Protein 8ZP2 (pdb70)

InterPro domains:
  IPR000175 Sodium:neurotransmitter symporter [PF00209] (56-579)
  IPR000175 Sodium:neurotransmitter symporter [PR00176] (64-85)
  IPR000175 Sodium:neurotransmitter symporter [PR00176] (93-112)
  IPR000175 Sodium:neurotransmitter symporter [PR00176] (136-162)
  IPR000175 Sodium:neurotransmitter symporter [PR00176] (262-279)
  IPR000175 Sodium:neurotransmitter symporter [PR00176] (344-364)
  IPR000175 Sodium:neurotransmitter symporter [PR00176] (398-417)
  IPR000175 Sodium:neurotransmitter symporter [PR00176] (478-498)
  IPR000175 Sodium:neurotransmitter symporter [PR00176] (518-538)
  IPR000175 Sodium:neurotransmitter symporter [PS00610] (80-94)
  IPR000175 Sodium:neurotransmitter symporter [PS00754] (162-182)
  IPR000175 Sodium:neurotransmitter symporter [PS50267] (55-582)
  IPR000175 Sodium:neurotransmitter symporter [PTHR11616] (48-594)
  IPR002435 Sodium:neurotransmitter symporter, noradrenaline [PR01201] (186-194)
  IPR002435 Sodium:neurotransmitter symporter, noradrenaline [PR01201] (197-206)
  IPR002435 Sodium:neurotransmitter symporter, noradrenaline [PR01201] (538-547)
  IPR037272 Sodium:neurotransmitter symporter superfamily [SSF161070] (56-577)

Foldseek 3Di:
DDFAFFPDPLLLLLLLLLQLFAQCLFFPLLLLLLVLFFQLLVVLLVVLCVQAQLLLLLLLLLLLQLQLAFLQVSCLLFQLLSLLLVLLLQLLLLLLLQLLLLLLLLVLLLVQLPDPQRQLQDDPDPQADPQADHLLVACQLPVCRHSLSSCCLRVQLVLVQAPALVRLAAFDVSSLVSSVVLLVVLLVLPLVHSHRVSVVSVCLSCLLVVLLVVLLVVLVPAPQLVVLLCSSRRGDNVSVVDVVSSLSSLVSSCVSSCRQSRLSSNSSSSHHLQDPSSVSSVVSSVSSNVSSVSSSSSLSSLLRNQCVSRVHHSVSRSHGDCSRLRRSNLNSLSVDDVSSVSSNSSSSSNSSSSSSSSSSSLSSNQRNVCSVPVVSVVRSSVVSCVSSVVSSVSSSCLSGSNSVNVSLLSVLFSCALLVLLSSLSVLQLVPALSHLVNSQVSSCVRHVGGDDPSSSCSSNPVNNVSSVVSSVVSVVPDDQGADDPGGHDVVSVVVSNCSNVVSVVSSVVSSVVQLVVDDDDNVLSNQCSSRNNVCNVCVVVVDGCSPDVVRRPHD/DWAWAWDFADEAEQQAKTKIKTQTPDAQPLQWWKWKWWDAVHDIGTAWIQHRPRDIDGDPVQPPFWDWDADRVRSMIMIIGGNHHQVNFTFMKIFTQWRHPPTDRCRDIHPTGTHGYDD

B-factor: mean 35.6, std 10.36, range [5.15, 77.94]

Solvent-accessible surface area: 25896 Å² total; per-residue (Å²): 195,47,38,50,6,0,23,102,59,70,0,0,26,26,1,0,9,1,23,2,5,18,8,24,0,1,37,72,0,0,49,0,0,46,73,1,5,1,13,0,0,46,74,0,4,57,76,23,14,78,36,0,4,20,0,9,0,0,9,14,0,0,10,0,0,44,8,44,35,0,6,0,18,2,5,67,9,0,1,14,15,36,0,0,1,57,0,2,9,43,3,14,41,36,34,12,15,15,34,0,0,14,3,0,2,0,14,32,0,16,99,22,0,115,66,157,129,5,18,2,42,90,45,78,66,137,44,20,13,137,91,22,37,50,16,178,140,60,195,24,13,155,81,54,79,3,1,1,1,3,4,4,25,56,3,1,5,35,20,86,85,10,76,0,15,124,57,33,41,138,41,6,167,51,3,46,85,5,0,76,61,2,13,84,62,0,35,108,5,2,56,72,3,1,122,34,6,0,79,45,4,86,113,12,4,43,62,6,72,131,8,10,135,54,12,34,78,43,1,78,98,18,73,22,0,78,81,0,30,94,21,0,53,135,92,59,114,157,57,34,161,72,70,77,0,71,29,19,0,0,35,8,0,6,66,3,1,3,3,4,29,1,2,0,5,0,7,0,0,11,0,16,1,7,2,40,0,60,156,3,0,49,81,0,0,31,51,0,11,103,8,0,59,52,0,0,42,3,6,0,0,6,1,1,14,0,2,99,74,16,189,54,91,9,100,37,0,8,20,62,17,24,21,3,0,1,10,1,4,0,3,0,0,22,62,17,98,51,21,34,109,28,0,36,23,0,0,39,2,1,17,6,4,2,26,3,9,7,6,0,15,8,3,0,2,0,1,0,41,5,19,30,99,135,76,42,98,167,85,47,94,124,26,0,103,29,9,5,90,42,1,20,79,78,0,37,106,2,1,7,44,0,0,8,13,20,15,22,5,16,80,56,8,0,11,13,22,0,1,2,50,0,0,12,40,26,0,45,0,2,0,68,58,7,1,1,51,40,1,1,64,10,0,12,20,0,7,21,80,98,2,37,87,90,28,53,67,2,0,4,81,53,0,13,60,11,0,95,73,1,11,72,17,30,93,129,57,72,145,82,6,62,40,93,143,47,129,6,31,88,105,0,15,173,69,0,73,37,34,2,89,34,0,26,58,48,5,63,96,24,5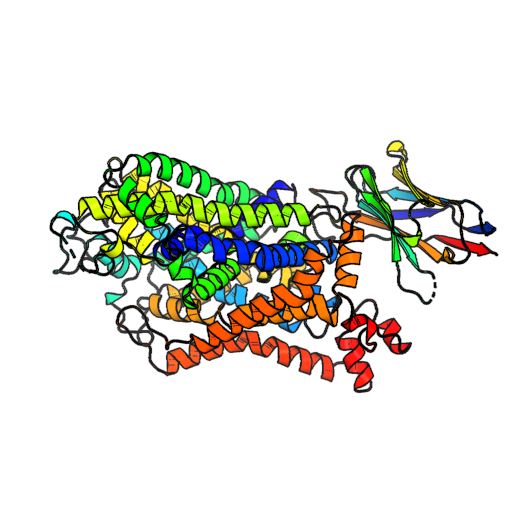0,102,122,48,56,120,57,21,137,37,65,104,162,69,46,53,0,44,0,6,6,6,90,107,11,46,100,17,4,80,106,216,86,17,95,7,80,80,126,142,12,67,113,20,94,196,22,91,5,74,22,54,36,30,30,133,16,118,46,53,24,63,33,116,0,25,0,48,8,55,59,13,50,0,118,63,0,0,0,0,0,11,10,58,33,101,117,50,95,59,21,0,0,0,12,0,10,141,37,102,55,12,31,11,78,63,0,104,80,31,5,65,4,36,39,50,89,107,134,33,12,0,33,0,37,0,48,60,2,95,61,119,1,38,2,35,0,31,0,0,0,7,2,4,4,53,76,10,100,11,42,58,66,61,6,163,22,17,90,0,52,9,46,118

Radius of gyration: 27.44 Å; Cα contacts (8 Å, |Δi|>4): 1383; chains: 2; bounding box: 81×58×65 Å

Organism: Homo sapiens (NCBI:txid9606)

Structure (mmCIF, N/CA/C/O backbone):
data_8ZP2
#
_entry.id   8ZP2
#
_cell.length_a   1.00
_cell.length_b   1.00
_cell.length_c   1.00
_cell.angle_alpha   90.00
_cell.angle_beta   90.00
_cell.angle_gamma   90.00
#
_symmetry.space_group_name_H-M   'P 1'
#
loop_
_entity.id
_entity.type
_entity.pdbx_description
1 polymer 'Sodium-dependent noradrenaline transporter'
2 polymer Nb_BB4
3 non-polymer (3R)-N-methyl-3-(2-methylphenoxy)-3-phenyl-propan-1-amine
4 non-polymer 'SODIUM ION'
5 non-polymer 'CHLORIDE ION'
6 non-polymer PHOSPHATIDYLETHANOLAMINE
7 water water
#
loop_
_atom_site.group_PDB
_atom_site.id
_atom_site.type_symbol
_atom_site.label_atom_id
_atom_site.label_alt_id
_atom_site.label_comp_id
_atom_site.label_asym_id
_atom_site.label_entity_id
_atom_site.label_seq_id
_atom_site.pdbx_PDB_ins_code
_atom_site.Cartn_x
_atom_site.Cartn_y
_atom_site.Cartn_z
_atom_site.occupancy
_atom_site.B_iso_or_equiv
_atom_site.auth_seq_id
_atom_site.auth_comp_id
_atom_site.auth_asym_id
_atom_site.auth_atom_id
_atom_site.pdbx_PDB_model_num
ATOM 1 N N . GLN A 1 8 ? 103.714 119.350 132.850 1.00 47.28 54 GLN A N 1
ATOM 2 C CA . GLN A 1 8 ? 104.530 120.493 133.345 1.00 45.70 54 GLN A CA 1
ATOM 3 C C . GLN A 1 8 ? 105.345 121.107 132.207 1.00 43.65 54 GLN A C 1
ATOM 4 O O . GLN A 1 8 ? 106.392 120.574 131.842 1.00 40.62 54 GLN A O 1
ATOM 18 N N . PRO A 1 9 ? 104.873 122.216 131.638 1.00 43.92 55 PRO A N 1
ATOM 19 C CA . PRO A 1 9 ? 105.599 122.829 130.522 1.00 38.20 55 PRO A CA 1
ATOM 20 C C . PRO A 1 9 ? 106.929 123.414 130.967 1.00 32.31 55 PRO A C 1
ATOM 21 O O . PRO A 1 9 ? 107.137 123.763 132.130 1.00 37.27 55 PRO A O 1
ATOM 32 N N . ARG A 1 10 ? 107.840 123.513 130.005 1.00 28.03 56 ARG A N 1
ATOM 33 C CA . ARG A 1 10 ? 109.118 124.163 130.246 1.00 20.31 56 ARG A CA 1
ATOM 34 C C . ARG A 1 10 ? 108.900 125.612 130.659 1.00 20.61 56 ARG A C 1
ATOM 35 O O . ARG A 1 10 ? 108.088 126.327 130.068 1.00 34.40 56 ARG A O 1
ATOM 56 N N . GLU A 1 11 ? 109.624 126.042 131.684 1.00 29.70 57 GLU A N 1
ATOM 57 C CA . GLU A 1 11 ? 109.533 127.419 132.138 1.00 22.70 57 GLU A CA 1
ATOM 58 C C . GLU A 1 11 ? 110.344 128.337 131.227 1.00 25.18 57 GLU A C 1
ATOM 59 O O . GLU A 1 11 ? 111.221 127.903 130.477 1.00 35.60 57 GLU A O 1
ATOM 71 N N . THR A 1 12 ? 110.030 129.624 131.305 1.00 29.12 58 THR A N 1
ATOM 72 C CA . THR A 1 12 ? 110.724 130.664 130.564 1.00 25.59 58 THR A CA 1
ATOM 73 C C . THR A 1 12 ? 111.467 131.558 131.549 1.00 20.90 58 THR A C 1
ATOM 74 O O . THR A 1 12 ? 111.090 131.659 132.719 1.00 32.96 58 THR A O 1
ATOM 85 N N . TRP A 1 13 ? 112.543 132.189 131.078 1.00 20.94 59 TRP A N 1
ATOM 86 C CA . TRP A 1 13 ? 113.272 133.129 131.917 1.00 14.75 59 TRP A CA 1
ATOM 87 C C . TRP A 1 13 ? 112.319 134.166 132.493 1.00 15.94 59 TRP A C 1
ATOM 88 O O . TRP A 1 13 ? 111.416 134.657 131.812 1.00 27.93 59 TRP A O 1
ATOM 109 N N . GLY A 1 14 ? 112.524 134.499 133.768 1.00 22.95 60 GLY A N 1
ATOM 110 C CA . GLY A 1 14 ? 111.712 135.529 134.388 1.00 20.90 60 GLY A CA 1
ATOM 111 C C . GLY A 1 14 ? 111.826 136.861 133.681 1.00 21.59 60 GLY A C 1
ATOM 112 O O . GLY A 1 14 ? 110.844 137.602 133.582 1.00 25.92 60 GLY A O 1
ATOM 116 N N . LYS A 1 15 ? 113.015 137.184 133.184 1.00 28.88 61 LYS A N 1
ATOM 117 C CA . LYS A 1 15 ? 113.241 138.394 132.414 1.00 18.67 61 LYS A CA 1
ATOM 118 C C . LYS A 1 15 ? 114.219 138.085 131.293 1.00 18.81 61 LYS A C 1
ATOM 119 O O . LYS A 1 15 ? 114.915 137.069 131.309 1.00 25.57 61 LYS A O 1
ATOM 138 N N . LYS A 1 16 ? 114.256 138.979 130.307 1.00 19.27 62 LYS A N 1
ATOM 139 C CA . LYS A 1 16 ? 115.276 138.886 129.271 1.00 12.36 62 LYS A CA 1
ATOM 140 C C . LYS A 1 16 ? 116.662 139.142 129.847 1.00 19.90 62 LYS A C 1
ATOM 141 O O . LYS A 1 16 ? 117.649 138.5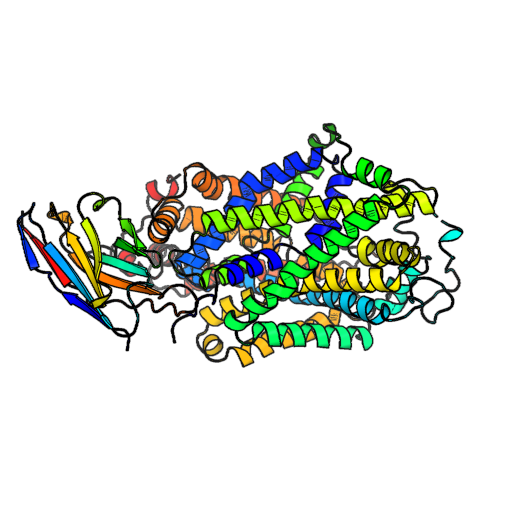40 129.406 1.00 27.51 62 LYS A O 1
ATOM 160 N N . ILE A 1 17 ? 116.754 140.043 130.825 1.00 25.35 63 ILE A N 1
ATOM 161 C CA . ILE A 1 17 ? 118.042 140.354 131.433 1.00 22.26 63 ILE A CA 1
ATOM 162 C C . ILE A 1 17 ? 118.608 139.125 132.129 1.00 25.59 63 ILE A C 1
ATOM 163 O O . ILE A 1 17 ? 119.824 138.927 132.170 1.00 27.11 63 ILE A O 1
ATOM 179 N N . ASP A 1 18 ? 117.740 138.281 132.688 1.00 27.03 64 ASP A N 1
ATOM 180 C CA . ASP A 1 18 ? 118.207 137.029 133.274 1.00 15.88 64 ASP A CA 1
ATOM 181 C C . ASP A 1 18 ? 118.965 136.197 132.249 1.00 18.44 64 ASP A C 1
ATOM 182 O O . ASP A 1 18 ? 120.084 135.738 132.509 1.00 24.63 64 ASP A O 1
ATOM 191 N N . PHE A 1 19 ? 118.373 136.006 131.071 1.00 21.31 65 PHE A N 1
ATOM 192 C CA . PHE A 1 19 ? 119.016 135.235 130.014 1.00 16.25 65 PHE A CA 1
ATOM 193 C C . PHE A 1 19 ? 120.305 135.902 129.549 1.00 16.37 65 PHE A C 1
ATOM 194 O O . PHE A 1 19 ? 121.338 135.240 129.381 1.00 18.62 65 PHE A O 1
ATOM 211 N N . LEU A 1 20 ? 120.261 137.217 129.329 1.00 16.74 66 LEU A N 1
ATOM 212 C CA . LEU A 1 20 ? 121.438 137.917 128.830 1.00 16.27 66 LEU A CA 1
ATOM 213 C C . LEU A 1 20 ? 122.588 137.833 129.821 1.00 28.03 66 LEU A C 1
ATOM 214 O O . LEU A 1 20 ? 123.736 137.599 129.430 1.00 25.13 66 LEU A O 1
ATOM 230 N N . LEU A 1 21 ? 122.298 138.011 131.110 1.00 27.54 67 LEU A N 1
ATOM 231 C CA . LEU A 1 21 ? 123.345 137.961 132.117 1.00 15.98 67 LEU A CA 1
ATOM 232 C C . LEU A 1 21 ? 123.848 136.544 132.329 1.00 13.96 67 LEU A C 1
ATOM 233 O O . LEU A 1 21 ? 125.032 136.356 132.601 1.00 29.65 67 LEU A O 1
ATOM 249 N N . SER A 1 22 ? 122.988 135.534 132.188 1.00 17.70 68 SER A N 1
ATOM 250 C CA . SER A 1 22 ? 123.488 134.163 132.224 1.00 18.09 68 SER A CA 1
ATOM 251 C C . SER A 1 22 ? 124.465 133.908 131.084 1.00 18.67 68 SER A C 1
ATOM 252 O O . SER A 1 22 ? 125.548 133.351 131.299 1.00 32.79 68 SER A O 1
ATOM 260 N N . VAL A 1 23 ? 124.110 134.325 129.869 1.00 22.34 69 VAL A N 1
ATOM 261 C CA . VAL A 1 23 ? 124.995 134.111 128.728 1.00 16.84 69 VAL A CA 1
ATOM 262 C C . VAL A 1 23 ? 126.303 134.871 128.916 1.00 25.08 69 VAL A C 1
ATOM 263 O O . VAL A 1 23 ? 127.388 134.338 128.657 1.00 26.67 69 VAL A O 1
ATOM 276 N N . VAL A 1 24 ? 126.224 136.122 129.371 1.00 26.84 70 VAL A N 1
ATOM 277 C CA . VAL A 1 24 ? 127.428 136.925 129.557 1.00 18.89 70 VAL A CA 1
ATOM 278 C C . VAL A 1 24 ? 128.305 136.333 130.654 1.00 22.92 70 VAL A C 1
ATOM 279 O O . VAL A 1 24 ? 129.525 136.213 130.492 1.00 25.75 70 VAL A O 1
ATOM 292 N N . GLY A 1 25 ? 127.706 135.955 131.783 1.00 20.54 71 GLY A N 1
ATOM 293 C CA . GLY A 1 25 ? 128.471 135.375 132.866 1.00 17.20 71 GLY A CA 1
ATOM 294 C C . GLY A 1 25 ? 129.136 134.073 132.485 1.00 19.46 71 GLY A C 1
ATOM 295 O O . GLY A 1 25 ? 130.257 133.800 132.920 1.00 28.65 71 GLY A O 1
ATOM 299 N N . PHE A 1 26 ? 128.466 133.249 131.681 1.00 20.21 72 PHE A N 1
ATOM 300 C CA . PHE A 1 26 ? 129.124 132.043 131.198 1.00 17.11 72 PHE A CA 1
ATOM 301 C C . PHE A 1 26 ? 130.273 132.389 130.260 1.00 18.82 72 PHE A C 1
ATOM 302 O O . PHE A 1 26 ? 131.381 131.858 130.398 1.00 24.75 72 PHE A O 1
ATOM 319 N N . ALA A 1 27 ? 130.030 133.285 129.301 1.00 17.32 73 ALA A N 1
ATOM 320 C CA . ALA A 1 27 ? 131.057 133.608 128.317 1.00 18.96 73 ALA A CA 1
ATOM 321 C C . ALA A 1 27 ? 132.265 134.273 128.966 1.00 26.26 73 ALA A C 1
ATOM 322 O O . ALA A 1 27 ? 133.410 133.933 128.650 1.00 31.12 73 ALA A O 1
ATOM 329 N N . VAL A 1 28 ? 132.036 135.213 129.873 1.00 22.77 74 VAL A N 1
ATOM 330 C CA . VAL A 1 28 ? 133.113 135.972 130.492 1.00 19.53 74 VAL A CA 1
ATOM 331 C C . VAL A 1 28 ? 133.574 135.240 131.743 1.00 22.82 74 VAL A C 1
ATOM 332 O O . VAL A 1 28 ? 132.768 134.940 132.632 1.00 25.17 74 VAL A O 1
ATOM 345 N N . ASP A 1 29 ? 134.868 134.954 131.815 1.00 22.29 75 ASP A N 1
ATOM 346 C CA . ASP A 1 29 ? 135.421 134.208 132.934 1.00 22.24 75 ASP A CA 1
ATOM 347 C C . ASP A 1 29 ? 136.915 134.506 133.028 1.00 23.28 75 ASP A C 1
ATOM 348 O O . ASP A 1 29 ? 137.400 135.483 132.448 1.00 32.88 75 ASP A O 1
ATOM 357 N N . LEU A 1 30 ? 137.638 133.670 133.775 1.00 26.36 76 LEU A N 1
ATOM 358 C CA . LEU A 1 30 ? 139.056 133.916 134.006 1.00 31.60 76 LEU A CA 1
ATOM 359 C C . LEU A 1 30 ? 139.849 133.906 132.707 1.00 28.39 76 LEU A C 1
ATOM 360 O O . LEU A 1 30 ? 140.922 134.508 132.635 1.00 29.15 76 LEU A O 1
ATOM 376 N N . ALA A 1 31 ? 139.363 133.210 131.679 1.00 27.73 77 ALA A N 1
ATOM 377 C CA . ALA A 1 31 ? 140.069 133.227 130.403 1.00 22.42 77 ALA A CA 1
ATOM 378 C C . ALA A 1 31 ? 140.180 134.647 129.863 1.00 30.37 77 ALA A C 1
ATOM 379 O O . ALA A 1 31 ? 141.284 135.121 129.573 1.00 36.31 77 ALA A O 1
ATOM 386 N N . ASN A 1 32 ? 139.048 135.353 129.780 1.00 30.16 78 ASN A N 1
ATOM 387 C CA . ASN A 1 32 ? 139.035 136.728 129.290 1.00 29.63 78 ASN A CA 1
ATOM 388 C C . ASN A 1 32 ? 140.148 137.552 129.921 1.00 28.72 78 ASN A C 1
ATOM 389 O O . ASN A 1 32 ? 140.710 138.451 129.287 1.00 31.37 78 ASN A O 1
ATOM 400 N N . VAL A 1 33 ? 140.479 137.256 131.177 1.00 29.70 79 VAL A N 1
ATOM 401 C CA . VAL A 1 33 ? 141.350 138.137 131.944 1.00 29.00 79 VAL A CA 1
ATOM 402 C C . VAL A 1 33 ? 142.795 137.654 131.887 1.00 32.58 79 VAL A C 1
ATOM 403 O O . VAL A 1 33 ? 143.715 138.438 131.633 1.00 35.33 79 VAL A O 1
ATOM 416 N N . TRP A 1 34 ? 143.019 136.363 132.120 1.00 27.97 80 TRP A N 1
ATOM 417 C CA . TRP A 1 34 ? 144.365 135.841 132.297 1.00 23.43 80 TRP A CA 1
ATOM 418 C C . TRP A 1 34 ? 144.933 135.176 131.049 1.00 28.25 80 TRP A C 1
ATOM 419 O O . TRP A 1 34 ? 146.058 134.670 131.099 1.00 41.79 80 TRP A O 1
ATOM 440 N N . ARG A 1 35 ? 144.196 135.148 129.936 1.00 28.91 81 ARG A N 1
ATOM 441 C CA . ARG A 1 35 ? 144.744 134.561 128.722 1.00 30.24 81 ARG A CA 1
ATOM 442 C C . ARG A 1 35 ? 144.776 135.592 127.604 1.00 24.44 81 ARG A C 1
ATOM 443 O O . ARG A 1 35 ? 145.805 135.764 126.946 1.00 36.93 81 ARG A O 1
ATOM 464 N N . PHE A 1 36 ? 143.665 136.287 127.390 1.00 27.33 82 PHE A N 1
ATOM 465 C CA . PHE A 1 36 ? 143.547 137.159 126.230 1.00 32.67 82 PHE A CA 1
ATOM 466 C C . PHE A 1 36 ? 144.590 138.272 126.252 1.00 27.45 82 PHE A C 1
ATOM 467 O O . PHE A 1 36 ? 145.243 138.511 125.230 1.00 24.63 82 PHE A O 1
ATOM 484 N N . PRO A 1 37 ? 144.763 138.996 127.362 1.00 29.76 83 PRO A N 1
ATOM 485 C CA . PRO A 1 37 ? 145.764 140.075 127.361 1.00 26.96 83 PRO A CA 1
ATOM 486 C C . PRO A 1 37 ? 147.176 139.588 127.097 1.00 25.68 83 PRO A C 1
ATOM 487 O O . PRO A 1 37 ? 147.940 140.269 126.402 1.00 31.60 83 PRO A O 1
ATOM 498 N N . TYR A 1 38 ? 147.544 138.417 127.618 1.00 27.49 84 TYR A N 1
ATOM 499 C CA . TYR A 1 38 ? 148.858 137.864 127.318 1.00 27.34 84 TYR A CA 1
ATOM 500 C C . TYR A 1 38 ? 148.986 137.521 125.841 1.00 33.31 84 TYR A C 1
ATOM 501 O O . TYR A 1 38 ? 150.036 137.753 125.231 1.00 39.51 84 TYR A O 1
ATOM 519 N N . LEU A 1 39 ? 147.932 136.958 125.249 1.00 29.98 85 LEU A N 1
ATOM 520 C CA . LEU A 1 39 ? 147.962 136.660 123.821 1.00 28.25 85 LEU A CA 1
ATOM 521 C C . LEU A 1 39 ? 148.120 137.934 123.005 1.00 24.99 85 LEU A C 1
ATOM 522 O O . LEU A 1 39 ? 148.891 137.972 122.041 1.00 32.40 85 LEU A O 1
ATOM 538 N N . CYS A 1 40 ? 147.394 138.987 123.376 1.00 32.58 86 CYS A N 1
ATOM 539 C CA . CYS A 1 40 ? 147.543 140.269 122.699 1.00 33.28 86 CYS A CA 1
ATOM 540 C C . CYS A 1 40 ? 148.977 140.766 122.800 1.00 30.72 86 CYS A C 1
ATOM 541 O O . CYS A 1 40 ? 149.577 141.183 121.804 1.00 38.37 86 CYS A O 1
ATOM 549 N N . TYR A 1 41 ? 149.545 140.717 124.004 1.00 36.39 87 TYR A N 1
ATOM 550 C CA . TYR A 1 41 ? 150.888 141.241 124.215 1.00 35.35 87 TYR A CA 1
ATOM 551 C C . TYR A 1 41 ? 151.925 140.453 123.424 1.00 39.68 87 TYR A C 1
ATOM 552 O O . TYR A 1 41 ? 152.849 141.037 122.847 1.00 41.91 87 TYR A O 1
ATOM 570 N N . LYS A 1 42 ? 151.790 139.127 123.381 1.00 35.24 88 LYS A N 1
ATOM 571 C CA . LYS A 1 42 ? 152.798 138.300 122.731 1.00 34.33 88 LYS A CA 1
ATOM 572 C C . LYS A 1 42 ? 152.496 138.028 121.264 1.00 37.91 88 LYS A C 1
ATOM 573 O O . LYS A 1 42 ? 153.306 137.377 120.597 1.00 45.67 88 LYS A O 1
ATOM 592 N N . ASN A 1 43 ? 151.365 138.506 120.745 1.00 39.89 89 ASN A N 1
ATOM 593 C CA . ASN A 1 43 ? 151.016 138.278 119.347 1.00 34.38 89 ASN A CA 1
ATOM 594 C C . ASN A 1 43 ? 150.806 139.590 118.604 1.00 39.48 89 ASN A C 1
ATOM 595 O O . ASN A 1 43 ? 149.906 139.696 117.767 1.00 47.36 89 ASN A O 1
ATOM 606 N N . GLY A 1 44 ? 151.629 140.594 118.895 1.00 41.57 90 GLY A N 1
ATOM 607 C CA . GLY A 1 44 ? 151.592 141.841 118.163 1.00 39.77 90 GLY A CA 1
ATOM 608 C C . GLY A 1 44 ? 150.721 142.924 118.757 1.00 41.54 90 GLY A C 1
ATOM 609 O O . GLY A 1 44 ? 150.513 143.951 118.100 1.00 45.75 90 GLY A O 1
ATOM 613 N N . GLY A 1 45 ? 150.207 142.738 119.965 1.00 37.46 91 GLY A N 1
ATOM 614 C CA . GLY A 1 45 ? 149.442 143.794 120.606 1.00 33.42 91 GLY A CA 1
ATOM 615 C C . GLY A 1 45 ? 148.172 144.099 119.839 1.00 39.20 91 GLY A C 1
ATOM 616 O O . GLY A 1 45 ? 147.327 143.226 119.616 1.00 41.20 91 GLY A O 1
ATOM 620 N N . GLY A 1 46 ? 148.022 145.360 119.433 1.00 41.70 92 GLY A N 1
ATOM 621 C CA . GLY A 1 46 ? 146.839 145.745 118.681 1.00 36.31 92 GLY A CA 1
ATOM 622 C C . GLY A 1 46 ? 146.685 144.961 117.393 1.00 41.16 92 GLY A C 1
ATOM 623 O O . GLY A 1 46 ? 145.573 144.790 116.888 1.00 46.27 92 GLY A O 1
ATOM 627 N N . ALA A 1 47 ? 147.799 144.479 116.838 1.00 40.34 93 ALA A N 1
ATOM 628 C CA . ALA A 1 47 ? 147.723 143.640 115.648 1.00 36.67 93 ALA A CA 1
ATOM 629 C C . ALA A 1 47 ? 146.994 142.335 115.933 1.00 34.06 93 ALA A C 1
ATOM 630 O O . ALA A 1 47 ? 146.319 141.799 115.049 1.00 39.60 93 ALA A O 1
ATOM 637 N N . PHE A 1 48 ? 147.121 141.805 117.151 1.00 33.94 94 PHE A N 1
ATOM 638 C CA . PHE A 1 48 ? 146.421 140.572 117.495 1.00 31.45 94 PHE A CA 1
ATOM 639 C C . PHE A 1 48 ? 144.911 140.745 117.413 1.00 35.32 94 PHE A C 1
ATOM 640 O O . PHE A 1 48 ? 144.187 139.773 117.172 1.00 31.74 94 PHE A O 1
ATOM 657 N N . LEU A 1 49 ? 144.416 141.967 117.609 1.00 35.63 95 LEU A N 1
ATOM 658 C CA . LEU A 1 49 ? 142.980 142.199 117.529 1.00 29.49 95 LEU A CA 1
ATOM 659 C C . LEU A 1 49 ? 142.443 141.918 116.133 1.00 32.15 95 LEU A C 1
ATOM 660 O O . LEU A 1 49 ? 141.254 141.626 115.974 1.00 34.75 95 LEU A O 1
ATOM 676 N N . ILE A 1 50 ? 143.294 142.007 115.110 1.00 31.82 96 ILE A N 1
ATOM 677 C CA . ILE A 1 50 ? 142.839 141.732 113.748 1.00 29.09 96 ILE A CA 1
ATOM 678 C C . ILE A 1 50 ? 142.441 140.271 113.578 1.00 30.83 96 ILE A C 1
ATOM 679 O O . ILE A 1 50 ? 141.276 140.009 113.237 1.00 33.99 96 ILE A O 1
ATOM 695 N N . PRO A 1 51 ? 143.325 139.289 113.777 1.00 34.69 97 PRO A N 1
ATOM 696 C CA . PRO A 1 51 ? 142.867 137.893 113.690 1.00 28.66 97 PRO A CA 1
ATOM 697 C C . PRO A 1 51 ? 141.760 137.577 114.675 1.00 22.09 97 PRO A C 1
ATOM 698 O O . PRO A 1 51 ? 140.827 136.838 114.344 1.00 17.94 97 PRO A O 1
ATOM 709 N N . TYR A 1 52 ? 141.837 138.136 115.882 1.00 30.68 98 TYR A N 1
ATOM 710 C CA . TYR A 1 52 ? 140.865 137.824 116.923 1.00 26.42 98 TYR A CA 1
ATOM 711 C C . TYR A 1 52 ? 139.481 138.353 116.565 1.00 31.28 98 TYR A C 1
ATOM 712 O O . TYR A 1 52 ? 138.487 137.624 116.663 1.00 27.27 98 TYR A O 1
ATOM 730 N N . THR A 1 53 ? 139.398 139.614 116.134 1.00 30.14 99 THR A N 1
ATOM 731 C CA . THR A 1 53 ? 138.119 140.173 115.712 1.00 27.73 99 THR A CA 1
ATOM 732 C C . THR A 1 53 ? 137.612 139.495 114.445 1.00 32.90 99 THR A C 1
ATOM 733 O O . THR A 1 53 ? 136.408 139.250 114.301 1.00 37.56 99 THR A O 1
ATOM 744 N N . LEU A 1 54 ? 138.515 139.196 113.511 1.00 26.10 100 LEU A N 1
ATOM 745 C CA . LEU A 1 54 ? 138.125 138.484 112.302 1.00 20.53 100 LEU A CA 1
ATOM 746 C C . LEU A 1 54 ? 137.457 137.162 112.646 1.00 25.36 100 LEU A C 1
ATOM 747 O O . LEU A 1 54 ? 136.353 136.871 112.173 1.00 31.97 100 LEU A O 1
ATOM 763 N N . PHE A 1 55 ? 138.117 136.350 113.477 1.00 28.80 101 PHE A N 1
ATOM 764 C CA . PHE A 1 55 ? 137.558 135.062 113.857 1.00 21.85 101 PHE A CA 1
ATOM 765 C C . PHE A 1 55 ? 136.274 135.223 114.651 1.00 24.54 101 PHE A C 1
ATOM 766 O O . PHE A 1 55 ? 135.326 134.470 114.427 1.00 33.67 101 PHE A O 1
ATOM 783 N N . LEU A 1 56 ? 136.208 136.189 115.567 1.00 24.63 102 LEU A N 1
ATOM 784 C CA . LEU A 1 56 ? 134.924 136.498 116.181 1.00 27.98 102 LEU A CA 1
ATOM 785 C C . LEU A 1 56 ? 133.848 136.613 115.112 1.00 30.63 102 LEU A C 1
ATOM 786 O O . LEU A 1 56 ? 132.960 135.759 115.025 1.00 33.82 102 LEU A O 1
ATOM 802 N N . ILE A 1 57 ? 134.007 137.579 114.208 1.00 31.80 103 ILE A N 1
ATOM 803 C CA . ILE A 1 57 ? 132.962 137.908 113.246 1.00 25.19 103 ILE A CA 1
ATOM 804 C C . ILE A 1 57 ? 132.587 136.696 112.399 1.00 27.90 103 ILE A C 1
ATOM 805 O O . ILE A 1 57 ? 131.401 136.443 112.159 1.00 42.24 103 ILE A O 1
ATOM 821 N N . ILE A 1 58 ? 133.574 135.932 111.924 1.00 28.73 104 ILE A N 1
ATOM 822 C CA . ILE A 1 58 ? 133.273 134.927 110.906 1.00 22.97 104 ILE A CA 1
ATOM 823 C C . ILE A 1 58 ? 133.022 133.527 111.462 1.00 25.38 104 ILE A C 1
ATOM 824 O O . ILE A 1 58 ? 132.480 132.681 110.738 1.00 34.99 104 ILE A O 1
ATOM 840 N N . ALA A 1 59 ? 133.403 133.247 112.708 1.00 19.22 105 ALA A N 1
ATOM 841 C CA . ALA A 1 59 ? 133.180 131.928 113.283 1.00 25.59 105 ALA A CA 1
ATOM 842 C C . ALA A 1 59 ? 132.386 131.993 114.581 1.00 26.80 105 ALA A C 1
ATOM 843 O O . ALA A 1 59 ? 131.424 131.242 114.761 1.00 37.86 105 ALA A O 1
ATOM 850 N N . GLY A 1 60 ? 132.778 132.881 115.495 1.00 31.79 106 GLY A N 1
ATOM 851 C CA . GLY A 1 60 ? 132.249 132.804 116.845 1.00 30.03 106 GLY A CA 1
ATOM 852 C C . GLY A 1 60 ? 130.864 133.402 116.964 1.00 34.59 106 GLY A C 1
ATOM 853 O O . GLY A 1 60 ? 129.978 132.817 117.590 1.00 35.48 106 GLY A O 1
ATOM 857 N N . MET A 1 61 ? 130.661 134.578 116.382 1.00 33.37 107 MET A N 1
ATOM 858 C CA . MET A 1 61 ? 129.336 135.174 116.333 1.00 27.07 107 MET A CA 1
ATOM 859 C C . MET A 1 61 ? 128.393 134.256 115.566 1.00 28.79 107 MET A C 1
ATOM 860 O O . MET A 1 61 ? 127.259 134.038 116.004 1.00 28.79 107 MET A O 1
ATOM 874 N N . PRO A 1 62 ? 128.802 133.719 114.413 1.00 33.50 108 PRO A N 1
ATOM 875 C CA . PRO A 1 62 ? 127.951 132.721 113.747 1.00 24.01 108 PRO A CA 1
ATOM 876 C C . PRO A 1 62 ? 127.613 131.524 114.617 1.00 25.75 108 PRO A C 1
ATOM 877 O O . PRO A 1 62 ? 126.456 131.096 114.636 1.00 32.41 108 PRO A O 1
ATOM 888 N N . LEU A 1 63 ? 128.582 130.974 115.352 1.00 21.59 109 LEU A N 1
ATOM 889 C CA . LEU A 1 63 ? 128.294 129.821 116.199 1.00 22.99 109 LEU A CA 1
ATOM 890 C C . LEU A 1 63 ? 127.433 130.203 117.395 1.00 24.04 109 LEU A C 1
ATOM 891 O O . LEU A 1 63 ? 126.526 129.452 117.770 1.00 29.14 109 LEU A O 1
ATOM 907 N N . PHE A 1 64 ? 127.715 131.351 118.012 1.00 23.60 110 PHE A N 1
ATOM 908 C CA . PHE A 1 64 ? 126.853 131.880 119.063 1.00 24.88 110 PHE A CA 1
ATOM 909 C C . PHE A 1 64 ? 125.412 131.974 118.578 1.00 26.74 110 PHE A C 1
ATOM 910 O O . PHE A 1 64 ? 124.481 131.485 119.233 1.00 28.22 110 PHE A O 1
ATOM 927 N N . TYR A 1 65 ? 125.224 132.600 117.417 1.00 19.73 111 TYR A N 1
ATOM 928 C CA . TYR A 1 65 ? 123.901 132.790 116.842 1.00 23.51 111 TYR A CA 1
ATOM 929 C C . TYR A 1 65 ? 123.233 131.454 116.554 1.00 23.34 111 TYR A C 1
ATOM 930 O O . TYR A 1 65 ? 122.052 131.257 116.862 1.00 30.96 111 TYR A O 1
ATOM 948 N N . MET A 1 66 ? 123.978 130.518 115.966 1.00 31.04 112 MET A N 1
ATOM 949 C CA . MET A 1 66 ? 123.407 129.222 115.625 1.00 22.03 112 MET A CA 1
ATOM 950 C C . MET A 1 66 ? 122.949 128.483 116.872 1.00 19.99 112 MET A C 1
ATOM 951 O O . MET A 1 66 ? 121.838 127.949 116.913 1.00 30.49 112 MET A O 1
ATOM 965 N N . GLU A 1 67 ? 123.800 128.428 117.898 1.00 21.93 113 GLU A N 1
ATOM 966 C CA . GLU A 1 67 ? 123.434 127.692 119.101 1.00 26.02 113 GLU A CA 1
ATOM 967 C C . GLU A 1 67 ? 122.251 128.342 119.806 1.00 25.29 113 GLU A C 1
ATOM 968 O O . GLU A 1 67 ? 121.348 127.645 120.287 1.00 30.60 113 GLU A O 1
ATOM 980 N N . LEU A 1 68 ? 122.234 129.675 119.879 1.00 26.43 114 LEU A N 1
ATOM 981 C CA . LEU A 1 68 ? 121.117 130.353 120.525 1.00 14.06 114 LEU A CA 1
ATOM 982 C C . LEU A 1 68 ? 119.816 130.101 119.776 1.00 22.94 114 LEU A C 1
ATOM 983 O O . LEU A 1 68 ? 118.785 129.798 120.388 1.00 32.93 114 LEU A O 1
ATOM 999 N N . ALA A 1 69 ? 119.843 130.217 118.447 1.00 26.37 115 ALA A N 1
ATOM 1000 C CA . ALA A 1 69 ? 118.634 129.990 117.666 1.00 20.42 115 ALA A CA 1
ATOM 1001 C C . ALA A 1 69 ? 118.181 128.542 117.762 1.00 19.97 115 ALA A C 1
ATOM 1002 O O . ALA A 1 69 ? 116.981 128.270 117.845 1.00 26.43 115 ALA A O 1
ATOM 1009 N N . LEU A 1 70 ? 119.123 127.599 117.759 1.00 19.11 116 LEU A N 1
ATOM 1010 C CA . LEU A 1 70 ? 118.768 126.192 117.884 1.00 21.21 116 LEU A CA 1
ATOM 1011 C C . LEU A 1 70 ? 118.081 125.922 119.215 1.00 26.33 116 LEU A C 1
ATOM 1012 O O . LEU A 1 70 ? 117.020 125.284 119.263 1.00 19.18 116 LEU A O 1
ATOM 1028 N N . GLY A 1 71 ? 118.667 126.413 120.308 1.00 24.23 117 GLY A N 1
ATOM 1029 C CA . GLY A 1 71 ? 118.057 126.213 121.609 1.00 17.46 117 GLY A CA 1
ATOM 1030 C C . GLY A 1 71 ? 116.696 126.870 121.724 1.00 14.57 117 GLY A C 1
ATOM 1031 O O . GLY A 1 71 ? 115.754 126.273 122.249 1.00 18.62 117 GLY A O 1
ATOM 1035 N N . GLN A 1 72 ? 116.571 128.106 121.238 1.00 17.85 118 GLN A N 1
ATOM 1036 C CA . GLN A 1 72 ? 115.297 128.806 121.330 1.00 17.24 118 GLN A CA 1
ATOM 1037 C C . GLN A 1 72 ? 114.222 128.119 120.498 1.00 25.94 118 GLN A C 1
ATOM 1038 O O . GLN A 1 72 ? 113.082 127.970 120.951 1.00 32.70 118 GLN A O 1
ATOM 1052 N N . TYR A 1 73 ? 114.560 127.690 119.281 1.00 19.25 119 TYR A N 1
ATOM 1053 C CA . TYR A 1 73 ? 113.562 127.082 118.411 1.00 16.55 119 TYR A CA 1
ATOM 1054 C C . TYR A 1 73 ? 113.133 125.719 118.928 1.00 17.59 119 TYR A C 1
ATOM 1055 O O . TYR A 1 73 ? 111.935 125.423 119.003 1.00 27.32 119 TYR A O 1
ATOM 1073 N N . ASN A 1 74 ? 114.092 124.867 119.278 1.00 25.86 120 ASN A N 1
ATOM 1074 C CA . ASN A 1 74 ? 113.759 123.507 119.670 1.00 22.23 120 ASN A CA 1
ATOM 1075 C C . ASN A 1 74 ? 113.447 123.374 121.151 1.00 22.56 120 ASN A C 1
ATOM 1076 O O . ASN A 1 74 ? 112.773 122.415 121.540 1.00 36.05 120 ASN A O 1
ATOM 1087 N N . ARG A 1 75 ? 113.894 124.320 121.975 1.00 24.42 121 ARG A N 1
ATOM 1088 C CA . ARG A 1 75 ? 113.691 124.270 123.421 1.00 21.86 121 ARG A CA 1
ATOM 1089 C C . ARG A 1 75 ? 114.111 122.914 123.982 1.00 20.93 121 ARG A C 1
ATOM 1090 O O . ARG A 1 75 ? 113.402 122.283 124.766 1.00 27.03 121 ARG A O 1
ATOM 1111 N N . GLU A 1 76 ? 115.295 122.474 123.564 1.00 29.96 122 GLU A N 1
ATOM 1112 C CA . GLU A 1 76 ? 115.891 121.234 124.032 1.00 26.24 122 GLU A CA 1
ATOM 1113 C C . GLU A 1 76 ? 117.309 121.523 124.495 1.00 30.47 122 GLU A C 1
ATOM 1114 O O . GLU A 1 76 ? 117.879 122.575 124.196 1.00 36.26 122 GLU A O 1
ATOM 1126 N N . GLY A 1 77 ? 117.874 120.574 125.235 1.00 33.23 123 GLY A N 1
ATOM 1127 C CA . GLY A 1 77 ? 119.268 120.620 125.613 1.00 30.92 123 GLY A CA 1
ATOM 1128 C C . GLY A 1 77 ? 120.165 120.149 124.487 1.00 28.44 123 GLY A C 1
ATOM 1129 O O . GLY A 1 77 ? 119.730 119.897 123.363 1.00 33.66 123 GLY A O 1
ATOM 1133 N N . ALA A 1 78 ? 121.452 120.020 124.809 1.00 35.64 124 ALA A N 1
ATOM 1134 C CA . ALA A 1 78 ? 122.432 119.650 123.794 1.00 26.49 124 ALA A CA 1
ATOM 1135 C C . ALA A 1 78 ? 122.149 118.266 123.224 1.00 32.22 124 ALA A C 1
ATOM 1136 O O . ALA A 1 78 ? 122.364 118.022 122.032 1.00 35.16 124 ALA A O 1
ATOM 1143 N N . ALA A 1 79 ? 121.667 117.344 124.058 1.00 28.75 125 ALA A N 1
ATOM 1144 C CA . ALA A 1 79 ? 121.443 115.979 123.594 1.00 23.89 125 ALA A CA 1
ATOM 1145 C C . ALA A 1 79 ? 120.160 115.873 122.778 1.00 29.27 125 ALA A C 1
ATOM 1146 O O . ALA A 1 79 ? 120.183 115.441 121.620 1.00 31.96 125 ALA A O 1
ATOM 1153 N N . THR A 1 80 ? 119.032 116.266 123.362 1.00 36.98 126 THR A N 1
ATOM 1154 C CA . THR A 1 80 ? 117.730 116.045 122.744 1.00 34.47 126 THR A CA 1
ATOM 1155 C C . THR A 1 80 ? 117.414 117.029 121.627 1.00 32.73 126 THR A C 1
ATOM 1156 O O . THR A 1 80 ? 116.412 116.840 120.931 1.00 33.51 126 THR A O 1
ATOM 1167 N N . VAL A 1 81 ? 118.229 118.067 121.429 1.00 26.16 127 VAL A N 1
ATOM 1168 C CA . VAL A 1 81 ? 118.056 118.927 120.265 1.00 28.34 127 VAL A CA 1
ATOM 1169 C C . VAL A 1 81 ? 118.217 118.162 118.963 1.00 32.22 127 VAL A C 1
ATOM 1170 O O . VAL A 1 81 ? 117.759 118.630 117.917 1.00 33.50 127 VAL A O 1
ATOM 1183 N N . TRP A 1 82 ? 118.849 116.992 119.004 1.00 34.25 128 TRP A N 1
ATOM 1184 C CA . TRP A 1 82 ? 119.113 116.194 117.819 1.00 26.54 128 TRP A CA 1
ATOM 1185 C C . TRP A 1 82 ? 117.927 115.332 117.418 1.00 26.25 128 TRP A C 1
ATOM 1186 O O . TRP A 1 82 ? 118.096 114.366 116.668 1.00 33.51 128 TRP A O 1
ATOM 1207 N N . LYS A 1 83 ? 116.732 115.656 117.909 1.00 32.79 129 LYS A N 1
ATOM 1208 C CA . LYS A 1 83 ? 115.521 115.166 117.268 1.00 30.91 129 LYS A CA 1
ATOM 1209 C C . LYS A 1 83 ? 115.466 115.627 115.818 1.00 36.04 129 LYS A C 1
ATOM 1210 O O . LYS A 1 83 ? 114.814 114.994 114.981 1.00 39.35 129 LYS A O 1
ATOM 1229 N N . ILE A 1 84 ? 116.147 116.733 115.509 1.00 36.57 130 ILE A N 1
ATOM 1230 C CA . ILE A 1 84 ? 116.219 117.221 114.135 1.00 33.83 130 ILE A CA 1
ATOM 1231 C C . ILE A 1 84 ? 117.098 116.310 113.285 1.00 34.80 130 ILE A C 1
ATOM 1232 O O . ILE A 1 84 ? 116.839 116.108 112.094 1.00 37.04 130 ILE A O 1
ATOM 1248 N N . CYS A 1 85 ? 118.158 115.760 113.875 1.00 37.42 131 CYS A N 1
ATOM 1249 C CA . CYS A 1 85 ? 119.055 114.844 113.169 1.00 36.65 131 CYS A CA 1
ATOM 1250 C C . CYS A 1 85 ? 119.449 113.738 114.136 1.00 34.03 131 CYS A C 1
ATOM 1251 O O . CYS A 1 85 ? 120.453 113.844 114.852 1.00 32.43 131 CYS A O 1
ATOM 1259 N N . PRO A 1 86 ? 118.677 112.649 114.182 1.00 32.95 132 PRO A N 1
ATOM 1260 C CA . PRO A 1 86 ? 118.889 111.645 115.238 1.00 34.96 132 PRO A CA 1
ATOM 1261 C C . PRO A 1 86 ? 120.293 111.063 115.291 1.00 33.52 132 PRO A C 1
ATOM 1262 O O . PRO A 1 86 ? 120.759 110.724 116.384 1.00 33.69 132 PRO A O 1
ATOM 1273 N N . PHE A 1 87 ? 120.981 110.924 114.155 1.00 38.17 133 PHE A N 1
ATOM 1274 C CA . PHE A 1 87 ? 122.307 110.313 114.175 1.00 32.49 133 PHE A CA 1
ATOM 1275 C C . PHE A 1 87 ? 123.300 111.130 114.990 1.00 30.96 133 PHE A C 1
ATOM 1276 O O . PHE A 1 87 ? 124.316 110.592 115.443 1.00 34.60 133 PHE A O 1
ATOM 1293 N N . PHE A 1 88 ? 123.034 112.417 115.190 1.00 29.59 134 PHE A N 1
ATOM 1294 C CA . PHE A 1 88 ? 123.991 113.316 115.819 1.00 18.88 134 PHE A CA 1
ATOM 1295 C C . PHE A 1 88 ? 123.775 113.479 117.319 1.00 25.26 134 PHE A C 1
ATOM 1296 O O . PHE A 1 88 ? 124.404 114.353 117.919 1.00 34.70 134 PHE A O 1
ATOM 1313 N N . LYS A 1 89 ? 122.915 112.673 117.943 1.00 29.10 135 LYS A N 1
ATOM 1314 C CA . LYS A 1 89 ? 122.705 112.800 119.382 1.00 29.51 135 LYS A CA 1
ATOM 1315 C C . LYS A 1 89 ? 123.946 112.421 120.180 1.00 24.24 135 LYS A C 1
ATOM 1316 O O . LYS A 1 89 ? 124.110 112.887 121.316 1.00 35.68 135 LYS A O 1
ATOM 1335 N N . GLY A 1 90 ? 124.819 111.584 119.617 1.00 31.53 136 GLY A N 1
ATOM 1336 C CA . GLY A 1 90 ? 126.102 111.336 120.239 1.00 24.48 136 GLY A CA 1
ATOM 1337 C C . GLY A 1 90 ? 126.935 112.585 120.405 1.00 18.14 136 GLY A C 1
ATOM 1338 O O . GLY A 1 90 ? 127.719 112.671 121.350 1.00 31.47 136 GLY A O 1
ATOM 1342 N N . VAL A 1 91 ? 126.767 113.565 119.516 1.00 24.12 137 VAL A N 1
ATOM 1343 C CA . VAL A 1 91 ? 127.462 114.838 119.666 1.00 22.78 137 VAL A CA 1
ATOM 1344 C C . VAL A 1 91 ? 126.994 115.560 120.924 1.00 27.94 137 VAL A C 1
ATOM 1345 O O . VAL A 1 91 ? 127.806 116.093 121.689 1.00 33.10 137 VAL A O 1
ATOM 1358 N N . GLY A 1 92 ? 125.680 115.601 121.156 1.00 31.42 138 GLY A N 1
ATOM 1359 C CA . GLY A 1 92 ? 125.171 116.208 122.372 1.00 22.43 138 GLY A CA 1
ATOM 1360 C C . GLY A 1 92 ? 125.596 115.464 123.619 1.00 19.18 138 GLY A C 1
ATOM 1361 O O . GLY A 1 92 ? 125.932 116.080 124.636 1.00 26.80 138 GLY A O 1
ATOM 1365 N N . TYR A 1 93 ? 125.593 114.133 123.562 1.00 25.17 139 TYR A N 1
ATOM 1366 C CA . TYR A 1 93 ? 126.107 113.356 124.685 1.00 22.05 139 TYR A CA 1
ATOM 1367 C C . TYR A 1 93 ? 127.573 113.677 124.944 1.00 28.47 139 TYR A C 1
ATOM 1368 O O . TYR A 1 93 ? 127.996 113.803 126.100 1.00 33.92 139 TYR A O 1
ATOM 1386 N N . ALA A 1 94 ? 128.359 113.821 123.876 1.00 32.11 140 ALA A N 1
ATOM 1387 C CA . ALA A 1 94 ? 129.769 114.157 124.017 1.00 23.68 140 ALA A CA 1
ATOM 1388 C C . ALA A 1 94 ? 129.954 115.526 124.654 1.00 23.07 140 ALA A C 1
ATOM 1389 O O . ALA A 1 94 ? 130.818 115.694 125.517 1.00 32.19 140 ALA A O 1
ATOM 1396 N N . VAL A 1 95 ? 129.168 116.522 124.239 1.00 21.54 141 VAL A N 1
ATOM 1397 C CA . VAL A 1 95 ? 129.340 117.846 124.833 1.00 27.47 141 VAL A CA 1
ATOM 1398 C C . VAL A 1 95 ? 128.901 117.839 126.293 1.00 24.02 141 VAL A C 1
ATOM 1399 O O . VAL A 1 95 ? 129.492 118.537 127.122 1.00 32.68 141 VAL A O 1
ATOM 1412 N N . ILE A 1 96 ? 127.868 117.068 126.640 1.00 24.01 142 ILE A N 1
ATOM 1413 C CA . ILE A 1 96 ? 127.477 116.969 128.046 1.00 27.41 142 ILE A CA 1
ATOM 1414 C C . ILE A 1 96 ? 128.597 116.337 128.868 1.00 27.57 142 ILE A C 1
ATOM 1415 O O . ILE A 1 96 ? 128.938 116.816 129.961 1.00 27.77 142 ILE A O 1
ATOM 1431 N N . LEU A 1 97 ? 129.185 115.253 128.358 1.00 25.11 143 LEU A N 1
ATOM 1432 C CA . LEU A 1 97 ? 130.302 114.623 129.051 1.00 25.29 143 LEU A CA 1
ATOM 1433 C C . LEU A 1 97 ? 131.475 115.585 129.184 1.00 27.76 143 LEU A C 1
ATOM 1434 O O . LEU A 1 97 ? 132.142 115.625 130.224 1.00 24.26 143 LEU A O 1
ATOM 1450 N N . ILE A 1 98 ? 131.744 116.364 128.137 1.00 23.35 144 ILE A N 1
ATOM 1451 C CA . ILE A 1 98 ? 132.844 117.319 128.176 1.00 24.51 144 ILE A CA 1
ATOM 1452 C C . ILE A 1 98 ? 132.576 118.402 129.210 1.00 20.45 144 ILE A C 1
ATOM 1453 O O . ILE A 1 98 ? 133.490 118.850 129.904 1.00 35.29 144 ILE A O 1
ATOM 1469 N N . ALA A 1 99 ? 131.328 118.859 129.313 1.00 27.60 145 ALA A N 1
ATOM 1470 C CA . ALA A 1 99 ? 130.993 119.863 130.318 1.00 18.98 145 ALA A CA 1
ATOM 1471 C C . ALA A 1 99 ? 131.202 119.320 131.725 1.00 22.74 145 ALA A C 1
ATOM 1472 O O . ALA A 1 99 ? 131.739 120.017 132.595 1.00 34.42 145 ALA A O 1
ATOM 1479 N N . LEU A 1 100 ? 130.786 118.076 131.968 1.00 25.90 146 LEU A N 1
ATOM 1480 C CA . LEU A 1 100 ? 131.041 117.456 133.267 1.00 22.59 146 LEU A CA 1
ATOM 1481 C C . LEU A 1 100 ? 132.541 117.365 133.544 1.00 24.22 146 LEU A C 1
ATOM 1482 O O . LEU A 1 100 ? 133.018 117.724 134.633 1.00 32.49 146 LEU A O 1
ATOM 1498 N N . TYR A 1 101 ? 133.304 116.899 132.554 1.00 33.51 147 TYR A N 1
ATOM 1499 C CA . TYR A 1 101 ? 134.754 116.825 132.689 1.00 21.26 147 TYR A CA 1
ATOM 1500 C C . TYR A 1 101 ? 135.339 118.184 133.042 1.00 16.29 147 TYR A C 1
ATOM 1501 O O . TYR A 1 101 ? 136.167 118.301 133.951 1.00 28.15 147 TYR A O 1
ATOM 1519 N N . VAL A 1 102 ? 134.924 119.228 132.324 1.00 15.61 148 VAL A N 1
ATOM 1520 C CA . VAL A 1 102 ? 135.459 120.560 132.576 1.00 21.98 148 VAL A CA 1
ATOM 1521 C C . VAL A 1 102 ? 135.151 120.983 134.000 1.00 25.86 148 VAL A C 1
ATOM 1522 O O . VAL A 1 102 ? 136.032 121.462 134.722 1.00 26.26 148 VAL A O 1
ATOM 1535 N N . GLY A 1 103 ? 133.908 120.780 134.438 1.00 24.97 149 GLY A N 1
ATOM 1536 C CA . GLY A 1 103 ? 133.553 121.116 135.803 1.00 19.38 149 GLY A CA 1
ATOM 1537 C C . GLY A 1 103 ? 134.396 120.389 136.830 1.00 20.35 149 GLY A C 1
ATOM 1538 O O . GLY A 1 103 ? 134.582 120.882 137.944 1.00 29.54 149 GLY A O 1
ATOM 1542 N N . PHE A 1 104 ? 134.913 119.208 136.479 1.00 22.76 150 PHE A N 1
ATOM 1543 C CA . PHE A 1 104 ? 135.742 118.473 137.435 1.00 22.64 150 PHE A CA 1
ATOM 1544 C C . PHE A 1 104 ? 136.969 119.275 137.875 1.00 34.35 150 PHE A C 1
ATOM 1545 O O . PHE A 1 104 ? 137.481 119.065 138.980 1.00 38.48 150 PHE A O 1
ATOM 1562 N N . TYR A 1 105 ? 137.474 120.181 137.031 1.00 24.78 151 TYR A N 1
ATOM 1563 C CA . TYR A 1 105 ? 138.668 120.952 137.376 1.00 18.47 151 TYR A CA 1
ATOM 1564 C C . TYR A 1 105 ? 138.453 122.459 137.417 1.00 22.56 151 TYR A C 1
ATOM 1565 O O . TYR A 1 105 ? 139.240 123.160 138.054 1.00 25.25 151 TYR A O 1
ATOM 1583 N N . TYR A 1 106 ? 137.419 122.973 136.752 1.00 19.30 152 TYR A N 1
ATOM 1584 C CA . TYR A 1 106 ? 137.145 124.407 136.774 1.00 21.45 152 TYR A CA 1
ATOM 1585 C C . TYR A 1 106 ? 136.782 124.871 138.182 1.00 15.47 152 TYR A C 1
ATOM 1586 O O . TYR A 1 106 ? 137.183 125.959 138.630 1.00 22.93 152 TYR A O 1
ATOM 1604 N N . ASN A 1 107 ? 136.027 124.045 138.898 1.00 20.39 153 ASN A N 1
ATOM 1605 C CA . ASN A 1 107 ? 135.620 124.397 140.246 1.00 20.93 153 ASN A CA 1
ATOM 1606 C C . ASN A 1 107 ? 136.804 124.399 141.200 1.00 15.60 153 ASN A C 1
ATOM 1607 O O . ASN A 1 107 ? 136.756 125.060 142.237 1.00 22.64 153 ASN A O 1
ATOM 1618 N N . VAL A 1 108 ? 137.886 123.701 140.855 1.00 21.26 154 VAL A N 1
ATOM 1619 C CA . VAL A 1 108 ? 139.088 123.752 141.683 1.00 17.04 154 VAL A CA 1
ATOM 1620 C C . VAL A 1 108 ? 139.777 125.106 141.546 1.00 14.42 154 VAL A C 1
ATOM 1621 O O . VAL A 1 108 ? 140.321 125.640 142.517 1.00 21.89 154 VAL A O 1
ATOM 1634 N N . ILE A 1 109 ? 139.770 125.685 140.346 1.00 13.92 155 ILE A N 1
ATOM 1635 C CA . ILE A 1 109 ? 140.271 127.047 140.187 1.00 21.82 155 ILE A CA 1
ATOM 1636 C C . ILE A 1 109 ? 139.384 128.029 140.945 1.00 22.57 155 ILE A C 1
ATOM 1637 O O . ILE A 1 109 ? 139.875 128.965 141.596 1.00 24.34 155 ILE A O 1
ATOM 1653 N N . ILE A 1 110 ? 138.065 127.833 140.883 1.00 17.95 156 ILE A N 1
ATOM 1654 C CA . ILE A 1 110 ? 137.176 128.674 141.688 1.00 15.97 156 ILE A CA 1
ATOM 1655 C C . ILE A 1 110 ? 137.494 128.514 143.174 1.00 14.75 156 ILE A C 1
ATOM 1656 O O . ILE A 1 110 ? 137.431 129.477 143.948 1.00 25.61 156 ILE A O 1
ATOM 1672 N N . ALA A 1 111 ? 137.835 127.296 143.595 1.00 21.46 157 ALA A N 1
ATOM 1673 C CA . ALA A 1 111 ? 138.176 127.053 144.992 1.00 19.09 157 ALA A CA 1
ATOM 1674 C C . ALA A 1 111 ? 139.493 127.722 145.365 1.00 22.24 157 ALA A C 1
ATOM 1675 O O . ALA A 1 111 ? 139.668 128.166 146.501 1.00 28.64 157 ALA A O 1
ATOM 1682 N N . TRP A 1 112 ? 140.441 127.784 144.427 1.00 22.61 158 TRP A N 1
ATOM 1683 C CA . TRP A 1 112 ? 141.651 128.569 144.661 1.00 18.68 158 TRP A CA 1
ATOM 1684 C C . TRP A 1 112 ? 141.307 130.033 144.881 1.00 21.13 158 TRP A C 1
ATOM 1685 O O . TRP A 1 112 ? 141.861 130.685 145.773 1.00 26.83 158 TRP A O 1
ATOM 1706 N N . SER A 1 113 ? 140.404 130.569 144.059 1.00 24.82 159 SER A N 1
ATOM 1707 C CA . SER A 1 113 ? 139.985 131.955 144.239 1.00 18.50 159 SER A CA 1
ATOM 1708 C C . SER A 1 113 ? 139.349 132.159 145.609 1.00 22.39 159 SER A C 1
ATOM 1709 O O . SER A 1 113 ? 139.608 133.163 146.280 1.00 28.90 159 SER A O 1
ATOM 1717 N N . LEU A 1 114 ? 138.509 131.215 146.036 1.00 26.66 160 LEU A N 1
ATOM 1718 C CA . LEU A 1 114 ? 137.885 131.316 147.352 1.00 25.54 160 LEU A CA 1
ATOM 1719 C C . LEU A 1 114 ? 138.921 131.225 148.468 1.00 17.17 160 LEU A C 1
ATOM 1720 O O . LEU A 1 114 ? 138.823 131.932 149.478 1.00 23.94 160 LEU A O 1
ATOM 1736 N N . TYR A 1 115 ? 139.914 130.350 148.308 1.00 24.75 161 TYR A N 1
ATOM 1737 C CA . TYR A 1 115 ? 140.989 130.251 149.286 1.00 20.95 161 TYR A CA 1
ATOM 1738 C C . TYR A 1 115 ? 141.734 131.570 149.407 1.00 24.38 161 TYR A C 1
ATOM 1739 O O . TYR A 1 115 ? 142.029 132.030 150.515 1.00 23.34 161 TYR A O 1
ATOM 1757 N N . TYR A 1 116 ? 142.049 132.191 148.272 1.00 29.89 162 TYR A N 1
ATOM 1758 C CA . TYR A 1 116 ? 142.766 133.459 148.303 1.00 18.86 162 TYR A CA 1
ATOM 1759 C C . TYR A 1 116 ? 141.907 134.561 148.906 1.00 20.96 162 TYR A C 1
ATOM 1760 O O . TYR A 1 116 ? 142.416 135.432 149.619 1.00 25.95 162 TYR A O 1
ATOM 1778 N N . LEU A 1 117 ? 140.603 134.543 148.628 1.00 28.14 163 LEU A N 1
ATOM 1779 C CA . LEU A 1 117 ? 139.712 135.516 149.247 1.00 23.48 163 LEU A CA 1
ATOM 1780 C C . LEU A 1 117 ? 139.692 135.357 150.761 1.00 24.83 163 LEU A C 1
ATOM 1781 O O . LEU A 1 117 ? 139.765 136.349 151.495 1.00 34.68 163 LEU A O 1
ATOM 1797 N N . PHE A 1 118 ? 139.599 134.120 151.250 1.00 25.15 164 PHE A N 1
ATOM 1798 C CA . PHE A 1 118 ? 139.659 133.903 152.691 1.00 25.89 164 PHE A CA 1
ATOM 1799 C C . PHE A 1 118 ? 140.991 134.377 153.254 1.00 31.45 164 PHE A C 1
ATOM 1800 O O . PHE A 1 118 ? 141.043 134.973 154.336 1.00 37.49 164 PHE A O 1
ATOM 1817 N N . SER A 1 119 ? 142.080 134.117 152.531 1.00 25.83 165 SER A N 1
ATOM 1818 C CA . SER A 1 119 ? 143.395 134.572 152.964 1.00 19.38 165 SER A CA 1
ATOM 1819 C C . SER A 1 119 ? 143.499 136.091 152.960 1.00 30.12 165 SER A C 1
ATOM 1820 O O . SER A 1 119 ? 144.360 136.655 153.644 1.00 35.59 165 SER A O 1
ATOM 1828 N N . SER A 1 120 ? 142.643 136.769 152.193 1.00 30.56 166 SER A N 1
ATOM 1829 C CA . SER A 1 120 ? 142.712 138.221 152.077 1.00 23.22 166 SER A CA 1
ATOM 1830 C C . SER A 1 120 ? 142.070 138.951 153.248 1.00 31.56 166 SER A C 1
ATOM 1831 O O . SER A 1 120 ? 142.199 140.176 153.331 1.00 34.81 166 SER A O 1
ATOM 1839 N N . PHE A 1 121 ? 141.387 138.248 154.146 1.00 35.59 167 PHE A N 1
ATOM 1840 C CA . PHE A 1 121 ? 140.721 138.890 155.279 1.00 28.72 167 PHE A CA 1
ATOM 1841 C C . PHE A 1 121 ? 141.706 139.094 156.431 1.00 34.80 167 PHE A C 1
ATOM 1842 O O . PHE A 1 121 ? 141.511 138.639 157.555 1.00 38.85 167 PHE A O 1
ATOM 1859 N N . THR A 1 122 ? 142.786 139.805 156.117 1.00 39.16 168 THR A N 1
ATOM 1860 C CA . THR A 1 122 ? 143.807 140.145 157.096 1.00 37.74 168 THR A CA 1
ATOM 1861 C C . THR A 1 122 ? 144.468 141.443 156.664 1.00 39.85 168 THR A C 1
ATOM 1862 O O . THR A 1 122 ? 144.441 141.811 155.487 1.00 39.83 168 THR A O 1
ATOM 1873 N N . LEU A 1 123 ? 145.062 142.135 157.636 1.00 44.63 169 LEU A N 1
ATOM 1874 C CA . LEU A 1 123 ? 145.868 143.309 157.328 1.00 43.63 169 LEU A CA 1
ATOM 1875 C C . LEU A 1 123 ? 147.275 142.940 156.884 1.00 39.86 169 LEU A C 1
ATOM 1876 O O . LEU A 1 123 ? 147.985 143.797 156.347 1.00 45.14 169 LEU A O 1
ATOM 1892 N N . ASN A 1 124 ? 147.690 141.695 157.094 1.00 37.96 170 ASN A N 1
ATOM 1893 C CA . ASN A 1 124 ? 148.979 141.189 156.639 1.00 41.85 170 ASN A CA 1
ATOM 1894 C C . ASN A 1 124 ? 148.715 139.979 155.753 1.00 42.58 170 ASN A C 1
ATOM 1895 O O . ASN A 1 124 ? 148.543 138.863 156.252 1.00 44.42 170 ASN A O 1
ATOM 1906 N N . LEU A 1 125 ? 148.681 140.203 154.444 1.00 37.52 171 LEU A N 1
ATOM 1907 C CA . LEU A 1 125 ? 148.373 139.130 153.518 1.00 35.04 171 LEU A CA 1
ATOM 1908 C C . LEU A 1 125 ? 149.459 138.056 153.585 1.00 34.97 171 LEU A C 1
ATOM 1909 O O . LEU A 1 125 ? 150.648 138.370 153.672 1.00 38.04 171 LEU A O 1
ATOM 1925 N N . PRO A 1 126 ? 149.076 136.776 153.552 1.00 36.89 172 PRO A N 1
ATOM 1926 C CA . PRO A 1 126 ? 150.079 135.713 153.724 1.00 37.12 172 PRO A CA 1
ATOM 1927 C C . PRO A 1 126 ? 151.126 135.669 152.628 1.00 33.80 172 PRO A C 1
ATOM 1928 O O . PRO A 1 126 ? 152.210 135.121 152.856 1.00 40.52 172 PRO A O 1
ATOM 1939 N N . TRP A 1 127 ? 150.845 136.222 151.453 1.00 36.12 173 TRP A N 1
ATOM 1940 C CA . TRP A 1 127 ? 151.778 136.202 150.336 1.00 25.91 173 TRP A CA 1
ATOM 1941 C C . TRP A 1 127 ? 152.690 137.421 150.302 1.00 32.90 173 TRP A C 1
ATOM 1942 O O . TRP A 1 127 ? 153.493 137.549 149.374 1.00 40.29 173 TRP A O 1
ATOM 1963 N N . THR A 1 128 ? 152.581 138.321 151.278 1.00 37.95 174 THR A N 1
ATOM 1964 C CA . THR A 1 128 ? 153.412 139.519 151.278 1.00 38.14 174 THR A CA 1
ATOM 1965 C C . THR A 1 128 ? 154.843 139.222 151.709 1.00 40.51 174 THR A C 1
ATOM 1966 O O . THR A 1 128 ? 155.791 139.755 151.122 1.00 44.31 174 THR A O 1
ATOM 1977 N N . ASP A 1 129 ? 155.023 138.378 152.721 1.00 45.68 175 ASP A N 1
ATOM 1978 C CA . ASP A 1 129 ? 156.324 138.165 153.335 1.00 44.59 175 ASP A CA 1
ATOM 1979 C C . ASP A 1 129 ? 156.608 136.676 153.457 1.00 48.53 175 ASP A C 1
ATOM 1980 O O . ASP A 1 129 ? 155.743 135.826 153.228 1.00 46.74 175 ASP A O 1
ATOM 1989 N N . CYS A 1 130 ? 157.849 136.375 153.817 1.00 54.52 176 CYS A N 1
ATOM 1990 C CA . CYS A 1 130 ? 158.298 135.032 154.130 1.00 51.63 176 CYS A CA 1
ATOM 1991 C C . CYS A 1 130 ? 158.134 134.795 155.633 1.00 53.12 176 CYS A C 1
ATOM 1992 O O . CYS A 1 130 ? 157.498 135.590 156.335 1.00 54.46 176 CYS A O 1
ATOM 2000 N N . GLY A 1 131 ? 158.707 133.707 156.138 1.00 51.42 177 GLY A N 1
ATOM 2001 C CA . GLY A 1 131 ? 158.620 133.403 157.550 1.00 52.44 177 GLY A CA 1
ATOM 2002 C C . GLY A 1 131 ? 157.379 132.648 157.954 1.00 52.51 177 GLY A C 1
ATOM 2003 O O . GLY A 1 131 ? 157.030 132.639 159.139 1.00 57.43 177 GLY A O 1
ATOM 2007 N N . HIS A 1 132 ? 156.697 132.015 157.007 1.00 48.12 178 HIS A N 1
ATOM 2008 C CA . HIS A 1 132 ? 155.501 131.232 157.272 1.00 47.15 178 HIS A CA 1
ATOM 2009 C C . HIS A 1 132 ? 155.854 129.753 157.319 1.00 46.49 178 HIS A C 1
ATOM 2010 O O . HIS A 1 132 ? 157.004 129.353 157.126 1.00 50.18 178 HIS A O 1
ATOM 2024 N N . THR A 1 133 ? 154.837 128.932 157.579 1.00 46.64 179 THR A N 1
ATOM 2025 C CA . THR A 1 133 ? 155.050 127.491 157.627 1.00 45.46 179 THR A CA 1
ATOM 2026 C C . THR A 1 133 ? 155.265 126.900 156.241 1.00 48.60 179 THR A C 1
ATOM 2027 O O . THR A 1 133 ? 155.986 125.906 156.109 1.00 52.64 179 THR A O 1
ATOM 2038 N N . TRP A 1 134 ? 154.656 127.483 155.212 1.00 43.69 180 TRP A N 1
ATOM 2039 C CA . TRP A 1 134 ? 154.790 126.995 153.848 1.00 38.11 180 TRP A CA 1
ATOM 2040 C C . TRP A 1 134 ? 156.035 127.514 153.146 1.00 45.94 180 TRP A C 1
ATOM 2041 O O . TRP A 1 134 ? 156.390 126.991 152.086 1.00 48.71 180 TRP A O 1
ATOM 2062 N N . ASN A 1 135 ? 156.701 128.520 153.700 1.00 44.83 181 ASN A N 1
ATOM 2063 C CA . ASN A 1 135 ? 157.852 129.115 153.040 1.00 43.38 181 ASN A CA 1
ATOM 2064 C C . ASN A 1 135 ? 159.062 128.198 153.137 1.00 46.64 181 ASN A C 1
ATOM 2065 O O . ASN A 1 135 ? 159.312 127.579 154.175 1.00 50.50 181 ASN A O 1
ATOM 2076 N N . SER A 1 136 ? 159.807 128.108 152.044 1.00 46.00 182 SER A N 1
ATOM 2077 C CA . SER A 1 136 ? 161.067 127.388 152.027 1.00 48.83 182 SER A CA 1
ATOM 2078 C C . SER A 1 136 ? 162.175 128.286 152.559 1.00 50.24 182 SER A C 1
ATOM 2079 O O . SER A 1 136 ? 162.027 129.507 152.625 1.00 53.88 182 SER A O 1
ATOM 2087 N N . PRO A 1 137 ? 163.310 127.708 152.961 1.00 57.40 183 PRO A N 1
ATOM 2088 C CA . PRO A 1 137 ? 164.428 128.545 153.429 1.00 56.24 183 PRO A CA 1
ATOM 2089 C C . PRO A 1 137 ? 164.976 129.472 152.358 1.00 55.98 183 PRO A C 1
ATOM 2090 O O . PRO A 1 137 ? 165.653 130.449 152.702 1.00 53.01 183 PRO A O 1
ATOM 2101 N N . ASN A 1 138 ? 164.709 129.202 151.083 1.00 59.02 184 ASN A N 1
ATOM 2102 C CA . ASN A 1 138 ? 165.225 130.006 149.986 1.00 59.54 184 ASN A CA 1
ATOM 2103 C C . ASN A 1 138 ? 164.322 131.179 149.623 1.00 58.96 184 ASN A C 1
ATOM 2104 O O . ASN A 1 138 ? 164.638 131.910 148.679 1.00 60.90 184 ASN A O 1
ATOM 2115 N N . CYS A 1 139 ? 163.215 131.376 150.335 1.00 53.11 185 CYS A N 1
ATOM 2116 C CA . CYS A 1 139 ? 162.300 132.465 150.014 1.00 50.92 185 CYS A CA 1
ATOM 2117 C C . CYS A 1 139 ? 163.017 133.802 150.151 1.00 54.94 185 CYS A C 1
ATOM 2118 O O . CYS A 1 139 ? 163.692 134.053 151.155 1.00 54.66 185 CYS A O 1
ATOM 2126 N N . THR A 1 140 ? 162.861 134.665 149.150 1.00 59.17 186 THR A N 1
ATOM 2127 C CA . THR A 1 140 ? 163.548 135.948 149.096 1.00 60.32 186 THR A CA 1
ATOM 2128 C C . THR A 1 140 ? 162.529 137.076 149.043 1.00 60.33 186 THR A C 1
ATOM 2129 O O . THR A 1 140 ? 161.538 136.988 148.312 1.00 60.18 186 THR A O 1
ATOM 2140 N N . ASP A 1 141 ? 162.779 138.129 149.810 1.00 64.21 187 ASP A N 1
ATOM 2141 C CA . ASP A 1 141 ? 161.902 139.287 149.799 1.00 62.96 187 ASP A CA 1
ATOM 2142 C C . ASP A 1 141 ? 161.875 139.872 148.386 1.00 63.95 187 ASP A C 1
ATOM 2143 O O . ASP A 1 141 ? 162.940 140.172 147.827 1.00 62.66 187 ASP A O 1
ATOM 2152 N N . PRO A 1 142 ? 160.696 140.055 147.782 1.00 60.77 188 PRO A N 1
ATOM 2153 C CA . PRO A 1 142 ? 160.659 140.475 146.372 1.00 60.62 188 PRO A CA 1
ATOM 2154 C C . PRO A 1 142 ? 161.272 141.841 146.124 1.00 62.74 188 PRO A C 1
ATOM 2155 O O . PRO A 1 142 ? 161.643 142.132 144.981 1.00 63.04 188 PRO A O 1
ATOM 2166 N N . LYS A 1 143 ? 161.388 142.687 147.148 1.00 67.36 189 LYS A N 1
ATOM 2167 C CA . LYS A 1 143 ? 162.011 143.993 146.956 1.00 66.94 189 LYS A CA 1
ATOM 2168 C C . LYS A 1 143 ? 163.467 143.846 146.533 1.00 66.37 189 LYS A C 1
ATOM 2169 O O . LYS A 1 143 ? 163.966 144.629 145.717 1.00 67.87 189 LYS A O 1
ATOM 2188 N N . LEU A 1 144 ? 164.165 142.848 147.080 1.00 66.72 190 LEU A N 1
ATOM 2189 C CA . LEU A 1 144 ? 165.566 142.648 146.729 1.00 65.17 190 LEU A CA 1
ATOM 2190 C C . LEU A 1 144 ? 165.724 142.148 145.299 1.00 67.16 190 LEU A C 1
ATOM 2191 O O . LEU A 1 144 ? 166.769 142.373 144.678 1.00 67.48 190 LEU A O 1
ATOM 2207 N N . LEU A 1 145 ? 164.714 141.472 144.763 1.00 63.92 191 LEU A N 1
ATOM 2208 C CA . LEU A 1 145 ? 164.792 140.924 143.414 1.00 62.68 191 LEU A CA 1
ATOM 2209 C C . LEU A 1 145 ? 164.561 142.010 142.369 1.00 61.68 191 LEU A C 1
ATOM 2210 O O . LEU A 1 145 ? 163.814 142.960 142.600 1.00 61.96 191 LEU A O 1
ATOM 2226 N N . LYS A 1 155 ? 161.169 135.647 133.020 1.00 59.83 201 LYS A N 1
ATOM 2227 C CA . LYS A 1 155 ? 162.171 135.229 133.992 1.00 61.04 201 LYS A CA 1
ATOM 2228 C C . LYS A 1 155 ? 161.648 135.371 135.415 1.00 62.24 201 LYS A C 1
ATOM 2229 O O . LYS A 1 155 ? 161.560 134.391 136.152 1.00 64.30 201 LYS A O 1
ATOM 2248 N N . TYR A 1 156 ? 161.303 136.601 135.801 1.00 56.50 202 TYR A N 1
ATOM 2249 C CA . TYR A 1 156 ? 160.820 136.833 137.157 1.00 55.05 202 TYR A CA 1
ATOM 2250 C C . TYR A 1 156 ? 159.493 136.128 137.398 1.00 54.16 202 TYR A C 1
ATOM 2251 O O . TYR A 1 156 ? 159.224 135.656 138.508 1.00 57.39 202 TYR A O 1
ATOM 2269 N N . SER A 1 157 ? 158.644 136.053 136.373 1.00 52.61 203 SER A N 1
ATOM 2270 C CA . SER A 1 157 ? 157.322 135.467 136.559 1.00 57.30 203 SER A CA 1
ATOM 2271 C C . SER A 1 157 ? 157.416 133.993 136.933 1.00 58.19 203 SER A C 1
ATOM 2272 O O . SER A 1 157 ? 156.438 133.403 137.407 1.00 58.42 203 SER A O 1
ATOM 2280 N N . LYS A 1 158 ? 158.582 133.379 136.727 1.00 59.07 204 LYS A N 1
ATOM 2281 C CA . LYS A 1 158 ? 158.807 131.977 137.048 1.00 59.56 204 LYS A CA 1
ATOM 2282 C C . LYS A 1 158 ? 159.933 131.782 138.060 1.00 58.73 204 LYS A C 1
ATOM 2283 O O . LYS A 1 158 ? 160.565 130.721 138.076 1.00 59.06 204 LYS A O 1
ATOM 2302 N N . TYR A 1 159 ? 160.197 132.782 138.906 1.00 57.30 205 TYR A N 1
ATOM 2303 C CA . TYR A 1 159 ? 161.321 132.682 139.834 1.00 58.66 205 TYR A CA 1
ATOM 2304 C C . TYR A 1 159 ? 161.067 131.621 140.899 1.00 60.14 205 TYR A C 1
ATOM 2305 O O . TYR A 1 159 ? 161.988 130.897 141.294 1.00 63.14 205 TYR A O 1
ATOM 2323 N N . LYS A 1 160 ? 159.833 131.525 141.386 1.00 46.57 206 LYS A N 1
ATOM 2324 C CA . LYS A 1 160 ? 159.303 130.464 142.235 1.00 48.69 206 LYS A CA 1
ATOM 2325 C C . LYS A 1 160 ? 159.746 130.580 143.692 1.00 48.63 206 LYS A C 1
ATOM 2326 O O . LYS A 1 160 ? 159.264 129.807 144.520 1.00 52.10 206 LYS A O 1
ATOM 2345 N N . PHE A 1 161 ? 160.630 131.510 144.045 1.00 52.22 207 PHE A N 1
ATOM 2346 C CA . PHE A 1 161 ? 161.080 131.663 145.422 1.00 52.05 207 PHE A CA 1
ATOM 2347 C C . PHE A 1 161 ? 160.610 132.971 146.043 1.00 55.34 207 PHE A C 1
ATOM 2348 O O . PHE A 1 161 ? 161.124 133.370 147.091 1.00 54.51 207 PHE A O 1
ATOM 2365 N N . THR A 1 162 ? 159.653 133.645 145.422 1.00 48.55 208 THR A N 1
ATOM 2366 C CA . THR A 1 162 ? 159.054 134.824 146.012 1.00 43.74 208 THR A CA 1
ATOM 2367 C C . THR A 1 162 ? 158.008 134.421 147.044 1.00 44.38 208 THR A C 1
ATOM 2368 O O . THR A 1 162 ? 157.520 133.290 147.039 1.00 47.28 208 THR A O 1
ATOM 2379 N N . PRO A 1 163 ? 157.649 135.330 147.952 1.00 40.39 209 PRO A N 1
ATOM 2380 C CA . PRO A 1 163 ? 156.572 135.008 148.898 1.00 38.09 209 PRO A CA 1
ATOM 2381 C C . PRO A 1 163 ? 155.258 134.671 148.217 1.00 34.56 209 PRO A C 1
ATOM 2382 O O . PRO A 1 163 ? 154.514 133.828 148.722 1.00 31.55 209 PRO A O 1
ATOM 2393 N N . ALA A 1 164 ? 154.945 135.309 147.086 1.00 34.70 210 ALA A N 1
ATOM 2394 C CA . ALA A 1 164 ? 153.685 135.026 146.404 1.00 31.22 210 ALA A CA 1
ATOM 2395 C C . ALA A 1 164 ? 153.713 133.666 145.718 1.00 32.46 210 ALA A C 1
ATOM 2396 O O . ALA A 1 164 ? 152.768 132.878 145.850 1.00 34.72 210 ALA A O 1
ATOM 2403 N N . ALA A 1 165 ? 154.784 133.372 144.981 1.00 35.51 211 ALA A N 1
ATOM 2404 C CA . ALA A 1 165 ? 154.898 132.070 144.335 1.00 35.44 211 ALA A CA 1
ATOM 2405 C C . ALA A 1 165 ? 154.981 130.957 145.366 1.00 30.13 211 ALA A C 1
ATOM 2406 O O . ALA A 1 165 ? 154.347 129.904 145.212 1.00 29.44 211 ALA A O 1
ATOM 2413 N N . GLU A 1 166 ? 155.768 131.169 146.420 1.00 36.68 212 GLU A N 1
ATOM 2414 C CA . GLU A 1 166 ? 155.853 130.177 147.481 1.00 36.38 212 GLU A CA 1
ATOM 2415 C C . GLU A 1 166 ? 154.509 129.995 148.163 1.00 28.68 212 GLU A C 1
ATOM 2416 O O . GLU A 1 166 ? 154.093 128.864 148.419 1.00 35.69 212 GLU A O 1
ATOM 2428 N N . PHE A 1 167 ? 153.803 131.088 148.456 1.00 25.89 213 PHE A N 1
ATOM 2429 C CA . PHE A 1 167 ? 152.485 130.944 149.055 1.00 24.91 213 PHE A CA 1
ATOM 2430 C C . PHE A 1 167 ? 151.586 130.106 148.168 1.00 25.21 213 PHE A C 1
ATOM 2431 O O . PHE A 1 167 ? 151.069 129.077 148.603 1.00 34.28 213 PHE A O 1
ATOM 2448 N N . TYR A 1 168 ? 151.450 130.484 146.901 1.00 27.35 214 TYR A N 1
ATOM 2449 C CA . TYR A 1 168 ? 150.622 129.696 146.000 1.00 19.98 214 TYR A CA 1
ATOM 2450 C C . TYR A 1 168 ? 151.001 128.222 146.069 1.00 23.26 214 TYR A C 1
ATOM 2451 O O . TYR A 1 168 ? 150.236 127.399 146.586 1.00 33.38 214 TYR A O 1
ATOM 2469 N N . GLU A 1 169 ? 152.228 127.893 145.663 1.00 33.23 215 GLU A N 1
ATOM 2470 C CA . GLU A 1 169 ? 152.576 126.501 145.400 1.00 31.22 215 GLU A CA 1
ATOM 2471 C C . GLU A 1 169 ? 152.770 125.669 146.663 1.00 33.80 215 GLU A C 1
ATOM 2472 O O . GLU A 1 169 ? 152.688 124.439 146.590 1.00 40.67 215 GLU A O 1
ATOM 2484 N N . ARG A 1 170 ? 153.024 126.288 147.818 1.00 30.18 216 ARG A N 1
ATOM 2485 C CA . ARG A 1 170 ? 153.358 125.542 149.020 1.00 31.14 216 ARG A CA 1
ATOM 2486 C C . ARG A 1 170 ? 152.359 125.711 150.152 1.00 37.34 216 ARG A C 1
ATOM 2487 O O . ARG A 1 170 ? 152.439 124.963 151.130 1.00 46.84 216 ARG A O 1
ATOM 2508 N N . GLY A 1 171 ? 151.432 126.662 150.059 1.00 29.52 217 GLY A N 1
ATOM 2509 C CA . GLY A 1 171 ? 150.458 126.878 151.100 1.00 32.35 217 GLY A CA 1
ATOM 2510 C C . GLY A 1 171 ? 149.054 126.915 150.543 1.00 36.58 217 GLY A C 1
ATOM 2511 O O . GLY A 1 171 ? 148.090 126.966 151.311 1.00 45.31 217 GLY A O 1
ATOM 2515 N N . VAL A 1 172 ? 148.913 126.900 149.216 1.00 28.74 218 VAL A N 1
ATOM 2516 C CA . VAL A 1 172 ? 147.625 126.688 148.568 1.00 31.53 218 VAL A CA 1
ATOM 2517 C C . VAL A 1 172 ? 147.591 125.329 147.885 1.00 32.03 218 VAL A C 1
ATOM 2518 O O . VAL A 1 172 ? 146.741 124.493 148.188 1.00 37.50 218 VAL A O 1
ATOM 2531 N N . LEU A 1 173 ? 148.530 125.080 146.974 1.00 31.24 219 LEU A N 1
ATOM 2532 C CA . LEU A 1 173 ? 148.580 123.799 146.288 1.00 26.61 219 LEU A CA 1
ATOM 2533 C C . LEU A 1 173 ? 149.318 122.744 147.098 1.00 31.37 219 LEU A C 1
ATOM 2534 O O . LEU A 1 173 ? 149.049 121.550 146.934 1.00 41.44 219 LEU A O 1
ATOM 2550 N N . HIS A 1 174 ? 150.232 123.152 147.977 1.00 32.83 220 HIS A N 1
ATOM 2551 C CA . HIS A 1 174 ? 151.148 122.218 148.627 1.00 35.73 220 HIS A CA 1
ATOM 2552 C C . HIS A 1 174 ? 151.796 121.308 147.589 1.00 31.48 220 HIS A C 1
ATOM 2553 O O . HIS A 1 174 ? 151.962 120.106 147.800 1.00 33.80 220 HIS A O 1
ATOM 2567 N N . LEU A 1 175 ? 152.158 121.896 146.449 1.00 35.84 221 LEU A N 1
ATOM 2568 C CA . LEU A 1 175 ? 152.731 121.136 145.349 1.00 33.82 221 LEU A CA 1
ATOM 2569 C C . LEU A 1 175 ? 154.107 120.579 145.684 1.00 39.79 221 LEU A C 1
ATOM 2570 O O . LEU A 1 175 ? 154.533 119.600 145.065 1.00 43.49 221 LEU A O 1
ATOM 2586 N N . HIS A 1 176 ? 154.813 121.182 146.642 1.00 37.60 222 HIS A N 1
ATOM 2587 C CA . HIS A 1 176 ? 156.120 120.674 147.036 1.00 38.18 222 HIS A CA 1
ATOM 2588 C C . HIS A 1 176 ? 156.033 119.289 147.662 1.00 36.97 222 HIS A C 1
ATOM 2589 O O . HIS A 1 176 ? 157.052 118.597 147.752 1.00 39.38 222 HIS A O 1
ATOM 2603 N N . GLU A 1 177 ? 154.847 118.871 148.095 1.00 38.85 223 GLU A N 1
ATOM 2604 C CA . GLU A 1 177 ? 154.653 117.580 148.735 1.00 39.96 223 GLU A CA 1
ATOM 2605 C C . GLU A 1 177 ? 154.292 116.479 147.746 1.00 40.73 223 GLU A C 1
ATOM 2606 O O . GLU A 1 177 ? 154.036 115.347 148.167 1.00 40.82 223 GLU A O 1
ATOM 2618 N N . SER A 1 178 ? 154.259 116.781 146.451 1.00 43.26 224 SER A N 1
ATOM 2619 C CA . SER A 1 178 ? 153.944 115.806 145.417 1.00 39.03 224 SER A CA 1
ATOM 2620 C C . SER A 1 178 ? 155.089 115.740 144.418 1.00 40.93 224 SER A C 1
ATOM 2621 O O . SER A 1 178 ? 155.529 116.773 143.904 1.00 44.55 224 SER A O 1
ATOM 2629 N N . SER A 1 179 ? 155.565 114.525 144.144 1.00 41.39 225 SER A N 1
ATOM 2630 C CA . SER A 1 179 ? 156.609 114.345 143.141 1.00 42.22 225 SER A CA 1
ATOM 2631 C C . SER A 1 179 ? 156.047 114.441 141.728 1.00 44.67 225 SER A C 1
ATOM 2632 O O . SER A 1 179 ? 156.717 114.952 140.824 1.00 47.64 225 SER A O 1
ATOM 2640 N N . GLY A 1 180 ? 154.829 113.962 141.520 1.00 38.36 226 GLY A N 1
ATOM 2641 C CA . GLY A 1 180 ? 154.247 113.982 140.195 1.00 34.35 226 GLY A CA 1
ATOM 2642 C C . GLY A 1 180 ? 152.834 113.454 140.225 1.00 35.40 226 GLY A C 1
ATOM 2643 O O . GLY A 1 180 ? 152.248 113.270 141.292 1.00 39.64 226 GLY A O 1
ATOM 2647 N N . ILE A 1 181 ? 152.287 113.207 139.032 1.00 40.93 227 ILE A N 1
ATOM 2648 C CA . ILE A 1 181 ? 150.926 112.688 138.937 1.00 38.55 227 ILE A CA 1
ATOM 2649 C C . ILE A 1 181 ? 150.850 111.276 139.500 1.00 35.42 227 ILE A C 1
ATOM 2650 O O . ILE A 1 181 ? 149.758 110.762 139.768 1.00 38.84 227 ILE A O 1
ATOM 2666 N N . HIS A 1 182 ? 151.998 110.623 139.682 1.00 37.65 228 HIS A N 1
ATOM 2667 C CA . HIS A 1 182 ? 152.023 109.308 140.310 1.00 41.12 228 HIS A CA 1
ATOM 2668 C C . HIS A 1 182 ? 151.937 109.387 141.829 1.00 43.70 228 HIS A C 1
ATOM 2669 O O . HIS A 1 182 ? 151.696 108.362 142.475 1.00 47.80 228 HIS A O 1
ATOM 2683 N N . ASP A 1 183 ? 152.135 110.570 142.412 1.00 43.86 229 ASP A N 1
ATOM 2684 C CA . ASP A 1 183 ? 152.188 110.746 143.862 1.00 38.33 229 ASP A CA 1
ATOM 2685 C C . ASP A 1 183 ? 151.343 111.965 144.248 1.00 37.81 229 ASP A C 1
ATOM 2686 O O . ASP A 1 183 ? 151.782 112.873 144.951 1.00 43.52 229 ASP A O 1
ATOM 2695 N N . ILE A 1 184 ? 150.105 111.995 143.748 1.00 38.49 230 ILE A N 1
ATOM 2696 C CA . ILE A 1 184 ? 149.253 113.160 143.966 1.00 36.71 230 ILE A CA 1
ATOM 2697 C C . ILE A 1 184 ? 148.939 113.350 145.445 1.00 34.70 230 ILE A C 1
ATOM 2698 O O . ILE A 1 184 ? 148.715 114.479 145.895 1.00 39.10 230 ILE A O 1
ATOM 2714 N N . GLY A 1 185 ? 148.908 112.273 146.222 1.00 38.52 231 GLY A N 1
ATOM 2715 C CA . GLY A 1 185 ? 148.633 112.394 147.640 1.00 35.39 231 GLY A CA 1
ATOM 2716 C C . GLY A 1 185 ? 147.147 112.492 147.938 1.00 37.97 231 GLY A C 1
ATOM 2717 O O . GLY A 1 185 ? 146.288 112.133 147.128 1.00 41.28 231 GLY A O 1
ATOM 2721 N N . LEU A 1 186 ? 146.847 112.991 149.135 1.00 38.65 232 LEU A N 1
ATOM 2722 C CA . LEU A 1 186 ? 145.483 113.106 149.626 1.00 34.98 232 LEU A CA 1
ATOM 2723 C C . LEU A 1 186 ? 144.960 114.524 149.452 1.00 36.30 232 LEU A C 1
ATOM 2724 O O . LEU A 1 186 ? 145.735 115.482 149.392 1.00 37.51 232 LEU A O 1
ATOM 2740 N N . PRO A 1 187 ? 143.640 114.697 149.366 1.00 33.76 233 PRO A N 1
ATOM 2741 C CA . PRO A 1 187 ? 143.086 116.052 149.289 1.00 35.27 233 PRO A CA 1
ATOM 2742 C C . PRO A 1 187 ? 143.443 116.871 150.519 1.00 37.48 233 PRO A C 1
ATOM 2743 O O . PRO A 1 187 ? 143.525 116.356 151.636 1.00 41.71 233 PRO A O 1
ATOM 2754 N N . GLN A 1 188 ? 143.656 118.164 150.300 1.00 38.34 234 GLN A N 1
ATOM 2755 C CA . GLN A 1 188 ? 144.022 119.089 151.364 1.00 40.76 234 GLN A CA 1
ATOM 2756 C C . GLN A 1 188 ? 142.752 119.699 151.941 1.00 40.92 234 GLN A C 1
ATOM 2757 O O . GLN A 1 188 ? 141.907 120.206 151.196 1.00 43.27 234 GLN A O 1
ATOM 2771 N N . TRP A 1 189 ? 142.626 119.658 153.268 1.00 37.74 235 TRP A N 1
ATOM 2772 C CA . TRP A 1 189 ? 141.341 119.950 153.890 1.00 31.02 235 TRP A CA 1
ATOM 2773 C C . TRP A 1 189 ? 140.897 121.386 153.640 1.00 32.55 235 TRP A C 1
ATOM 2774 O O . TRP A 1 189 ? 139.700 121.651 153.512 1.00 45.79 235 TRP A O 1
ATOM 2795 N N . GLN A 1 190 ? 141.836 122.331 153.571 1.00 34.42 236 GLN A N 1
ATOM 2796 C CA . GLN A 1 190 ? 141.446 123.717 153.319 1.00 31.75 236 GLN A CA 1
ATOM 2797 C C . GLN A 1 190 ? 140.855 123.881 151.924 1.00 28.32 236 GLN A C 1
ATOM 2798 O O . GLN A 1 190 ? 139.776 124.467 151.759 1.00 34.06 236 GLN A O 1
ATOM 2812 N N . LEU A 1 191 ? 141.554 123.378 150.907 1.00 32.31 237 LEU A N 1
ATOM 2813 C CA . LEU A 1 191 ? 141.009 123.419 149.557 1.00 29.94 237 LEU A CA 1
ATOM 2814 C C . LEU A 1 191 ? 139.759 122.560 149.454 1.00 25.97 237 LEU A C 1
ATOM 2815 O O . LEU A 1 191 ? 138.864 122.853 148.657 1.00 30.39 237 LEU A O 1
ATOM 2831 N N . LEU A 1 192 ? 139.674 121.502 150.262 1.00 30.28 238 LEU A N 1
ATOM 2832 C CA . LEU A 1 192 ? 138.463 120.692 150.296 1.00 28.46 238 LEU A CA 1
ATOM 2833 C C . LEU A 1 192 ? 137.272 121.505 150.788 1.00 32.52 238 LEU A C 1
ATOM 2834 O O . LEU A 1 192 ? 136.181 121.428 150.216 1.00 37.08 238 LEU A O 1
ATOM 2850 N N . LEU A 1 193 ? 137.462 122.292 151.848 1.00 30.24 239 LEU A N 1
ATOM 2851 C CA . LEU A 1 193 ? 136.381 123.130 152.356 1.00 28.39 239 LEU A CA 1
ATOM 2852 C C . LEU A 1 193 ? 136.018 124.221 151.361 1.00 27.81 239 LEU A C 1
ATOM 2853 O O . LEU A 1 193 ? 134.838 124.547 151.188 1.00 34.16 239 LEU A O 1
ATOM 2869 N N . CYS A 1 194 ? 137.019 124.806 150.702 1.00 28.02 240 CYS A N 1
ATOM 2870 C CA . CYS A 1 194 ? 136.724 125.805 149.680 1.00 27.31 240 CYS A CA 1
ATOM 2871 C C . CYS A 1 194 ? 135.929 125.195 148.530 1.00 20.81 240 CYS A C 1
ATOM 2872 O O . CYS A 1 194 ? 134.986 125.811 148.021 1.00 25.14 240 CYS A O 1
ATOM 2880 N N . LEU A 1 195 ? 136.287 123.978 148.120 1.00 20.70 241 LEU A N 1
ATOM 2881 C CA . LEU A 1 195 ? 135.538 123.280 147.083 1.00 21.14 241 LEU A CA 1
ATOM 2882 C C . LEU A 1 195 ? 134.122 122.962 147.543 1.00 28.42 241 LEU A C 1
ATOM 2883 O O . LEU A 1 195 ? 133.173 123.049 146.757 1.00 27.45 241 LEU A O 1
ATOM 2899 N N . MET A 1 196 ? 133.964 122.574 148.810 1.00 27.84 242 MET A N 1
ATOM 2900 C CA . MET A 1 196 ? 132.633 122.326 149.351 1.00 24.08 242 MET A CA 1
ATOM 2901 C C . MET A 1 196 ? 131.780 123.583 149.287 1.00 27.67 242 MET A C 1
ATOM 2902 O O . MET A 1 196 ? 130.604 123.527 148.916 1.00 36.37 242 MET A O 1
ATOM 2916 N N . VAL A 1 197 ? 132.356 124.728 149.652 1.00 28.41 243 VAL A N 1
ATOM 2917 C CA . VAL A 1 197 ? 131.616 125.984 149.571 1.00 21.93 243 VAL A CA 1
ATOM 2918 C C . VAL A 1 197 ? 131.239 126.281 148.126 1.00 17.41 243 VAL A C 1
ATOM 2919 O O . VAL A 1 197 ? 130.110 126.695 147.833 1.00 28.80 243 VAL A O 1
ATOM 2932 N N . VAL A 1 198 ? 132.175 126.070 147.201 1.00 19.95 244 VAL A N 1
ATOM 2933 C CA . VAL A 1 198 ? 131.905 126.342 145.792 1.00 23.90 244 VAL A CA 1
ATOM 2934 C C . VAL A 1 198 ? 130.748 125.483 145.295 1.00 25.21 244 VAL A C 1
ATOM 2935 O O . VAL A 1 198 ? 129.836 125.970 144.617 1.00 27.24 244 VAL A O 1
ATOM 2948 N N . VAL A 1 199 ? 130.766 124.192 145.629 1.00 28.49 245 VAL A N 1
ATOM 2949 C CA . VAL A 1 199 ? 129.749 123.280 145.115 1.00 22.19 245 VAL A CA 1
ATOM 2950 C C . VAL A 1 199 ? 128.406 123.532 145.790 1.00 18.94 245 VAL A C 1
ATOM 2951 O O . VAL A 1 199 ? 127.353 123.369 145.169 1.00 28.41 245 VAL A O 1
ATOM 2964 N N . ILE A 1 200 ? 128.410 123.927 147.064 1.00 18.82 246 ILE A N 1
ATOM 2965 C CA . ILE A 1 200 ? 127.158 124.280 147.728 1.00 21.56 246 ILE A CA 1
ATOM 2966 C C . ILE A 1 200 ? 126.545 125.514 147.078 1.00 19.83 246 ILE A C 1
ATOM 2967 O O . ILE A 1 200 ? 125.331 125.570 146.827 1.00 27.23 246 ILE A O 1
ATOM 2983 N N . VAL A 1 201 ? 127.373 126.520 146.792 1.00 22.98 247 VAL A N 1
ATOM 2984 C CA . VAL A 1 201 ? 126.886 127.712 146.111 1.00 22.25 247 VAL A CA 1
ATOM 2985 C C . VAL A 1 201 ? 126.324 127.348 144.744 1.00 17.72 247 VAL A C 1
ATOM 2986 O O . VAL A 1 201 ? 125.251 127.820 144.355 1.00 28.15 247 VAL A O 1
ATOM 2999 N N . LEU A 1 202 ? 127.030 126.493 144.002 1.00 22.99 248 LEU A N 1
ATOM 3000 C CA . LEU A 1 202 ? 126.548 126.079 142.688 1.00 24.09 248 LEU A CA 1
ATOM 3001 C C . LEU A 1 202 ? 125.227 125.329 142.791 1.00 22.63 248 LEU A C 1
ATOM 3002 O O . LEU A 1 202 ? 124.308 125.561 141.996 1.00 28.56 248 LEU A O 1
ATOM 3018 N N . TYR A 1 203 ? 125.111 124.423 143.763 1.00 25.03 249 TYR A N 1
ATOM 3019 C CA . TYR A 1 203 ? 123.873 123.672 143.920 1.00 23.67 249 TYR A CA 1
ATOM 3020 C C . TYR A 1 203 ? 122.700 124.597 144.194 1.00 20.94 249 TYR A C 1
ATOM 3021 O O . TYR A 1 203 ? 121.656 124.494 143.541 1.00 24.39 249 TYR A O 1
ATOM 3039 N N . PHE A 1 204 ? 122.844 125.501 145.160 1.00 28.09 250 PHE A N 1
ATOM 3040 C CA . PHE A 1 204 ? 121.725 126.372 145.488 1.00 18.40 250 PHE A CA 1
ATOM 3041 C C . PHE A 1 204 ? 121.512 127.457 144.444 1.00 18.88 250 PHE A C 1
ATOM 3042 O O . PHE A 1 204 ? 120.469 128.117 144.458 1.00 30.47 250 PHE A O 1
ATOM 3059 N N . SER A 1 205 ? 122.472 127.650 143.541 1.00 25.29 251 SER A N 1
ATOM 3060 C CA . SER A 1 205 ? 122.225 128.469 142.361 1.00 17.32 251 SER A CA 1
ATOM 3061 C C . SER A 1 205 ? 121.418 127.708 141.318 1.00 25.76 251 SER A C 1
ATOM 3062 O O . SER A 1 205 ? 120.616 128.305 140.591 1.00 40.78 251 SER A O 1
ATOM 3070 N N . LEU A 1 206 ? 121.610 126.391 141.231 1.00 26.02 252 LEU A N 1
ATOM 3071 C CA . LEU A 1 206 ? 121.077 125.612 140.121 1.00 24.02 252 LEU A CA 1
ATOM 3072 C C . LEU A 1 206 ? 119.907 124.709 140.489 1.00 23.33 252 LEU A C 1
ATOM 3073 O O . LEU A 1 206 ? 119.183 124.275 139.589 1.00 30.01 252 LEU A O 1
ATOM 3089 N N . TRP A 1 207 ? 119.702 124.408 141.772 1.00 23.54 253 TRP A N 1
ATOM 3090 C CA . TRP A 1 207 ? 118.728 123.387 142.144 1.00 20.30 253 TRP A CA 1
ATOM 3091 C C . TRP A 1 207 ? 117.298 123.763 141.776 1.00 25.86 253 TRP A C 1
ATOM 3092 O O . TRP A 1 207 ? 116.448 122.873 141.680 1.00 32.97 253 TRP A O 1
ATOM 3113 N N . LYS A 1 208 ? 117.009 125.048 141.575 1.00 35.71 254 LYS A N 1
ATOM 3114 C CA . LYS A 1 208 ? 115.671 125.503 141.217 1.00 25.92 254 LYS A CA 1
ATOM 3115 C C . LYS A 1 208 ? 115.600 126.010 139.781 1.00 29.69 254 LYS A C 1
ATOM 3116 O O . LYS A 1 208 ? 114.616 126.648 139.399 1.00 37.86 254 LYS A O 1
ATOM 3135 N N . GLY A 1 209 ? 116.620 125.734 138.977 1.00 30.95 255 GLY A N 1
ATOM 3136 C CA . GLY A 1 209 ? 116.586 126.106 137.584 1.00 27.95 255 GLY A CA 1
ATOM 3137 C C . GLY A 1 209 ? 116.797 127.593 137.340 1.00 31.02 255 GLY A C 1
ATOM 3138 O O . GLY A 1 209 ? 117.352 128.338 138.160 1.00 40.34 255 GLY A O 1
ATOM 3142 N N . VAL A 1 210 ? 116.332 128.021 136.164 1.00 27.94 256 VAL A N 1
ATOM 3143 C CA . VAL A 1 210 ? 116.570 129.385 135.718 1.00 24.37 256 VAL A CA 1
ATOM 3144 C C . VAL A 1 210 ? 115.897 130.407 136.617 1.00 24.54 256 VAL A C 1
ATOM 3145 O O . VAL A 1 210 ? 116.427 131.506 136.775 1.00 31.83 256 VAL A O 1
ATOM 3158 N N . LYS A 1 211 ? 114.770 130.069 137.245 1.00 27.83 257 LYS A N 1
ATOM 3159 C CA . LYS A 1 211 ? 114.052 131.057 138.046 1.00 28.13 257 LYS A CA 1
ATOM 3160 C C . LYS A 1 211 ? 114.960 131.676 139.105 1.00 33.74 257 LYS A C 1
ATOM 3161 O O . LYS A 1 211 ? 114.798 132.847 139.465 1.00 36.64 257 LYS A O 1
ATOM 3180 N N . THR A 1 212 ? 115.926 130.910 139.610 1.00 26.63 258 THR A N 1
ATOM 3181 C CA . THR A 1 212 ? 116.896 131.431 140.566 1.00 22.02 258 THR A CA 1
ATOM 3182 C C . THR A 1 212 ? 118.277 131.657 139.965 1.00 24.51 258 THR A C 1
ATOM 3183 O O . THR A 1 212 ? 118.984 132.574 140.399 1.00 37.73 258 THR A O 1
ATOM 3194 N N . SER A 1 213 ? 118.685 130.856 138.979 1.00 18.59 259 SER A N 1
ATOM 3195 C CA . SER A 1 213 ? 119.997 131.068 138.375 1.00 21.74 259 SER A CA 1
ATOM 3196 C C . SER A 1 213 ? 120.058 132.410 137.648 1.00 30.23 259 SER A C 1
ATOM 3197 O O . SER A 1 213 ? 121.091 133.097 137.677 1.00 30.08 259 SER A O 1
ATOM 3205 N N . GLY A 1 214 ? 118.962 132.799 136.992 1.00 24.97 260 GLY A N 1
ATOM 3206 C CA . GLY A 1 214 ? 118.939 134.063 136.283 1.00 21.95 260 GLY A CA 1
ATOM 3207 C C . GLY A 1 214 ? 119.033 135.252 137.216 1.00 24.91 260 GLY A C 1
ATOM 3208 O O . GLY A 1 214 ? 119.474 136.328 136.816 1.00 39.74 260 GLY A O 1
ATOM 3212 N N . LYS A 1 215 ? 118.608 135.079 138.468 1.00 29.19 261 LYS A N 1
ATOM 3213 C CA . LYS A 1 215 ? 118.766 136.143 139.453 1.00 28.33 261 LYS A CA 1
ATOM 3214 C C . LYS A 1 215 ? 120.146 136.113 140.097 1.00 25.47 261 LYS A C 1
ATOM 3215 O O . LYS A 1 215 ? 120.661 137.160 140.501 1.00 32.38 261 LYS A O 1
ATOM 3234 N N . VAL A 1 216 ? 120.754 134.931 140.214 1.00 30.53 262 VAL A N 1
ATOM 3235 C CA . VAL A 1 216 ? 122.116 134.860 140.739 1.00 29.08 262 VAL A CA 1
ATOM 3236 C C . VAL A 1 216 ? 123.101 135.508 139.770 1.00 26.27 262 VAL A C 1
ATOM 3237 O O . VAL A 1 216 ? 124.079 136.149 140.190 1.00 28.69 262 VAL A O 1
ATOM 3250 N N . VAL A 1 217 ? 122.876 135.346 138.464 1.00 28.65 263 VAL A N 1
ATOM 3251 C CA . VAL A 1 217 ? 123.772 135.956 137.488 1.00 25.03 263 VAL A CA 1
ATOM 3252 C C . VAL A 1 217 ? 123.700 137.475 137.492 1.00 24.95 263 VAL A C 1
ATOM 3253 O O . VAL A 1 217 ? 124.595 138.125 136.946 1.00 28.80 263 VAL A O 1
ATOM 3266 N N . TRP A 1 218 ? 122.663 138.060 138.094 1.00 33.59 264 TRP A N 1
ATOM 3267 C CA . TRP A 1 218 ? 122.642 139.507 138.275 1.00 24.82 264 TRP A CA 1
ATOM 3268 C C . TRP A 1 218 ? 123.838 139.967 139.094 1.00 32.13 264 TRP A C 1
ATOM 3269 O O . TRP A 1 218 ? 124.404 141.035 138.837 1.00 36.86 264 TRP A O 1
ATOM 3290 N N . ILE A 1 219 ? 124.231 139.176 140.089 1.00 36.32 265 ILE A N 1
ATOM 3291 C CA . ILE A 1 219 ? 125.388 139.493 140.914 1.00 31.40 265 ILE A CA 1
ATOM 3292 C C . ILE A 1 219 ? 126.646 138.960 140.246 1.00 30.91 265 ILE A C 1
ATOM 3293 O O . ILE A 1 219 ? 127.607 139.706 140.033 1.00 36.21 265 ILE A O 1
ATOM 3309 N N . THR A 1 220 ? 126.653 137.670 139.901 1.00 31.20 266 THR A N 1
ATOM 3310 C CA . THR A 1 220 ? 127.906 137.057 139.464 1.00 27.33 266 THR A CA 1
ATOM 3311 C C . THR A 1 220 ? 128.398 137.661 138.153 1.00 24.71 266 THR A C 1
ATOM 3312 O O . THR A 1 220 ? 129.608 137.800 137.945 1.00 35.96 266 THR A O 1
ATOM 3323 N N . ALA A 1 221 ? 127.484 138.026 137.257 1.00 32.54 267 ALA A N 1
ATOM 3324 C CA . ALA A 1 221 ? 127.877 138.518 135.943 1.00 29.26 267 ALA A CA 1
ATOM 3325 C C . ALA A 1 221 ? 128.191 140.008 135.918 1.00 37.06 267 ALA A C 1
ATOM 3326 O O . ALA A 1 221 ? 128.870 140.462 134.991 1.00 38.71 267 ALA A O 1
ATOM 3333 N N . THR A 1 222 ? 127.730 140.776 136.904 1.00 36.99 268 THR A N 1
ATOM 3334 C CA . THR A 1 222 ? 127.937 142.220 136.910 1.00 33.37 268 THR A CA 1
ATOM 3335 C C . THR A 1 222 ? 129.027 142.673 137.870 1.00 30.30 268 THR A C 1
ATOM 3336 O O . THR A 1 222 ? 129.742 143.629 137.561 1.00 35.31 268 THR A O 1
ATOM 3347 N N . LEU A 1 223 ? 129.174 142.011 139.016 1.00 33.52 269 LEU A N 1
ATOM 3348 C CA . LEU A 1 223 ? 130.223 142.383 139.962 1.00 34.83 269 LEU A CA 1
ATOM 3349 C C . LEU A 1 223 ? 131.606 142.428 139.322 1.00 35.84 269 LEU A C 1
ATOM 3350 O O . LEU A 1 223 ? 132.378 143.355 139.640 1.00 34.51 269 LEU A O 1
ATOM 3366 N N . PRO A 1 224 ? 131.983 141.491 138.448 1.00 39.04 270 PRO A N 1
ATOM 3367 C CA . PRO A 1 224 ? 133.305 141.578 137.820 1.00 30.98 270 PRO A CA 1
ATOM 3368 C C . PRO A 1 224 ? 133.541 142.896 137.120 1.00 28.00 270 PRO A C 1
ATOM 3369 O O . PRO A 1 224 ? 134.674 143.375 137.105 1.00 37.38 270 PRO A O 1
ATOM 3380 N N . TYR A 1 225 ? 132.504 143.511 136.553 1.00 30.02 271 TYR A N 1
ATOM 3381 C CA . TYR A 1 225 ? 132.695 144.762 135.831 1.00 30.17 271 TYR A CA 1
ATOM 3382 C C . TYR A 1 225 ? 132.935 145.934 136.774 1.00 30.36 271 TYR A C 1
ATOM 3383 O O . TYR A 1 225 ? 133.742 146.815 136.469 1.00 32.77 271 TYR A O 1
ATOM 3401 N N . PHE A 1 226 ? 132.262 145.967 137.925 1.00 30.76 272 PHE A N 1
ATOM 3402 C CA . PHE A 1 226 ? 132.574 146.996 138.913 1.00 32.05 272 PHE A CA 1
ATOM 3403 C C . PHE A 1 226 ? 133.999 146.840 139.428 1.00 33.36 272 PHE A C 1
ATOM 3404 O O . PHE A 1 226 ? 134.736 147.831 139.564 1.00 39.99 272 PHE A O 1
ATOM 3421 N N . VAL A 1 227 ? 134.412 145.603 139.710 1.00 32.33 273 VAL A N 1
ATOM 3422 C CA . VAL A 1 227 ? 135.780 145.395 140.174 1.00 33.04 273 VAL A CA 1
ATOM 3423 C C . VAL A 1 227 ? 136.773 145.782 139.084 1.00 29.74 273 VAL A C 1
ATOM 3424 O O . VAL A 1 227 ? 137.807 146.395 139.359 1.00 36.19 273 VAL A O 1
ATOM 3437 N N . LEU A 1 228 ? 136.476 145.430 137.832 1.00 30.19 274 LEU A N 1
ATOM 3438 C CA . LEU A 1 228 ? 137.349 145.801 136.724 1.00 32.17 274 LEU A CA 1
ATOM 3439 C C . LEU A 1 228 ? 137.440 147.311 136.574 1.00 34.15 274 LEU A C 1
ATOM 3440 O O . LEU A 1 228 ? 138.510 147.845 136.273 1.00 45.34 274 LEU A O 1
ATOM 3456 N N . PHE A 1 229 ? 136.326 148.016 136.759 1.00 33.66 275 PHE A N 1
ATOM 3457 C CA . PHE A 1 229 ? 136.353 149.469 136.659 1.00 33.52 275 PHE A CA 1
ATOM 3458 C C . PHE A 1 229 ? 137.251 150.075 137.727 1.00 33.08 275 PHE A C 1
ATOM 3459 O O . PHE A 1 229 ? 138.096 150.929 137.431 1.00 36.08 275 PHE A O 1
ATOM 3476 N N . VAL A 1 230 ? 137.082 149.652 138.982 1.00 37.85 276 VAL A N 1
ATOM 3477 C CA . VAL A 1 230 ? 137.924 150.215 140.035 1.00 34.48 276 VAL A CA 1
ATOM 3478 C C . VAL A 1 230 ? 139.383 149.839 139.800 1.00 34.88 276 VAL A C 1
ATOM 3479 O O . VAL A 1 230 ? 140.293 150.653 140.011 1.00 37.85 276 VAL A O 1
ATOM 3492 N N . LEU A 1 231 ? 139.628 148.609 139.343 1.00 38.07 277 LEU A N 1
ATOM 3493 C CA . LEU A 1 231 ? 140.993 148.167 139.093 1.00 33.87 277 LEU A CA 1
ATOM 3494 C C . LEU A 1 231 ? 141.637 148.982 137.983 1.00 35.04 277 LEU A C 1
ATOM 3495 O O . LEU A 1 231 ? 142.806 149.356 138.082 1.00 41.96 277 LEU A O 1
ATOM 3511 N N . LEU A 1 232 ? 140.891 149.265 136.915 1.00 30.23 278 LEU A N 1
ATOM 3512 C CA . LEU A 1 232 ? 141.400 150.116 135.846 1.00 32.72 278 LEU A CA 1
ATOM 3513 C C . LEU A 1 232 ? 141.712 151.513 136.358 1.00 35.63 278 LEU A C 1
ATOM 3514 O O . LEU A 1 232 ? 142.792 152.059 136.096 1.00 40.77 278 LEU A O 1
ATOM 3530 N N . VAL A 1 233 ? 140.770 152.111 137.088 1.00 36.54 279 VAL A N 1
ATOM 3531 C CA . VAL A 1 233 ? 140.950 153.485 137.547 1.00 36.13 279 VAL A CA 1
ATOM 3532 C C . VAL A 1 233 ? 142.186 153.586 138.429 1.00 38.54 279 VAL A C 1
ATOM 3533 O O . VAL A 1 233 ? 142.953 154.552 138.343 1.00 43.44 279 VAL A O 1
ATOM 3546 N N . HIS A 1 234 ? 142.400 152.593 139.294 1.00 37.84 280 HIS A N 1
ATOM 3547 C CA . HIS A 1 234 ? 143.575 152.633 140.157 1.00 35.74 280 HIS A CA 1
ATOM 3548 C C . HIS A 1 234 ? 144.848 152.306 139.385 1.00 41.13 280 HIS A C 1
ATOM 3549 O O . HIS A 1 234 ? 145.882 152.953 139.585 1.00 42.77 280 HIS A O 1
ATOM 3563 N N . GLY A 1 235 ? 144.795 151.313 138.495 1.00 40.47 281 GLY A N 1
ATOM 3564 C CA . GLY A 1 235 ? 145.998 150.863 137.822 1.00 34.85 281 GLY A CA 1
ATOM 3565 C C . GLY A 1 235 ? 146.572 151.899 136.880 1.00 33.00 281 GLY A C 1
ATOM 3566 O O . GLY A 1 235 ? 147.790 152.066 136.798 1.00 43.81 281 GLY A O 1
ATOM 3570 N N . VAL A 1 236 ? 145.708 152.607 136.149 1.00 35.11 282 VAL A N 1
ATOM 3571 C CA . VAL A 1 236 ? 146.210 153.615 135.217 1.00 39.86 282 VAL A CA 1
ATOM 3572 C C . VAL A 1 236 ? 147.018 154.670 135.962 1.00 37.00 282 VAL A C 1
ATOM 3573 O O . VAL A 1 236 ? 147.888 155.330 135.382 1.00 43.50 282 VAL A O 1
ATOM 3586 N N . THR A 1 237 ? 146.748 154.844 137.258 1.00 35.52 283 THR A N 1
ATOM 3587 C CA . THR A 1 237 ? 147.481 155.820 138.055 1.00 39.16 283 THR A CA 1
ATOM 3588 C C . THR A 1 237 ? 148.774 155.256 138.631 1.00 41.61 283 THR A C 1
ATOM 3589 O O . THR A 1 237 ? 149.572 156.019 139.184 1.00 42.08 283 THR A O 1
ATOM 3600 N N . LEU A 1 238 ? 148.998 153.949 138.520 1.00 41.22 284 LEU A N 1
ATOM 3601 C CA . LEU A 1 238 ? 150.174 153.343 139.122 1.00 34.57 284 LEU A CA 1
ATOM 3602 C C . LEU A 1 238 ? 151.434 153.738 138.352 1.00 37.27 284 LEU A C 1
ATOM 3603 O O . LEU A 1 238 ? 151.386 153.953 137.137 1.00 39.32 284 LEU A O 1
ATOM 3619 N N . PRO A 1 239 ? 152.579 153.841 139.031 1.00 39.63 285 PRO A N 1
ATOM 3620 C CA . PRO A 1 239 ? 153.833 154.153 138.324 1.00 36.57 285 PRO A CA 1
ATOM 3621 C C . PRO A 1 239 ? 154.224 153.019 137.388 1.00 38.16 285 PRO A C 1
ATOM 3622 O O . PRO A 1 239 ? 154.276 151.856 137.792 1.00 41.76 285 PRO A O 1
ATOM 3633 N N . GLY A 1 240 ? 154.510 153.364 136.137 1.00 38.86 286 GLY A N 1
ATOM 3634 C CA . GLY A 1 240 ? 154.864 152.384 135.136 1.00 33.95 286 GLY A CA 1
ATOM 3635 C C . GLY A 1 240 ? 153.692 151.694 134.477 1.00 32.35 286 GLY A C 1
ATOM 3636 O O . GLY A 1 240 ? 153.908 150.856 133.594 1.00 38.23 286 GLY A O 1
ATOM 3640 N N . ALA A 1 241 ? 152.460 152.017 134.873 1.00 35.88 287 ALA A N 1
ATOM 3641 C CA . ALA A 1 241 ? 151.298 151.392 134.252 1.00 34.82 287 ALA A CA 1
ATOM 3642 C C . ALA A 1 241 ? 151.208 151.745 132.775 1.00 37.01 287 ALA A C 1
ATOM 3643 O O . ALA A 1 241 ? 150.773 150.925 131.958 1.00 38.28 287 ALA A O 1
ATOM 3650 N N . SER A 1 242 ? 151.610 152.966 132.412 1.00 40.73 288 SER A N 1
ATOM 3651 C CA . SER A 1 242 ? 151.583 153.371 131.012 1.00 36.98 288 SER A CA 1
ATOM 3652 C C . SER A 1 242 ? 152.519 152.521 130.164 1.00 38.63 288 SER A C 1
ATOM 3653 O O . SER A 1 242 ? 152.181 152.183 129.027 1.00 42.51 288 SER A O 1
ATOM 3661 N N . ASN A 1 243 ? 153.696 152.177 130.688 1.00 41.17 289 ASN A N 1
ATOM 3662 C CA . ASN A 1 243 ? 154.605 151.305 129.952 1.00 37.43 289 ASN A CA 1
ATOM 3663 C C . ASN A 1 243 ? 153.986 149.931 129.730 1.00 37.47 289 ASN A C 1
ATOM 3664 O O . ASN A 1 243 ? 154.105 149.353 128.643 1.00 43.82 289 ASN A O 1
ATOM 3675 N N . GLY A 1 244 ? 153.323 149.390 130.752 1.00 35.98 290 GLY A N 1
ATOM 3676 C CA . GLY A 1 244 ? 152.646 148.116 130.587 1.00 32.39 290 GLY A CA 1
ATOM 3677 C C . GLY A 1 244 ? 151.527 148.182 129.566 1.00 30.64 290 GLY A C 1
ATOM 3678 O O . GLY A 1 244 ? 151.346 147.259 128.772 1.00 39.88 290 GLY A O 1
ATOM 3682 N N . ILE A 1 245 ? 150.769 149.278 129.563 1.00 31.95 291 ILE A N 1
ATOM 3683 C CA . ILE A 1 245 ? 149.691 149.427 128.590 1.00 36.81 291 ILE A CA 1
ATOM 3684 C C . ILE A 1 245 ? 150.258 149.560 127.181 1.00 38.52 291 ILE A C 1
ATOM 3685 O O . ILE A 1 245 ? 149.701 149.019 126.217 1.00 40.32 291 ILE A O 1
ATOM 3701 N N . ASN A 1 246 ? 151.367 150.286 127.035 1.00 35.79 292 ASN A N 1
ATOM 3702 C CA . ASN A 1 246 ? 152.013 150.399 125.733 1.00 31.03 292 ASN A CA 1
ATOM 3703 C C . ASN A 1 246 ? 152.492 149.040 125.242 1.00 35.21 292 ASN A C 1
ATOM 3704 O O . ASN A 1 246 ? 152.325 148.705 124.065 1.00 44.47 292 ASN A O 1
ATOM 3715 N N . ALA A 1 247 ? 153.088 148.244 126.130 1.00 39.00 293 ALA A N 1
ATOM 3716 C CA . ALA A 1 247 ? 153.468 146.886 125.759 1.00 39.36 293 ALA A CA 1
ATOM 3717 C C . ALA A 1 247 ? 152.245 146.068 125.368 1.00 36.63 293 ALA A C 1
ATOM 3718 O O . ALA A 1 247 ? 152.301 145.248 124.444 1.00 42.90 293 ALA A O 1
ATOM 3725 N N . TYR A 1 248 ? 151.131 146.277 126.069 1.00 32.08 294 TYR A N 1
ATOM 3726 C CA . TYR A 1 248 ? 149.901 145.554 125.767 1.00 30.39 294 TYR A CA 1
ATOM 3727 C C . TYR A 1 248 ? 149.394 145.879 124.368 1.00 35.08 294 TYR A C 1
ATOM 3728 O O . TYR A 1 248 ? 148.987 144.980 123.623 1.00 36.17 294 TYR A O 1
ATOM 3746 N N . LEU A 1 249 ? 149.424 147.154 123.987 1.00 38.07 295 LEU A N 1
ATOM 3747 C CA . LEU A 1 249 ? 148.816 147.609 122.745 1.00 31.78 295 LEU A CA 1
ATOM 3748 C C . LEU A 1 249 ? 149.815 147.863 121.626 1.00 36.98 295 LEU A C 1
ATOM 3749 O O . LEU A 1 249 ? 149.394 148.168 120.507 1.00 42.83 295 LEU A O 1
ATOM 3765 N N . HIS A 1 250 ? 151.116 147.753 121.884 1.00 43.80 296 HIS A N 1
ATOM 3766 C CA . HIS A 1 250 ? 152.093 148.020 120.837 1.00 42.51 296 HIS A CA 1
ATOM 3767 C C . HIS A 1 250 ? 151.821 147.131 119.631 1.00 47.27 296 HIS A C 1
ATOM 3768 O O . HIS A 1 250 ? 151.768 145.904 119.747 1.00 52.53 296 HIS A O 1
ATOM 3782 N N . ILE A 1 251 ? 151.666 147.755 118.468 1.00 46.25 297 ILE A N 1
ATOM 3783 C CA . ILE A 1 251 ? 151.218 147.073 117.260 1.00 43.41 297 ILE A CA 1
ATOM 3784 C C . ILE A 1 251 ? 152.436 146.595 116.485 1.00 48.32 297 ILE A C 1
ATOM 3785 O O . ILE A 1 251 ? 153.297 147.398 116.107 1.00 50.69 297 ILE A O 1
ATOM 3801 N N . ASP A 1 252 ? 152.505 145.289 116.247 1.00 49.02 298 ASP A N 1
ATOM 3802 C CA . ASP A 1 252 ? 153.494 144.689 115.362 1.00 48.33 298 ASP A CA 1
ATOM 3803 C C . ASP A 1 252 ? 152.754 143.894 114.296 1.00 49.47 298 ASP A C 1
ATOM 3804 O O . ASP A 1 252 ? 152.352 142.751 114.536 1.00 50.16 298 ASP A O 1
ATOM 3813 N N . PHE A 1 253 ? 152.572 144.501 113.125 1.00 48.30 299 PHE A N 1
ATOM 3814 C CA . PHE A 1 253 ? 151.828 143.878 112.041 1.00 44.50 299 PHE A CA 1
ATOM 3815 C C . PHE A 1 253 ? 152.564 142.705 111.411 1.00 45.30 299 PHE A C 1
ATOM 3816 O O . PHE A 1 253 ? 151.938 141.917 110.694 1.00 49.21 299 PHE A O 1
ATOM 3833 N N . TYR A 1 254 ? 153.868 142.569 111.652 1.00 51.67 300 TYR A N 1
ATOM 3834 C CA . TYR A 1 254 ? 154.608 141.442 111.098 1.00 54.07 300 TYR A CA 1
ATOM 3835 C C . TYR A 1 254 ? 154.311 140.144 111.834 1.00 51.92 300 TYR A C 1
ATOM 3836 O O . TYR A 1 254 ? 154.587 139.066 111.299 1.00 52.96 300 TYR A O 1
ATOM 3854 N N . ARG A 1 255 ? 153.754 140.222 113.044 1.00 49.23 301 ARG A N 1
ATOM 3855 C CA . ARG A 1 255 ? 153.351 139.011 113.749 1.00 43.06 301 ARG A CA 1
ATOM 3856 C C . ARG A 1 255 ? 152.224 138.295 113.022 1.00 42.28 301 ARG A C 1
ATOM 3857 O O . ARG A 1 255 ? 152.065 137.078 113.168 1.00 48.97 301 ARG A O 1
ATOM 3878 N N . LEU A 1 256 ? 151.435 139.027 112.235 1.00 40.58 302 LEU A N 1
ATOM 3879 C CA . LEU A 1 256 ? 150.326 138.417 111.513 1.00 37.35 302 LEU A CA 1
ATOM 3880 C C . LEU A 1 256 ? 150.802 137.465 110.427 1.00 36.19 302 LEU A C 1
ATOM 3881 O O . LEU A 1 256 ? 149.995 136.695 109.896 1.00 42.33 302 LEU A O 1
ATOM 3897 N N . LYS A 1 257 ? 152.088 137.504 110.075 1.00 43.69 303 LYS A N 1
ATOM 3898 C CA . LYS A 1 257 ? 152.619 136.541 109.118 1.00 42.19 303 LYS A CA 1
ATOM 3899 C C . LYS A 1 257 ? 152.767 135.161 109.742 1.00 45.97 303 LYS A C 1
ATOM 3900 O O . LYS A 1 257 ? 152.862 134.162 109.022 1.00 48.35 303 LYS A O 1
ATOM 3919 N N . GLU A 1 258 ? 152.792 135.084 111.069 1.00 44.96 304 GLU A N 1
ATOM 3920 C CA . GLU A 1 258 ? 153.029 133.816 111.745 1.00 39.72 304 GLU A CA 1
ATOM 3921 C C . GLU A 1 258 ? 151.722 133.057 111.934 1.00 41.30 304 GLU A C 1
ATOM 3922 O O . GLU A 1 258 ? 150.703 133.638 112.317 1.00 43.30 304 GLU A O 1
ATOM 3934 N N . ALA A 1 259 ? 151.758 131.750 111.670 1.00 43.27 305 ALA A N 1
ATOM 3935 C CA . ALA A 1 259 ? 150.559 130.933 111.819 1.00 35.86 305 ALA A CA 1
ATOM 3936 C C . ALA A 1 259 ? 150.159 130.800 113.281 1.00 35.79 305 ALA A C 1
ATOM 3937 O O . ALA A 1 259 ? 148.980 130.602 113.594 1.00 41.11 305 ALA A O 1
ATOM 3944 N N . THR A 1 260 ? 151.128 130.904 114.192 1.00 38.65 306 THR A N 1
ATOM 3945 C CA . THR A 1 260 ? 150.823 130.742 115.610 1.00 36.48 306 THR A CA 1
ATOM 3946 C C . THR A 1 260 ? 149.923 131.860 116.118 1.00 32.74 306 THR A C 1
ATOM 3947 O O . THR A 1 260 ? 149.069 131.622 116.976 1.00 36.08 306 THR A O 1
ATOM 3958 N N . VAL A 1 261 ? 150.092 133.079 115.605 1.00 34.43 307 VAL A N 1
ATOM 3959 C CA . VAL A 1 261 ? 149.228 134.183 116.014 1.00 28.73 307 VAL A CA 1
ATOM 3960 C C . VAL A 1 261 ? 147.779 133.881 115.656 1.00 32.85 307 VAL A C 1
ATOM 3961 O O . VAL A 1 261 ? 146.866 134.058 116.474 1.00 35.13 307 VAL A O 1
ATOM 3974 N N . TRP A 1 262 ? 147.546 133.411 114.429 1.00 26.70 308 TRP A N 1
ATOM 3975 C CA . TRP A 1 262 ? 146.190 133.108 113.989 1.00 27.60 308 TRP A CA 1
ATOM 3976 C C . TRP A 1 262 ? 145.624 131.904 114.729 1.00 26.81 308 TRP A C 1
ATOM 3977 O O . TRP A 1 262 ? 144.434 131.875 115.059 1.00 32.42 308 TRP A O 1
ATOM 3998 N N . ILE A 1 263 ? 146.461 130.903 115.000 1.00 26.76 309 ILE A N 1
ATOM 3999 C CA . ILE A 1 263 ? 146.020 129.754 115.785 1.00 29.84 309 ILE A CA 1
ATOM 4000 C C . ILE A 1 263 ? 145.589 130.200 117.174 1.00 26.42 309 ILE A C 1
ATOM 4001 O O . ILE A 1 263 ? 144.554 129.762 117.693 1.00 33.35 309 ILE A O 1
ATOM 4017 N N . ASP A 1 264 ? 146.382 131.068 117.804 1.00 28.75 310 ASP A N 1
ATOM 4018 C CA . ASP A 1 264 ? 146.047 131.563 119.132 1.00 31.93 310 ASP A CA 1
ATOM 4019 C C . ASP A 1 264 ? 144.752 132.358 119.110 1.00 26.58 310 ASP A C 1
ATOM 4020 O O . ASP A 1 264 ? 143.912 132.210 120.002 1.00 29.04 310 ASP A O 1
ATOM 4029 N N . ALA A 1 265 ? 144.573 133.210 118.100 1.00 27.01 311 ALA A N 1
ATOM 4030 C CA . ALA A 1 265 ? 143.336 133.976 118.000 1.00 23.76 311 ALA A CA 1
ATOM 4031 C C . ALA A 1 265 ? 142.130 133.059 117.831 1.00 25.00 311 ALA A C 1
ATOM 4032 O O . ALA A 1 265 ? 141.102 133.249 118.493 1.00 27.61 311 ALA A O 1
ATOM 4039 N N . ALA A 1 266 ? 142.239 132.055 116.959 1.00 27.29 312 ALA A N 1
ATOM 4040 C CA . ALA A 1 266 ? 141.129 131.134 116.739 1.00 22.66 312 ALA A CA 1
ATOM 4041 C C . ALA A 1 266 ? 140.793 130.355 118.004 1.00 23.66 312 ALA A C 1
ATOM 4042 O O . ALA A 1 266 ? 139.618 130.238 118.377 1.00 29.74 312 ALA A O 1
ATOM 4049 N N . THR A 1 267 ? 141.811 129.813 118.673 1.00 27.99 313 THR A N 1
ATOM 4050 C CA . THR A 1 267 ? 141.576 129.051 119.893 1.00 23.87 313 THR A CA 1
ATOM 4051 C C . THR A 1 267 ? 140.970 129.929 120.979 1.00 25.93 313 THR A C 1
ATOM 4052 O O . THR A 1 267 ? 140.038 129.510 121.677 1.00 29.72 313 THR A O 1
ATOM 4063 N N . GLN A 1 268 ? 141.484 131.152 121.134 1.00 28.46 314 GLN A N 1
ATOM 4064 C CA . GLN A 1 268 ? 140.942 132.055 122.139 1.00 28.70 314 GLN A CA 1
ATOM 4065 C C . GLN A 1 268 ? 139.488 132.381 121.848 1.00 27.95 314 GLN A C 1
ATOM 4066 O O . GLN A 1 268 ? 138.655 132.366 122.755 1.00 31.60 314 GLN A O 1
ATOM 4080 N N . ILE A 1 269 ? 139.155 132.660 120.588 1.00 24.79 315 ILE A N 1
ATOM 4081 C CA . ILE A 1 269 ? 137.768 132.961 120.250 1.00 23.40 315 ILE A CA 1
ATOM 4082 C C . ILE A 1 269 ? 136.878 131.773 120.589 1.00 24.59 315 ILE A C 1
ATOM 4083 O O . ILE A 1 269 ? 135.869 131.907 121.297 1.00 24.48 315 ILE A O 1
ATOM 4099 N N . PHE A 1 270 ? 137.269 130.582 120.131 1.00 25.68 316 PHE A N 1
ATOM 4100 C CA . PHE A 1 270 ? 136.429 129.406 120.323 1.00 25.58 316 PHE A CA 1
ATOM 4101 C C . PHE A 1 270 ? 136.208 129.119 121.803 1.00 25.80 316 PHE A C 1
ATOM 4102 O O . PHE A 1 270 ? 135.089 128.803 122.224 1.00 34.78 316 PHE A O 1
ATOM 4119 N N . PHE A 1 271 ? 137.263 129.224 122.611 1.00 24.95 317 PHE A N 1
ATOM 4120 C CA . PHE A 1 271 ? 137.153 128.800 124.001 1.00 23.73 317 PHE A CA 1
ATOM 4121 C C . PHE A 1 271 ? 136.610 129.909 124.893 1.00 28.87 317 PHE A C 1
ATOM 4122 O O . PHE A 1 271 ? 136.072 129.632 125.971 1.00 39.27 317 PHE A O 1
ATOM 4139 N N . SER A 1 272 ? 136.732 131.167 124.470 1.00 29.37 318 SER A N 1
ATOM 4140 C CA . SER A 1 272 ? 136.235 132.263 125.288 1.00 26.90 318 SER A CA 1
ATOM 4141 C C . SER A 1 272 ? 134.758 132.515 125.030 1.00 25.41 318 SER A C 1
ATOM 4142 O O . SER A 1 272 ? 134.028 132.924 125.940 1.00 28.21 318 SER A O 1
ATOM 4150 N N . LEU A 1 273 ? 134.296 132.294 123.799 1.00 24.41 319 LEU A N 1
ATOM 4151 C CA . LEU A 1 273 ? 132.872 132.465 123.541 1.00 29.73 319 LEU A CA 1
ATOM 4152 C C . LEU A 1 273 ? 132.065 131.289 124.077 1.00 29.03 319 LEU A C 1
ATOM 4153 O O . LEU A 1 273 ? 130.935 131.471 124.542 1.00 36.56 319 LEU A O 1
ATOM 4169 N N . GLY A 1 274 ? 132.627 130.085 124.030 1.00 32.40 320 GLY A N 1
ATOM 4170 C CA . GLY A 1 274 ? 131.936 128.922 124.551 1.00 33.42 320 GLY A CA 1
ATOM 4171 C C . GLY A 1 274 ? 130.754 128.486 123.720 1.00 32.17 320 GLY A C 1
ATOM 4172 O O . GLY A 1 274 ? 129.858 127.812 124.234 1.00 34.39 320 GLY A O 1
ATOM 4176 N N . ALA A 1 275 ? 130.723 128.859 122.446 1.00 31.96 321 ALA A N 1
ATOM 4177 C CA . ALA A 1 275 ? 129.638 128.444 121.572 1.00 33.85 321 ALA A CA 1
ATOM 4178 C C . ALA A 1 275 ? 129.783 126.967 121.231 1.00 35.99 321 ALA A C 1
ATOM 4179 O O . ALA A 1 275 ? 130.885 126.486 120.952 1.00 39.77 321 ALA A O 1
ATOM 4186 N N . GLY A 1 276 ? 128.667 126.249 121.255 1.00 34.50 322 GLY A N 1
ATOM 4187 C CA . GLY A 1 276 ? 128.665 124.836 120.961 1.00 25.88 322 GLY A CA 1
ATOM 4188 C C . GLY A 1 276 ? 129.027 123.938 122.120 1.00 31.00 322 GLY A C 1
ATOM 4189 O O . GLY A 1 276 ? 129.152 122.724 121.924 1.00 40.10 322 GLY A O 1
ATOM 4193 N N . PHE A 1 277 ? 129.193 124.488 123.317 1.00 30.18 323 PHE A N 1
ATOM 4194 C CA . PHE A 1 277 ? 129.543 123.707 124.493 1.00 25.21 323 PHE A CA 1
ATOM 4195 C C . PHE A 1 277 ? 128.319 123.118 125.182 1.00 29.62 323 PHE A C 1
ATOM 4196 O O . PHE A 1 277 ? 128.463 122.467 126.221 1.00 33.86 323 PHE A O 1
ATOM 4213 N N . GLY A 1 278 ? 127.125 123.334 124.631 1.00 29.31 324 GLY A N 1
ATOM 4214 C CA . GLY A 1 278 ? 125.892 122.859 125.217 1.00 21.62 324 GLY A CA 1
ATOM 4215 C C . GLY A 1 278 ? 125.275 123.802 126.224 1.00 21.82 324 GLY A C 1
ATOM 4216 O O . GLY A 1 278 ? 124.196 123.501 126.747 1.00 32.17 324 GLY A O 1
ATOM 4220 N N . VAL A 1 279 ? 125.925 124.929 126.510 1.00 29.58 325 VAL A N 1
ATOM 4221 C CA . VAL A 1 279 ? 125.433 125.839 127.538 1.00 26.61 325 VAL A CA 1
ATOM 4222 C C . VAL A 1 279 ? 124.490 126.867 126.930 1.00 28.25 325 VAL A C 1
ATOM 4223 O O . VAL A 1 279 ? 123.403 127.128 127.458 1.00 26.11 325 VAL A O 1
ATOM 4236 N N . LEU A 1 280 ? 124.900 127.476 125.818 1.00 27.96 326 LEU A N 1
ATOM 4237 C CA . LEU A 1 280 ? 124.072 128.488 125.177 1.00 24.14 326 LEU A CA 1
ATOM 4238 C C . LEU A 1 280 ? 122.772 127.887 124.664 1.00 23.55 326 LEU A C 1
ATOM 4239 O O . LEU A 1 280 ? 121.719 128.531 124.722 1.00 35.18 326 LEU A O 1
ATOM 4255 N N . ILE A 1 281 ? 122.822 126.654 124.159 1.00 18.24 327 ILE A N 1
ATOM 4256 C CA . ILE A 1 281 ? 121.600 125.983 123.733 1.00 21.06 327 ILE A CA 1
ATOM 4257 C C . ILE A 1 281 ? 120.667 125.780 124.919 1.00 21.47 327 ILE A C 1
ATOM 4258 O O . ILE A 1 281 ? 119.458 126.017 124.821 1.00 18.30 327 ILE A O 1
ATOM 4274 N N . ALA A 1 282 ? 121.210 125.345 126.058 1.00 24.25 328 ALA A N 1
ATOM 4275 C CA . ALA A 1 282 ? 120.383 125.145 127.242 1.00 21.30 328 ALA A CA 1
ATOM 4276 C C . ALA A 1 282 ? 119.766 126.457 127.711 1.00 16.75 328 ALA A C 1
ATOM 4277 O O . ALA A 1 282 ? 118.590 126.499 128.087 1.00 27.07 328 ALA A O 1
ATOM 4284 N N . PHE A 1 283 ? 120.546 127.539 127.696 1.00 17.09 329 PHE A N 1
ATOM 4285 C CA . PHE A 1 283 ? 120.020 128.836 128.106 1.00 14.19 329 PHE A CA 1
ATOM 4286 C C . PHE A 1 283 ? 118.918 129.307 127.166 1.00 20.58 329 PHE A C 1
ATOM 4287 O O . PHE A 1 283 ? 117.868 129.779 127.616 1.00 27.70 329 PHE A O 1
ATOM 4304 N N . ALA A 1 284 ? 119.138 129.190 125.856 1.00 28.29 330 ALA A N 1
ATOM 4305 C CA . ALA A 1 284 ? 118.143 129.629 124.890 1.00 11.23 330 ALA A CA 1
ATOM 4306 C C . ALA A 1 284 ? 116.909 128.741 124.893 1.00 12.91 330 ALA A C 1
ATOM 4307 O O . ALA A 1 284 ? 115.840 129.187 124.465 1.00 24.17 330 ALA A O 1
ATOM 4314 N N . SER A 1 285 ? 117.030 127.497 125.359 1.00 19.54 331 SER A N 1
ATOM 4315 C CA . SER A 1 285 ? 115.871 126.619 125.434 1.00 19.64 331 SER A CA 1
ATOM 4316 C C . SER A 1 285 ? 114.819 127.138 126.403 1.00 20.86 331 SER A C 1
ATOM 4317 O O . SER A 1 285 ? 113.669 126.694 126.347 1.00 25.29 331 SER A O 1
ATOM 4325 N N . TYR A 1 286 ? 115.183 128.067 127.283 1.00 18.21 332 TYR A N 1
ATOM 4326 C CA . TYR A 1 286 ? 114.246 128.696 128.202 1.00 15.24 332 TYR A CA 1
ATOM 4327 C C . TYR A 1 286 ? 113.780 130.061 127.721 1.00 14.49 332 TYR A C 1
ATOM 4328 O O . TYR A 1 286 ? 113.111 130.772 128.473 1.00 17.32 332 TYR A O 1
ATOM 4346 N N . ASN A 1 287 ? 114.124 130.445 126.498 1.00 24.04 333 ASN A N 1
ATOM 4347 C CA . ASN A 1 287 ? 113.661 131.706 125.945 1.00 16.65 333 ASN A CA 1
ATOM 4348 C C . ASN A 1 287 ? 112.218 131.592 125.472 1.00 17.27 333 ASN A C 1
ATOM 4349 O O . ASN A 1 287 ? 111.738 130.512 125.120 1.00 25.79 333 ASN A O 1
ATOM 4360 N N . LYS A 1 288 ? 111.525 132.724 125.469 1.00 17.03 334 LYS A N 1
ATOM 4361 C CA . LYS A 1 288 ? 110.263 132.811 124.756 1.00 11.52 334 LYS A CA 1
ATOM 4362 C C . LYS A 1 288 ? 110.525 132.740 123.255 1.00 17.46 334 LYS A C 1
ATOM 4363 O O . LYS A 1 288 ? 111.568 133.178 122.763 1.00 30.13 334 LYS A O 1
ATOM 4382 N N . PHE A 1 289 ? 109.562 132.178 122.524 1.00 19.25 335 PHE A N 1
ATOM 4383 C CA . PHE A 1 289 ? 109.807 131.818 121.130 1.00 23.10 335 PHE A CA 1
ATOM 4384 C C . PHE A 1 289 ? 110.217 133.027 120.298 1.00 22.40 335 PHE A C 1
ATOM 4385 O O . PHE A 1 289 ? 111.066 132.914 119.407 1.00 27.14 335 PHE A O 1
ATOM 4402 N N . ASP A 1 290 ? 109.637 134.191 120.576 1.00 24.98 336 ASP A N 1
ATOM 4403 C CA . ASP A 1 290 ? 109.855 135.381 119.767 1.00 19.64 336 ASP A CA 1
ATOM 4404 C C . ASP A 1 290 ? 111.071 136.188 120.201 1.00 21.78 336 ASP A C 1
ATOM 4405 O O . ASP A 1 290 ? 111.320 137.255 119.632 1.00 34.02 336 ASP A O 1
ATOM 4414 N N . ASN A 1 291 ? 111.824 135.719 121.190 1.00 26.90 337 ASN A N 1
ATOM 4415 C CA . ASN A 1 291 ? 113.014 136.440 121.613 1.00 24.83 337 ASN A CA 1
ATOM 4416 C C . ASN A 1 291 ? 113.969 136.617 120.438 1.00 25.76 337 ASN A C 1
ATOM 4417 O O . ASN A 1 291 ? 114.172 135.703 119.636 1.00 33.03 337 ASN A O 1
ATOM 4428 N N . ASN A 1 292 ? 114.548 137.811 120.335 1.00 31.99 338 ASN A N 1
ATOM 4429 C CA . ASN A 1 292 ? 115.473 138.138 119.252 1.00 30.02 338 ASN A CA 1
ATOM 4430 C C . ASN A 1 292 ? 116.849 137.602 119.621 1.00 27.19 338 ASN A C 1
ATOM 4431 O O . ASN A 1 292 ? 117.678 138.297 120.210 1.00 27.52 338 ASN A O 1
ATOM 4442 N N . CYS A 1 293 ? 117.095 136.342 119.271 1.00 28.13 339 CYS A N 1
ATOM 4443 C CA . CYS A 1 293 ? 118.357 135.693 119.593 1.00 35.71 339 CYS A CA 1
ATOM 4444 C C . CYS A 1 293 ? 119.505 136.146 118.700 1.00 30.58 339 CYS A C 1
ATOM 4445 O O . CYS A 1 293 ? 120.664 135.973 119.080 1.00 32.21 339 CYS A O 1
ATOM 4453 N N . TYR A 1 294 ? 119.215 136.716 117.532 1.00 28.03 340 TYR A N 1
ATOM 4454 C CA . TYR A 1 294 ? 120.268 137.266 116.685 1.00 30.59 340 TYR A CA 1
ATOM 4455 C C . TYR A 1 294 ? 120.956 138.444 117.367 1.00 33.88 340 TYR A C 1
ATOM 4456 O O . TYR A 1 294 ? 122.189 138.477 117.504 1.00 30.48 340 TYR A O 1
ATOM 4474 N N . ARG A 1 295 ? 120.161 139.416 117.813 1.00 33.15 341 ARG A N 1
ATOM 4475 C CA . ARG A 1 295 ? 120.704 140.564 118.524 1.00 28.01 341 ARG A CA 1
ATOM 4476 C C . ARG A 1 295 ? 121.350 140.136 119.833 1.00 31.96 341 ARG A C 1
ATOM 4477 O O . ARG A 1 295 ? 122.370 140.699 120.240 1.00 36.30 341 ARG A O 1
ATOM 4498 N N . ASP A 1 296 ? 120.769 139.139 120.505 1.00 28.39 342 ASP A N 1
ATOM 4499 C CA . ASP A 1 296 ? 121.364 138.630 121.735 1.00 22.89 342 ASP A CA 1
ATOM 4500 C C . ASP A 1 296 ? 122.739 138.034 121.477 1.00 26.59 342 ASP A C 1
ATOM 4501 O O . ASP A 1 296 ? 123.682 138.284 122.234 1.00 30.51 342 ASP A O 1
ATOM 4510 N N . ALA A 1 297 ? 122.871 137.228 120.423 1.00 29.55 343 ALA A N 1
ATOM 4511 C CA . ALA A 1 297 ? 124.167 136.648 120.094 1.00 26.48 343 ALA A CA 1
ATOM 4512 C C . ALA A 1 297 ? 125.184 137.739 119.803 1.00 20.65 343 ALA A C 1
ATOM 4513 O O . ALA A 1 297 ? 126.294 137.735 120.351 1.00 29.94 343 ALA A O 1
ATOM 4520 N N . LEU A 1 298 ? 124.815 138.694 118.946 1.00 26.95 344 LEU A N 1
ATOM 4521 C CA . LEU A 1 298 ? 125.737 139.781 118.638 1.00 25.63 344 LEU A CA 1
ATOM 4522 C C . LEU A 1 298 ? 126.169 140.502 119.906 1.00 22.25 344 LEU A C 1
ATOM 4523 O O . LEU A 1 298 ? 127.369 140.669 120.160 1.00 38.60 344 LEU A O 1
ATOM 4539 N N . LEU A 1 299 ? 125.203 140.907 120.730 1.00 23.34 345 LEU A N 1
ATOM 4540 C CA . LEU A 1 299 ? 125.507 141.700 121.913 1.00 29.89 345 LEU A CA 1
ATOM 4541 C C . LEU A 1 299 ? 126.379 140.923 122.891 1.00 25.75 345 LEU A C 1
ATOM 4542 O O . LEU A 1 299 ? 127.358 141.458 123.416 1.00 30.77 345 LEU A O 1
ATOM 4558 N N . THR A 1 300 ? 126.047 139.657 123.145 1.00 21.53 346 THR A N 1
ATOM 4559 C CA . THR A 1 300 ? 126.767 138.901 124.164 1.00 22.62 346 THR A CA 1
ATOM 4560 C C . THR A 1 300 ? 128.179 138.548 123.711 1.00 25.68 346 THR A C 1
ATOM 4561 O O . THR A 1 300 ? 129.127 138.643 124.500 1.00 36.99 346 THR A O 1
ATOM 4572 N N . SER A 1 301 ? 128.348 138.135 122.452 1.00 26.61 347 SER A N 1
ATOM 4573 C CA . SER A 1 301 ? 129.695 137.868 121.958 1.00 27.84 347 SER A CA 1
ATOM 4574 C C . SER A 1 301 ? 130.539 139.139 121.956 1.00 28.98 347 SER A C 1
ATOM 4575 O O . SER A 1 301 ? 131.720 139.117 122.341 1.00 27.65 347 SER A O 1
ATOM 4583 N N . SER A 1 302 ? 129.946 140.264 121.544 1.00 24.28 348 SER A N 1
ATOM 4584 C CA . SER A 1 302 ? 130.662 141.532 121.587 1.00 25.65 348 SER A CA 1
ATOM 4585 C C . SER A 1 302 ? 131.058 141.883 123.013 1.00 28.70 348 SER A C 1
ATOM 4586 O O . SER A 1 302 ? 132.163 142.372 123.258 1.00 34.72 348 SER A O 1
ATOM 4594 N N . ILE A 1 303 ? 130.156 141.654 123.968 1.00 29.32 349 ILE A N 1
ATOM 4595 C CA . ILE A 1 303 ? 130.454 141.959 125.364 1.00 24.50 349 ILE A CA 1
ATOM 4596 C C . ILE A 1 303 ? 131.612 141.103 125.852 1.00 27.50 349 ILE A C 1
ATOM 4597 O O . ILE A 1 303 ? 132.508 141.586 126.546 1.00 31.76 349 ILE A O 1
ATOM 4613 N N . ASN A 1 304 ? 131.608 139.818 125.500 1.00 18.31 350 ASN A N 1
ATOM 4614 C CA . ASN A 1 304 ? 132.708 138.942 125.893 1.00 21.97 350 ASN A CA 1
ATOM 4615 C C . ASN A 1 304 ? 134.042 139.476 125.379 1.00 27.38 350 ASN A C 1
ATOM 4616 O O . ASN A 1 304 ? 135.007 139.635 126.143 1.00 24.42 350 ASN A O 1
ATOM 4627 N N . CYS A 1 305 ? 134.109 139.779 124.081 1.00 37.66 351 CYS A N 1
ATOM 4628 C CA . CYS A 1 305 ? 135.384 140.194 123.502 1.00 24.66 351 CYS A CA 1
ATOM 4629 C C . CYS A 1 305 ? 135.820 141.563 124.018 1.00 25.53 351 CYS A C 1
ATOM 4630 O O . CYS A 1 305 ? 137.008 141.782 124.294 1.00 38.87 351 CYS A O 1
ATOM 4638 N N . ILE A 1 306 ? 134.880 142.495 124.161 1.00 30.10 352 ILE A N 1
ATOM 4639 C CA . ILE A 1 306 ? 135.215 143.813 124.682 1.00 29.62 352 ILE A CA 1
ATOM 4640 C C . ILE A 1 306 ? 135.634 143.724 126.140 1.00 29.70 352 ILE A C 1
ATOM 4641 O O . ILE A 1 306 ? 136.506 144.476 126.581 1.00 32.92 352 ILE A O 1
ATOM 4657 N N . THR A 1 307 ? 135.024 142.825 126.914 1.00 27.54 353 THR A N 1
ATOM 4658 C CA . THR A 1 307 ? 135.458 142.611 128.286 1.00 24.50 353 THR A CA 1
ATOM 4659 C C . THR A 1 307 ? 136.892 142.116 128.324 1.00 26.02 353 THR A C 1
ATOM 4660 O O . THR A 1 307 ? 137.689 142.566 129.151 1.00 32.23 353 THR A O 1
ATOM 4671 N N . SER A 1 308 ? 137.235 141.179 127.441 1.00 29.23 354 SER A N 1
ATOM 4672 C CA . SER A 1 308 ? 138.619 140.724 127.360 1.00 17.29 354 SER A CA 1
ATOM 4673 C C . SER A 1 308 ? 139.558 141.893 127.078 1.00 24.76 354 SER A C 1
ATOM 4674 O O . SER A 1 308 ? 140.569 142.087 127.771 1.00 22.78 354 SER A O 1
ATOM 4682 N N . PHE A 1 309 ? 139.218 142.699 126.069 1.00 25.52 355 PHE A N 1
ATOM 4683 C CA . PHE A 1 309 ? 140.077 143.815 125.688 1.00 26.31 355 PHE A CA 1
ATOM 4684 C C . PHE A 1 309 ? 140.229 144.820 126.825 1.00 27.39 355 PHE A C 1
ATOM 4685 O O . PHE A 1 309 ? 141.323 145.346 127.056 1.00 28.03 355 PHE A O 1
ATOM 4702 N N . VAL A 1 310 ? 139.139 145.112 127.534 1.00 34.58 356 VAL A N 1
ATOM 4703 C CA . VAL A 1 310 ? 139.184 146.097 128.609 1.00 36.01 356 VAL A CA 1
ATOM 4704 C C . VAL A 1 310 ? 139.965 145.558 129.801 1.00 33.91 356 VAL A C 1
ATOM 4705 O O . VAL A 1 310 ? 140.760 146.279 130.415 1.00 38.22 356 VAL A O 1
ATOM 4718 N N . SER A 1 311 ? 139.746 144.291 130.158 1.00 24.03 357 SER A N 1
ATOM 4719 C CA . SER A 1 311 ? 140.470 143.694 131.274 1.00 28.62 357 SER A CA 1
ATOM 4720 C C . SER A 1 311 ? 141.963 143.628 130.995 1.00 33.54 357 SER A C 1
ATOM 4721 O O . SER A 1 311 ? 142.774 143.656 131.931 1.00 40.10 357 SER A O 1
ATOM 4729 N N . GLY A 1 312 ? 142.346 143.529 129.721 1.00 34.54 358 GLY A N 1
ATOM 4730 C CA . GLY A 1 312 ? 143.758 143.578 129.392 1.00 28.65 358 GLY A CA 1
ATOM 4731 C C . GLY A 1 312 ? 144.424 144.860 129.848 1.00 26.25 358 GLY A C 1
ATOM 4732 O O . GLY A 1 312 ? 145.589 144.847 130.252 1.00 31.28 358 GLY A O 1
ATOM 4736 N N . PHE A 1 313 ? 143.701 145.979 129.797 1.00 31.87 359 PHE A N 1
ATOM 4737 C CA . PHE A 1 313 ? 144.270 147.243 130.252 1.00 27.78 359 PHE A CA 1
ATOM 4738 C C . PHE A 1 313 ? 144.612 147.200 131.733 1.00 27.55 359 PHE A C 1
ATOM 4739 O O . PHE A 1 313 ? 145.700 147.625 132.130 1.00 40.17 359 PHE A O 1
ATOM 4756 N N . ALA A 1 314 ? 143.700 146.703 132.570 1.00 31.49 360 ALA A N 1
ATOM 4757 C CA . ALA A 1 314 ? 144.002 146.593 133.994 1.00 32.84 360 ALA A CA 1
ATOM 4758 C C . ALA A 1 314 ? 145.146 145.618 134.236 1.00 29.97 360 ALA A C 1
ATOM 4759 O O . ALA A 1 314 ? 146.065 145.902 135.022 1.00 32.86 360 ALA A O 1
ATOM 4766 N N . ILE A 1 315 ? 145.116 144.473 133.552 1.00 30.41 361 ILE A N 1
ATOM 4767 C CA . ILE A 1 315 ? 146.155 143.469 133.745 1.00 26.51 361 ILE A CA 1
ATOM 4768 C C . ILE A 1 315 ? 147.521 144.057 133.430 1.00 26.60 361 ILE A C 1
ATOM 4769 O O . ILE A 1 315 ? 148.480 143.875 134.187 1.00 30.98 361 ILE A O 1
ATOM 4785 N N . PHE A 1 316 ? 147.633 144.792 132.325 1.00 30.69 362 PHE A N 1
ATOM 4786 C CA . PHE A 1 316 ? 148.952 145.256 131.924 1.00 26.23 362 PHE A CA 1
ATOM 4787 C C . PHE A 1 316 ? 149.324 146.572 132.589 1.00 26.84 362 PHE A C 1
ATOM 4788 O O . PHE A 1 316 ? 150.509 146.892 132.680 1.00 39.37 362 PHE A O 1
ATOM 4805 N N . SER A 1 317 ? 148.354 147.310 133.128 1.00 28.98 363 SER A N 1
ATOM 4806 C CA . SER A 1 317 ? 148.698 148.376 134.060 1.00 31.55 363 SER A CA 1
ATOM 4807 C C . SER A 1 317 ? 149.392 147.806 135.289 1.00 33.79 363 SER A C 1
ATOM 4808 O O . SER A 1 317 ? 150.443 148.306 135.709 1.00 34.72 363 SER A O 1
ATOM 4816 N N . ILE A 1 318 ? 148.839 146.732 135.854 1.00 35.98 364 ILE A N 1
ATOM 4817 C CA . ILE A 1 318 ? 149.465 146.119 137.022 1.00 32.35 364 ILE A CA 1
ATOM 4818 C C . ILE A 1 318 ? 150.795 145.471 136.644 1.00 31.39 364 ILE A C 1
ATOM 4819 O O . ILE A 1 318 ? 151.757 145.500 137.420 1.00 37.54 364 ILE A O 1
ATOM 4835 N N . LEU A 1 319 ? 150.873 144.871 135.454 1.00 32.75 365 LEU A N 1
ATOM 4836 C CA . LEU A 1 319 ? 152.128 144.265 135.017 1.00 30.17 365 LEU A CA 1
ATOM 4837 C C . LEU A 1 319 ? 153.215 145.315 134.822 1.00 33.44 365 LEU A C 1
ATOM 4838 O O . LEU A 1 319 ? 154.366 145.097 135.210 1.00 38.58 365 LEU A O 1
ATOM 4854 N N . GLY A 1 320 ? 152.878 146.450 134.208 1.00 33.30 366 GLY A N 1
ATOM 4855 C CA . GLY A 1 320 ? 153.847 147.519 134.070 1.00 28.47 366 GLY A CA 1
ATOM 4856 C C . GLY A 1 320 ? 154.257 148.094 135.405 1.00 35.92 366 GLY A C 1
ATOM 4857 O O . GLY A 1 320 ? 155.423 148.441 135.604 1.00 40.51 366 GLY A O 1
ATOM 4861 N N . TYR A 1 321 ? 153.314 148.191 136.343 1.00 40.92 367 TYR A N 1
ATOM 4862 C CA . TYR A 1 321 ? 153.659 148.629 137.688 1.00 28.43 367 TYR A CA 1
ATOM 4863 C C . TYR A 1 321 ? 154.647 147.670 138.343 1.00 36.67 367 TYR A C 1
ATOM 4864 O O . TYR A 1 321 ? 155.624 148.105 138.959 1.00 44.80 367 TYR A O 1
ATOM 4882 N N . MET A 1 322 ? 154.415 146.361 138.213 1.00 41.39 368 MET A N 1
ATOM 4883 C CA . MET A 1 322 ? 155.339 145.381 138.778 1.00 37.72 368 MET A CA 1
ATOM 4884 C C . MET A 1 322 ? 156.704 145.445 138.105 1.00 40.00 368 MET A C 1
ATOM 4885 O O . MET A 1 322 ? 157.737 145.364 138.776 1.00 46.98 368 MET A O 1
ATOM 4899 N N . ALA A 1 323 ? 156.730 145.584 136.779 1.00 44.89 369 ALA A N 1
ATOM 4900 C CA . ALA A 1 323 ? 158.000 145.690 136.073 1.00 37.81 369 ALA A CA 1
ATOM 4901 C C . ALA A 1 323 ? 158.770 146.926 136.507 1.00 40.24 369 ALA A C 1
ATOM 4902 O O . ALA A 1 323 ? 159.995 146.876 136.652 1.00 47.43 369 ALA A O 1
ATOM 4909 N N . HIS A 1 324 ? 158.073 148.042 136.712 1.00 41.99 370 HIS A N 1
ATOM 4910 C CA . HIS A 1 324 ? 158.713 149.246 137.225 1.00 41.25 370 HIS A CA 1
ATOM 4911 C C . HIS A 1 324 ? 159.219 149.043 138.649 1.00 47.91 370 HIS A C 1
ATOM 4912 O O . HIS A 1 324 ? 160.300 149.526 139.001 1.00 47.71 370 HIS A O 1
ATOM 4926 N N . GLU A 1 325 ? 158.452 148.331 139.477 1.00 48.49 371 GLU A N 1
ATOM 4927 C CA . GLU A 1 325 ? 158.869 148.092 140.855 1.00 44.17 371 GLU A CA 1
ATOM 4928 C C . GLU A 1 325 ? 160.155 147.279 140.911 1.00 48.57 371 GLU A C 1
ATOM 4929 O O . GLU A 1 325 ? 161.052 147.578 141.707 1.00 53.77 371 GLU A O 1
ATOM 4941 N N . HIS A 1 326 ? 160.263 146.249 140.077 1.00 48.84 372 HIS A N 1
ATOM 4942 C CA . HIS A 1 326 ? 161.413 145.357 140.079 1.00 48.61 372 HIS A CA 1
ATOM 4943 C C . HIS A 1 326 ? 162.515 145.813 139.133 1.00 51.05 372 HIS A C 1
ATOM 4944 O O . HIS A 1 326 ? 163.509 145.100 138.972 1.00 54.90 372 HIS A O 1
ATOM 4958 N N . LYS A 1 327 ? 162.364 146.978 138.507 1.00 51.25 373 LYS A N 1
ATOM 4959 C CA . LYS A 1 327 ? 163.379 147.509 137.599 1.00 51.74 373 LYS A CA 1
ATOM 4960 C C . LYS A 1 327 ? 163.679 146.512 136.484 1.00 49.79 373 LYS A C 1
ATOM 4961 O O . LYS A 1 327 ? 164.825 146.341 136.062 1.00 54.03 373 LYS A O 1
ATOM 4980 N N . VAL A 1 328 ? 162.633 145.845 136.001 1.00 46.69 374 VAL A N 1
ATOM 4981 C CA . VAL A 1 328 ? 162.760 144.877 134.918 1.00 48.61 374 VAL A CA 1
ATOM 4982 C C . VAL A 1 328 ? 161.884 145.328 133.759 1.00 49.02 374 VAL A C 1
ATOM 4983 O O . VAL A 1 328 ? 161.194 146.349 133.847 1.00 48.26 374 VAL A O 1
ATOM 4996 N N . ASN A 1 329 ? 161.910 144.573 132.668 1.00 47.54 375 ASN A N 1
ATOM 4997 C CA . ASN A 1 329 ? 161.065 144.849 131.519 1.00 45.70 375 ASN A CA 1
ATOM 4998 C C . ASN A 1 329 ? 159.747 144.094 131.648 1.00 47.99 375 ASN A C 1
ATOM 4999 O O . ASN A 1 329 ? 159.569 143.250 132.528 1.00 49.07 375 ASN A O 1
ATOM 5010 N N . ILE A 1 330 ? 158.812 144.414 130.751 1.00 44.94 376 ILE A N 1
ATOM 5011 C CA . ILE A 1 330 ? 157.491 143.795 130.813 1.00 40.09 376 ILE A CA 1
ATOM 5012 C C . ILE A 1 330 ? 157.574 142.307 130.502 1.00 42.58 376 ILE A C 1
ATOM 5013 O O . ILE A 1 330 ? 156.835 141.504 131.083 1.00 48.06 376 ILE A O 1
ATOM 5029 N N . GLU A 1 331 ? 158.456 141.911 129.582 1.00 43.20 377 GLU A N 1
ATOM 5030 C CA . GLU A 1 331 ? 158.554 140.499 129.227 1.00 46.74 377 GLU A CA 1
ATOM 5031 C C . GLU A 1 331 ? 159.009 139.653 130.409 1.00 51.56 377 GLU A C 1
ATOM 5032 O O . GLU A 1 331 ? 158.704 138.457 130.467 1.00 52.80 377 GLU A O 1
ATOM 5044 N N . ASP A 1 332 ? 159.737 140.247 131.355 1.00 48.93 378 ASP A N 1
ATOM 5045 C CA . ASP A 1 332 ? 160.174 139.511 132.533 1.00 48.21 378 ASP A CA 1
ATOM 5046 C C . ASP A 1 332 ? 159.046 139.267 133.525 1.00 48.36 378 ASP A C 1
ATOM 5047 O O . ASP A 1 332 ? 159.166 138.373 134.367 1.00 51.9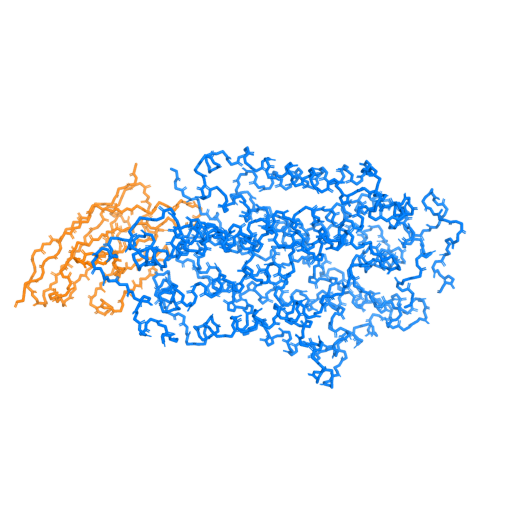6 378 ASP A O 1
ATOM 5056 N N . VAL A 1 333 ? 157.960 140.032 133.444 1.00 43.36 379 VAL A N 1
ATOM 5057 C CA . VAL A 1 333 ? 156.829 139.865 134.346 1.00 41.25 379 VAL A CA 1
ATOM 5058 C C . VAL A 1 333 ? 155.571 139.397 133.627 1.00 42.81 379 VAL A C 1
ATOM 5059 O O . VAL A 1 333 ? 154.657 138.883 134.290 1.00 43.14 379 VAL A O 1
ATOM 5072 N N . ALA A 1 334 ? 155.489 139.552 132.308 1.00 41.67 380 ALA A N 1
ATOM 5073 C CA . ALA A 1 334 ? 154.292 139.158 131.579 1.00 36.74 380 ALA A CA 1
ATOM 5074 C C . ALA A 1 334 ? 154.068 137.659 131.707 1.00 39.09 380 ALA A C 1
ATOM 5075 O O . ALA A 1 334 ? 154.924 136.858 131.320 1.00 47.39 380 ALA A O 1
ATOM 5082 N N . THR A 1 335 ? 152.913 137.284 132.249 1.00 39.40 381 THR A N 1
ATOM 5083 C CA . THR A 1 335 ? 152.575 135.889 132.477 1.00 38.83 381 THR A CA 1
ATOM 5084 C C . THR A 1 335 ? 151.088 135.697 132.215 1.00 36.94 381 THR A C 1
ATOM 5085 O O . THR A 1 335 ? 150.327 136.658 132.081 1.00 37.53 381 THR A O 1
ATOM 5096 N N . GLU A 1 336 ? 150.681 134.435 132.133 1.00 34.55 382 GLU A N 1
ATOM 5097 C CA . GLU A 1 336 ? 149.302 134.068 131.858 1.00 34.95 382 GLU A CA 1
ATOM 5098 C C . GLU A 1 336 ? 148.877 132.941 132.788 1.00 40.35 382 GLU A C 1
ATOM 5099 O O . GLU A 1 336 ? 149.697 132.335 133.481 1.00 34.85 382 GLU A O 1
ATOM 5111 N N . GLY A 1 337 ? 147.573 132.671 132.795 1.00 37.63 383 GLY A N 1
ATOM 5112 C CA . GLY A 1 337 ? 147.053 131.553 133.556 1.00 29.74 383 GLY A CA 1
ATOM 5113 C C . GLY A 1 337 ? 147.106 131.796 135.054 1.00 31.18 383 GLY A C 1
ATOM 5114 O O . GLY A 1 337 ? 147.140 132.932 135.527 1.00 34.86 383 GLY A O 1
ATOM 5118 N N . ALA A 1 338 ? 147.114 130.695 135.809 1.00 33.52 384 ALA A N 1
ATOM 5119 C CA . ALA A 1 338 ? 147.128 130.795 137.263 1.00 28.50 384 ALA A CA 1
ATOM 5120 C C . ALA A 1 338 ? 148.314 131.609 137.753 1.00 29.97 384 ALA A C 1
ATOM 5121 O O . ALA A 1 338 ? 148.206 132.318 138.759 1.00 31.01 384 ALA A O 1
ATOM 5128 N N . GLY A 1 339 ? 149.445 131.532 137.053 1.00 31.13 385 GLY A N 1
ATOM 5129 C CA . GLY A 1 339 ? 150.603 132.299 137.468 1.00 27.02 385 GLY A CA 1
ATOM 5130 C C . GLY A 1 339 ? 150.280 133.768 137.644 1.00 25.77 385 GLY A C 1
ATOM 5131 O O . GLY A 1 339 ? 150.524 134.339 138.706 1.00 32.34 385 GLY A O 1
ATOM 5135 N N . LEU A 1 340 ? 149.657 134.377 136.637 1.00 34.30 386 LEU A N 1
ATOM 5136 C CA . LEU A 1 340 ? 149.334 135.796 136.719 1.00 29.48 386 LEU A CA 1
ATOM 5137 C C . LEU A 1 340 ? 148.505 136.096 137.962 1.00 26.56 386 LEU A C 1
ATOM 5138 O O . LEU A 1 340 ? 149.010 136.683 138.926 1.00 38.63 386 LEU A O 1
ATOM 5154 N N . VAL A 1 341 ? 147.269 135.593 138.002 1.00 21.28 387 VAL A N 1
ATOM 5155 C CA . VAL A 1 341 ? 146.296 136.062 138.984 1.00 28.06 387 VAL A CA 1
ATOM 5156 C C . VAL A 1 341 ? 146.617 135.562 140.387 1.00 21.57 387 VAL A C 1
ATOM 5157 O O . VAL A 1 341 ? 146.144 136.141 141.371 1.00 34.69 387 VAL A O 1
ATOM 5170 N N . PHE A 1 342 ? 147.404 134.494 140.520 1.00 22.39 388 PHE A N 1
ATOM 5171 C CA . PHE A 1 342 ? 147.674 133.920 141.830 1.00 23.45 388 PHE A CA 1
ATOM 5172 C C . PHE A 1 342 ? 149.097 134.134 142.324 1.00 27.19 388 PHE A C 1
ATOM 5173 O O . PHE A 1 342 ? 149.388 133.765 143.465 1.00 35.48 388 PHE A O 1
ATOM 5190 N N . ILE A 1 343 ? 149.987 134.716 141.520 1.00 21.45 389 ILE A N 1
ATOM 5191 C CA . ILE A 1 343 ? 151.329 135.026 141.991 1.00 25.23 389 ILE A CA 1
ATOM 5192 C C . ILE A 1 343 ? 151.624 136.491 141.712 1.00 32.28 389 ILE A C 1
ATOM 5193 O O . ILE A 1 343 ? 151.927 137.256 142.633 1.00 38.02 389 ILE A O 1
ATOM 5209 N N . LEU A 1 344 ? 151.522 136.901 140.446 1.00 32.66 390 LEU A N 1
ATOM 5210 C CA . LEU A 1 344 ? 151.946 138.249 140.095 1.00 35.02 390 LEU A CA 1
ATOM 5211 C C . LEU A 1 344 ? 150.999 139.280 140.683 1.00 34.26 390 LEU A C 1
ATOM 5212 O O . LEU A 1 344 ? 151.431 140.247 141.319 1.00 37.54 390 LEU A O 1
ATOM 5228 N N . TYR A 1 345 ? 149.700 139.086 140.485 1.00 33.08 391 TYR A N 1
ATOM 5229 C CA . TYR A 1 345 ? 148.746 140.105 140.906 1.00 28.94 391 TYR A CA 1
ATOM 5230 C C . TYR A 1 345 ? 148.714 140.226 142.422 1.00 28.68 391 TYR A C 1
ATOM 5231 O O . TYR A 1 345 ? 148.702 141.361 142.930 1.00 36.25 391 TYR A O 1
ATOM 5249 N N . PRO A 1 346 ? 148.681 139.132 143.196 1.00 30.33 392 PRO A N 1
ATOM 5250 C CA . PRO A 1 346 ? 148.711 139.268 144.662 1.00 28.65 392 PRO A CA 1
ATOM 5251 C C . PRO A 1 346 ? 149.920 140.018 145.192 1.00 27.34 392 PRO A C 1
ATOM 5252 O O . PRO A 1 346 ? 149.791 140.786 146.152 1.00 38.48 392 PRO A O 1
ATOM 5263 N N . GLU A 1 347 ? 151.100 139.807 144.609 1.00 29.00 393 GLU A N 1
ATOM 5264 C CA . GLU A 1 347 ? 152.275 140.543 145.059 1.00 31.35 393 GLU A CA 1
ATOM 5265 C C . GLU A 1 347 ? 152.114 142.035 144.799 1.00 40.22 393 GLU A C 1
ATOM 5266 O O . GLU A 1 347 ? 152.404 142.865 145.673 1.00 40.80 393 GLU A O 1
ATOM 5278 N N . ALA A 1 348 ? 151.638 142.392 143.605 1.00 36.29 394 ALA A N 1
ATOM 5279 C CA . ALA A 1 348 ? 151.360 143.791 143.315 1.00 32.72 394 ALA A CA 1
ATOM 5280 C C . ALA A 1 348 ? 150.380 144.367 144.326 1.00 33.21 394 ALA A C 1
ATOM 5281 O O . ALA A 1 348 ? 150.597 145.464 144.849 1.00 34.84 394 ALA A O 1
ATOM 5288 N N . ILE A 1 349 ? 149.310 143.629 144.636 1.00 28.52 395 ILE A N 1
ATOM 5289 C CA . ILE A 1 349 ? 148.350 144.095 145.636 1.00 30.97 395 ILE A CA 1
ATOM 5290 C C . ILE A 1 349 ? 149.053 144.351 146.961 1.00 31.70 395 ILE A C 1
ATOM 5291 O O . ILE A 1 349 ? 148.860 145.396 147.593 1.00 35.59 395 ILE A O 1
ATOM 5307 N N . SER A 1 350 ? 149.886 143.405 147.397 1.00 33.68 396 SER A N 1
ATOM 5308 C CA . SER A 1 350 ? 150.588 143.572 148.665 1.00 31.12 396 SER A CA 1
ATOM 5309 C C . SER A 1 350 ? 151.488 144.799 148.640 1.00 34.16 396 SER A C 1
ATOM 5310 O O . SER A 1 350 ? 151.779 145.376 149.693 1.00 41.53 396 SER A O 1
ATOM 5318 N N . THR A 1 351 ? 151.945 145.211 147.457 1.00 41.03 397 THR A N 1
ATOM 5319 C CA . THR A 1 351 ? 152.714 146.449 147.363 1.00 38.38 397 THR A CA 1
ATOM 5320 C C . THR A 1 351 ? 151.834 147.695 147.439 1.00 36.43 397 THR A C 1
ATOM 5321 O O . THR A 1 351 ? 152.307 148.752 147.870 1.00 37.24 397 THR A O 1
ATOM 5332 N N . LEU A 1 352 ? 150.569 147.602 147.032 1.00 41.01 398 LEU A N 1
ATOM 5333 C CA . LEU A 1 352 ? 149.708 148.777 146.982 1.00 39.70 398 LEU A CA 1
ATOM 5334 C C . LEU A 1 352 ? 149.251 149.196 148.375 1.00 37.94 398 LEU A C 1
ATOM 5335 O O . LEU A 1 352 ? 149.185 148.388 149.305 1.00 44.05 398 LEU A O 1
ATOM 5351 N N . SER A 1 353 ? 148.934 150.482 148.510 1.00 37.73 399 SER A N 1
ATOM 5352 C CA . SER A 1 353 ? 148.300 150.990 149.719 1.00 39.16 399 SER A CA 1
ATOM 5353 C C . SER A 1 353 ? 146.862 150.494 149.777 1.00 41.25 399 SER A C 1
ATOM 5354 O O . SER A 1 353 ? 146.165 150.467 148.758 1.00 43.20 399 SER A O 1
ATOM 5362 N N . GLY A 1 354 ? 146.415 150.112 150.969 1.00 41.05 400 GLY A N 1
ATOM 5363 C CA . GLY A 1 354 ? 145.137 149.442 151.090 1.00 31.53 400 GLY A CA 1
ATOM 5364 C C . GLY A 1 354 ? 145.121 148.081 150.440 1.00 33.66 400 GLY A C 1
ATOM 5365 O O . GLY A 1 354 ? 144.143 147.729 149.775 1.00 39.24 400 GLY A O 1
ATOM 5369 N N . SER A 1 355 ? 146.190 147.299 150.613 1.00 37.99 401 SER A N 1
ATOM 5370 C CA . SER A 1 355 ? 146.317 146.033 149.902 1.00 35.54 401 SER A CA 1
ATOM 5371 C C . SER A 1 355 ? 145.202 145.060 150.256 1.00 34.37 401 SER A C 1
ATOM 5372 O O . SER A 1 355 ? 144.834 144.215 149.435 1.00 38.29 401 SER A O 1
ATOM 5380 N N . THR A 1 356 ? 144.656 145.155 151.469 1.00 33.90 402 THR A N 1
ATOM 5381 C CA . THR A 1 356 ? 143.594 144.239 151.873 1.00 34.10 402 THR A CA 1
ATOM 5382 C C . THR A 1 356 ? 142.349 144.429 151.016 1.00 35.86 402 THR A C 1
ATOM 5383 O O . THR A 1 356 ? 141.760 143.455 150.533 1.00 37.48 402 THR A O 1
ATOM 5394 N N . PHE A 1 357 ? 141.933 145.681 150.817 1.00 36.39 403 PHE A N 1
ATOM 5395 C CA . PHE A 1 357 ? 140.760 145.953 149.995 1.00 30.95 403 PHE A CA 1
ATOM 5396 C C . PHE A 1 357 ? 140.973 145.468 148.568 1.00 28.77 403 PHE A C 1
ATOM 5397 O O . PHE A 1 357 ? 140.082 144.859 147.964 1.00 38.20 403 PHE A O 1
ATOM 5414 N N . TRP A 1 358 ? 142.152 145.739 148.009 1.00 32.47 404 TRP A N 1
ATOM 5415 C CA . TRP A 1 358 ? 142.427 145.341 146.635 1.00 29.51 404 TRP A CA 1
ATOM 5416 C C . TRP A 1 358 ? 142.435 143.827 146.490 1.00 27.69 404 TRP A C 1
ATOM 5417 O O . TRP A 1 358 ? 141.887 143.291 145.523 1.00 30.10 404 TRP A O 1
ATOM 5438 N N . ALA A 1 359 ? 143.035 143.119 147.446 1.00 31.38 405 ALA A N 1
ATOM 5439 C CA . ALA A 1 359 ? 143.017 141.662 147.398 1.00 26.55 405 ALA A CA 1
ATOM 5440 C C . ALA A 1 359 ? 141.595 141.129 147.499 1.00 29.11 405 ALA A C 1
ATOM 5441 O O . ALA A 1 359 ? 141.203 140.231 146.740 1.00 33.14 405 ALA A O 1
ATOM 5448 N N . VAL A 1 360 ? 140.804 141.679 148.422 1.00 26.41 406 VAL A N 1
ATOM 5449 C CA . VAL A 1 360 ? 139.440 141.202 148.605 1.00 23.82 406 VAL A CA 1
ATOM 5450 C C . VAL A 1 360 ? 138.639 141.393 147.325 1.00 27.53 406 VAL A C 1
ATOM 5451 O O . VAL A 1 360 ? 137.963 140.471 146.855 1.00 37.00 406 VAL A O 1
ATOM 5464 N N . VAL A 1 361 ? 138.714 142.586 146.731 1.00 26.06 407 VAL A N 1
ATOM 5465 C CA . VAL A 1 361 ? 137.922 142.845 145.533 1.00 25.15 407 VAL A CA 1
ATOM 5466 C C . VAL A 1 361 ? 138.433 142.024 144.358 1.00 28.57 407 VAL A C 1
ATOM 5467 O O . VAL A 1 361 ? 137.636 141.522 143.561 1.00 36.14 407 VAL A O 1
ATOM 5480 N N . PHE A 1 362 ? 139.751 141.856 144.227 1.00 19.82 408 PHE A N 1
ATOM 5481 C CA . PHE A 1 362 ? 140.283 141.073 143.118 1.00 25.09 408 PHE A CA 1
ATOM 5482 C C . PHE A 1 362 ? 139.831 139.621 143.191 1.00 23.36 408 PHE A C 1
ATOM 5483 O O . PHE A 1 362 ? 139.465 139.024 142.171 1.00 19.89 408 PHE A O 1
ATOM 5500 N N . PHE A 1 363 ? 139.843 139.027 144.382 1.00 22.89 409 PHE A N 1
ATOM 5501 C CA . PHE A 1 363 ? 139.459 137.627 144.472 1.00 23.32 409 PHE A CA 1
ATOM 5502 C C . PHE A 1 363 ? 137.948 137.436 144.479 1.00 26.61 409 PHE A C 1
ATOM 5503 O O . PHE A 1 363 ? 137.469 136.396 14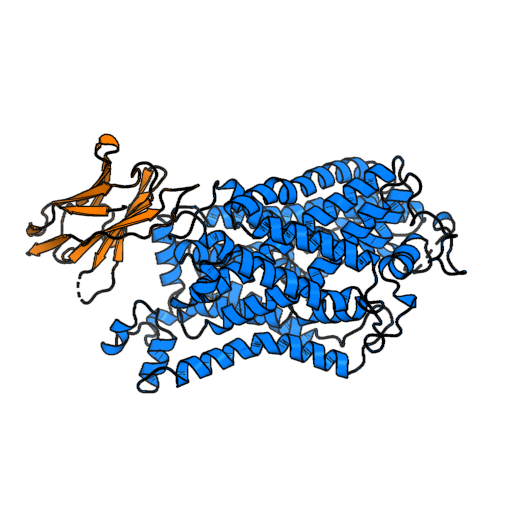4.015 1.00 33.32 409 PHE A O 1
ATOM 5520 N N . VAL A 1 364 ? 137.184 138.436 144.923 1.00 26.59 410 VAL A N 1
ATOM 5521 C CA . VAL A 1 364 ? 135.746 138.420 144.682 1.00 19.66 410 VAL A CA 1
ATOM 5522 C C . VAL A 1 364 ? 135.465 138.481 143.185 1.00 21.01 410 VAL A C 1
ATOM 5523 O O . VAL A 1 364 ? 134.552 137.818 142.684 1.00 31.88 410 VAL A O 1
ATOM 5536 N N . MET A 1 365 ? 136.245 139.276 142.450 1.00 23.84 411 MET A N 1
ATOM 5537 C CA . MET A 1 365 ? 136.123 139.320 140.997 1.00 14.63 411 MET A CA 1
ATOM 5538 C C . MET A 1 365 ? 136.436 137.971 140.370 1.00 22.89 411 MET A C 1
ATOM 5539 O O . MET A 1 365 ? 135.740 137.535 139.450 1.00 33.35 411 MET A O 1
ATOM 5553 N N . LEU A 1 366 ? 137.496 137.310 140.832 1.00 30.30 412 LEU A N 1
ATOM 5554 C CA . LEU A 1 366 ? 137.815 135.988 140.302 1.00 22.87 412 LEU A CA 1
ATOM 5555 C C . LEU A 1 366 ? 136.682 135.007 140.574 1.00 23.25 412 LEU A C 1
ATOM 5556 O O . LEU A 1 366 ? 136.296 134.227 139.693 1.00 32.95 412 LEU A O 1
ATOM 5572 N N . LEU A 1 367 ? 136.132 135.041 141.788 1.00 22.78 413 LEU A N 1
ATOM 5573 C CA . LEU A 1 367 ? 135.022 134.159 142.124 1.00 27.08 413 LEU A CA 1
ATOM 5574 C C . LEU A 1 367 ? 133.812 134.436 141.243 1.00 28.06 413 LEU A C 1
ATOM 5575 O O . LEU A 1 367 ? 133.147 133.506 140.781 1.00 33.30 413 LEU A O 1
ATOM 5591 N N . ALA A 1 368 ? 133.499 135.712 141.017 1.00 27.35 414 ALA A N 1
ATOM 5592 C CA . ALA A 1 368 ? 132.353 136.057 140.185 1.00 25.18 414 ALA A CA 1
ATOM 5593 C C . ALA A 1 368 ? 132.583 135.653 138.734 1.00 22.29 414 ALA A C 1
ATOM 5594 O O . ALA A 1 368 ? 131.647 135.238 138.041 1.00 31.38 414 ALA A O 1
ATOM 5601 N N . LEU A 1 369 ? 133.822 135.777 138.254 1.00 19.84 415 LEU A N 1
ATOM 5602 C CA . LEU A 1 369 ? 134.144 135.334 136.902 1.00 22.49 415 LEU A CA 1
ATOM 5603 C C . LEU A 1 369 ? 133.946 133.834 136.754 1.00 21.00 415 LEU A C 1
ATOM 5604 O O . LEU A 1 369 ? 133.432 133.367 135.732 1.00 31.86 415 LEU A O 1
ATOM 5620 N N . GLY A 1 370 ? 134.353 133.063 137.757 1.00 30.67 416 GLY A N 1
ATOM 5621 C CA . GLY A 1 370 ? 134.293 131.619 137.646 1.00 22.69 416 GLY A CA 1
ATOM 5622 C C . GLY A 1 370 ? 132.943 130.997 137.943 1.00 24.05 416 GLY A C 1
ATOM 5623 O O . GLY A 1 370 ? 132.569 129.993 137.327 1.00 29.60 416 GLY A O 1
ATOM 5627 N N . LEU A 1 371 ? 132.205 131.582 138.890 1.00 25.85 417 LEU A N 1
ATOM 5628 C CA . LEU A 1 371 ? 131.003 130.936 139.403 1.00 24.86 417 LEU A CA 1
ATOM 5629 C C . LEU A 1 371 ? 129.926 130.822 138.335 1.00 24.03 417 LEU A C 1
ATOM 5630 O O . LEU A 1 371 ? 129.277 129.782 138.215 1.00 23.09 417 LEU A O 1
ATOM 5646 N N . ASP A 1 372 ? 129.716 131.877 137.552 1.00 31.59 418 ASP A N 1
ATOM 5647 C CA . ASP A 1 372 ? 128.681 131.839 136.524 1.00 25.65 418 ASP A CA 1
ATOM 5648 C C . ASP A 1 372 ? 129.070 130.982 135.326 1.00 21.85 418 ASP A C 1
ATOM 5649 O O . ASP A 1 372 ? 128.189 130.381 134.704 1.00 28.78 418 ASP A O 1
ATOM 5658 N N . SER A 1 373 ? 130.357 130.885 135.001 1.00 25.61 419 SER A N 1
ATOM 5659 C CA . SER A 1 373 ? 130.783 129.932 133.983 1.00 24.70 419 SER A CA 1
ATOM 5660 C C . SER A 1 373 ? 130.568 128.499 134.448 1.00 22.01 419 SER A C 1
ATOM 5661 O O . SER A 1 373 ? 130.122 127.650 133.669 1.00 20.41 419 SER A O 1
ATOM 5669 N N . SER A 1 374 ? 130.867 128.218 135.716 1.00 28.70 420 SER A N 1
ATOM 5670 C CA . SER A 1 374 ? 130.575 126.900 136.264 1.00 23.71 420 SER A CA 1
ATOM 5671 C C . SER A 1 374 ? 129.073 126.637 136.287 1.00 24.91 420 SER A C 1
ATOM 5672 O O . SER A 1 374 ? 128.627 125.519 136.007 1.00 26.71 420 SER A O 1
ATOM 5680 N N . MET A 1 375 ? 128.282 127.657 136.629 1.00 27.81 421 MET A N 1
ATOM 5681 C CA . MET A 1 375 ? 126.829 127.549 136.563 1.00 17.92 421 MET A CA 1
ATOM 5682 C C . MET A 1 375 ? 126.372 127.158 135.167 1.00 24.33 421 MET A C 1
ATOM 5683 O O . MET A 1 375 ? 125.551 126.254 135.004 1.00 26.27 421 MET A O 1
ATOM 5697 N N . GLY A 1 376 ? 126.873 127.855 134.147 1.00 22.42 422 GLY A N 1
ATOM 5698 C CA . GLY A 1 376 ? 126.478 127.533 132.787 1.00 15.84 422 GLY A CA 1
ATOM 5699 C C . GLY A 1 376 ? 126.890 126.131 132.387 1.00 26.41 422 GLY A C 1
ATOM 5700 O O . GLY A 1 376 ? 126.115 125.388 131.780 1.00 30.71 422 GLY A O 1
ATOM 5704 N N . GLY A 1 377 ? 128.121 125.749 132.727 1.00 28.46 423 GLY A N 1
ATOM 5705 C CA . GLY A 1 377 ? 128.588 124.414 132.399 1.00 20.93 423 GLY A CA 1
ATOM 5706 C C . GLY A 1 377 ? 127.766 123.325 133.057 1.00 23.37 423 GLY A C 1
ATOM 5707 O O . GLY A 1 377 ? 127.515 122.277 132.459 1.00 29.58 423 GLY A O 1
ATOM 5711 N N . MET A 1 378 ? 127.349 123.549 134.303 1.00 26.02 424 MET A N 1
ATOM 5712 C CA . MET A 1 378 ? 126.562 122.543 135.006 1.00 24.08 424 MET A CA 1
ATOM 5713 C C . MET A 1 378 ? 125.121 122.535 134.516 1.00 30.69 424 MET A C 1
ATOM 5714 O O . MET A 1 378 ? 124.485 121.477 134.456 1.00 36.25 424 MET A O 1
ATOM 5728 N N . GLU A 1 379 ? 124.586 123.707 134.172 1.00 27.67 425 GLU A N 1
ATOM 5729 C CA . GLU A 1 379 ? 123.252 123.771 133.595 1.00 25.40 425 GLU A CA 1
ATOM 5730 C C . GLU A 1 379 ? 123.207 123.080 132.245 1.00 24.01 425 GLU A C 1
ATOM 5731 O O . GLU A 1 379 ? 122.182 122.502 131.884 1.00 25.44 425 GLU A O 1
ATOM 5743 N N . ALA A 1 380 ? 124.299 123.126 131.485 1.00 28.50 426 ALA A N 1
ATOM 5744 C CA . ALA A 1 380 ? 124.354 122.338 130.260 1.00 26.85 426 ALA A CA 1
ATOM 5745 C C . ALA A 1 380 ? 124.059 120.874 130.553 1.00 30.72 426 ALA A C 1
ATOM 5746 O O . ALA A 1 380 ? 123.170 120.274 129.943 1.00 33.21 426 ALA A O 1
ATOM 5753 N N . VAL A 1 381 ? 124.775 120.292 131.516 1.00 30.69 427 VAL A N 1
ATOM 5754 C CA . VAL A 1 381 ? 124.557 118.893 131.866 1.00 24.72 427 VAL A CA 1
ATOM 5755 C C . VAL A 1 381 ? 123.136 118.682 132.371 1.00 23.86 427 VAL A C 1
ATOM 5756 O O . VAL A 1 381 ? 122.441 117.753 131.941 1.00 32.51 427 VAL A O 1
ATOM 5769 N N . ILE A 1 382 ? 122.680 119.541 133.282 1.00 24.83 428 ILE A N 1
ATOM 5770 C CA . ILE A 1 382 ? 121.385 119.326 133.919 1.00 25.93 428 ILE A CA 1
ATOM 5771 C C . ILE A 1 382 ? 120.266 119.391 132.889 1.00 27.54 428 ILE A C 1
ATOM 5772 O O . ILE A 1 382 ? 119.432 118.486 132.803 1.00 32.17 428 ILE A O 1
ATOM 5788 N N . THR A 1 383 ? 120.239 120.451 132.082 1.00 32.04 429 THR A N 1
ATOM 5789 C CA . THR A 1 383 ? 119.206 120.584 131.064 1.00 27.85 429 THR A CA 1
ATOM 5790 C C . THR A 1 383 ? 119.308 119.474 130.025 1.00 31.32 429 THR A C 1
ATOM 5791 O O . THR A 1 383 ? 118.293 118.872 129.658 1.00 37.54 429 THR A O 1
ATOM 5802 N N . GLY A 1 384 ? 120.521 119.171 129.555 1.00 23.11 430 GLY A N 1
ATOM 5803 C CA . GLY A 1 384 ? 120.665 118.177 128.507 1.00 28.19 430 GLY A CA 1
ATOM 5804 C C . GLY A 1 384 ? 120.210 116.799 128.939 1.00 32.77 430 GLY A C 1
ATOM 5805 O O . GLY A 1 384 ? 119.612 116.057 128.157 1.00 39.22 430 GLY A O 1
ATOM 5809 N N . LEU A 1 385 ? 120.494 116.431 130.189 1.00 30.09 431 LEU A N 1
ATOM 5810 C CA . LEU A 1 385 ? 120.122 115.099 130.649 1.00 28.74 431 LEU A CA 1
ATOM 5811 C C . LEU A 1 385 ? 118.682 115.061 131.147 1.00 31.06 431 LEU A C 1
ATOM 5812 O O . LEU A 1 385 ? 118.025 114.017 131.070 1.00 37.48 431 LEU A O 1
ATOM 5828 N N . ALA A 1 386 ? 118.165 116.184 131.651 1.00 36.05 432 ALA A N 1
ATOM 5829 C CA . ALA A 1 386 ? 116.772 116.222 132.078 1.00 31.97 432 ALA A CA 1
ATOM 5830 C C . ALA A 1 386 ? 115.834 116.183 130.881 1.00 34.18 432 ALA A C 1
ATOM 5831 O O . ALA A 1 386 ? 114.755 115.586 130.948 1.00 39.75 432 ALA A O 1
ATOM 5838 N N . ASP A 1 387 ? 116.222 116.824 129.777 1.00 35.47 433 ASP A N 1
ATOM 583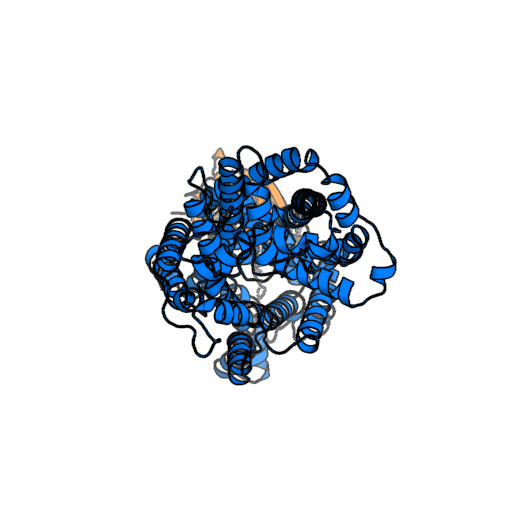9 C CA . ASP A 1 387 ? 115.436 116.714 128.556 1.00 33.78 433 ASP A CA 1
ATOM 5840 C C . ASP A 1 387 ? 115.466 115.290 128.019 1.00 34.88 433 ASP A C 1
ATOM 5841 O O . ASP A 1 387 ? 114.489 114.818 127.427 1.00 42.88 433 ASP A O 1
ATOM 5850 N N . ASP A 1 388 ? 116.586 114.592 128.214 1.00 35.29 434 ASP A N 1
ATOM 5851 C CA . ASP A 1 388 ? 116.718 113.231 127.705 1.00 35.68 434 ASP A CA 1
ATOM 5852 C C . ASP A 1 388 ? 115.920 112.238 128.542 1.00 35.56 434 ASP A C 1
ATOM 5853 O O . ASP A 1 388 ? 115.298 111.320 127.995 1.00 39.66 434 ASP A O 1
ATOM 5862 N N . PHE A 1 389 ? 115.931 112.395 129.864 1.00 38.43 435 PHE A N 1
ATOM 5863 C CA . PHE A 1 389 ? 115.226 111.502 130.777 1.00 36.47 435 PHE A CA 1
ATOM 5864 C C . PHE A 1 389 ? 114.215 112.313 131.573 1.00 34.42 435 PHE A C 1
ATOM 5865 O O . PHE A 1 389 ? 114.583 113.280 132.246 1.00 39.31 435 PHE A O 1
ATOM 5882 N N . GLN A 1 390 ? 112.944 111.910 131.500 1.00 48.01 436 GLN A N 1
ATOM 5883 C CA . GLN A 1 390 ? 111.881 112.674 132.147 1.00 47.25 436 GLN A CA 1
ATOM 5884 C C . GLN A 1 390 ? 111.936 112.551 133.663 1.00 47.31 436 GLN A C 1
ATOM 5885 O O . GLN A 1 390 ? 111.486 113.455 134.376 1.00 50.74 436 GLN A O 1
ATOM 5899 N N . VAL A 1 391 ? 112.473 111.443 134.176 1.00 42.99 437 VAL A N 1
ATOM 5900 C CA . VAL A 1 391 ? 112.609 111.295 135.621 1.00 43.34 437 VAL A CA 1
ATOM 5901 C C . VAL A 1 391 ? 113.502 112.395 136.182 1.00 43.73 437 VAL A C 1
ATOM 5902 O O . VAL A 1 391 ? 113.206 112.983 137.228 1.00 48.58 437 VAL A O 1
ATOM 5915 N N . LEU A 1 392 ? 114.606 112.695 135.494 1.00 37.93 438 LEU A N 1
ATOM 5916 C CA . LEU A 1 392 ? 115.485 113.771 135.940 1.00 35.70 438 LEU A CA 1
ATOM 5917 C C . LEU A 1 392 ? 114.786 115.122 135.858 1.00 35.03 438 LEU A C 1
ATOM 5918 O O . LEU A 1 392 ? 114.999 115.992 136.709 1.00 39.62 438 LEU A O 1
ATOM 5934 N N . LYS A 1 393 ? 113.955 115.320 134.833 1.00 39.12 439 LYS A N 1
ATOM 5935 C CA . LYS A 1 393 ? 113.178 116.553 134.739 1.00 39.80 439 LYS A CA 1
ATOM 5936 C C . LYS A 1 393 ? 112.246 116.703 135.934 1.00 37.49 439 LYS A C 1
ATOM 5937 O O . LYS A 1 393 ? 112.108 117.797 136.493 1.00 42.17 439 LYS A O 1
ATOM 5956 N N . ARG A 1 394 ? 111.597 115.611 136.340 1.00 44.68 440 ARG A N 1
ATOM 5957 C CA . ARG A 1 394 ? 110.684 115.669 137.475 1.00 45.14 440 ARG A CA 1
ATOM 5958 C C . ARG A 1 394 ? 111.413 115.988 138.774 1.00 43.07 440 ARG A C 1
ATOM 5959 O O . ARG A 1 394 ? 110.859 116.676 139.639 1.00 43.08 440 ARG A O 1
ATOM 5980 N N . HIS A 1 395 ? 112.639 115.504 138.933 1.00 38.19 441 HIS A N 1
ATOM 5981 C CA . HIS A 1 395 ? 113.422 115.697 140.151 1.00 35.11 441 HIS A CA 1
ATOM 5982 C C . HIS A 1 395 ? 114.615 116.591 139.829 1.00 32.85 441 HIS A C 1
ATOM 5983 O O . HIS A 1 395 ? 115.723 116.107 139.591 1.00 32.91 441 HIS A O 1
ATOM 5997 N N . ARG A 1 396 ? 114.385 117.905 139.840 1.00 37.26 442 ARG A N 1
ATOM 5998 C CA . ARG A 1 396 ? 115.458 118.843 139.530 1.00 28.63 442 ARG A CA 1
ATOM 5999 C C . ARG A 1 396 ? 116.436 118.967 140.690 1.00 31.68 442 ARG A C 1
ATOM 6000 O O . ARG A 1 396 ? 117.651 119.005 140.478 1.00 38.16 442 ARG A O 1
ATOM 6021 N N . LYS A 1 397 ? 115.930 119.050 141.921 1.00 35.95 443 LYS A N 1
ATOM 6022 C CA . LYS A 1 397 ? 116.818 119.215 143.066 1.00 26.00 443 LYS A CA 1
ATOM 6023 C C . LYS A 1 397 ? 117.699 117.989 143.261 1.00 30.25 443 LYS A C 1
ATOM 6024 O O . LYS A 1 397 ? 118.905 118.113 143.501 1.00 37.17 443 LYS A O 1
ATOM 6043 N N . LEU A 1 398 ? 117.121 116.793 143.141 1.00 30.95 444 LEU A N 1
ATOM 6044 C CA . LEU A 1 398 ? 117.902 115.574 143.314 1.00 28.61 444 LEU A CA 1
ATOM 6045 C C . LEU A 1 398 ? 118.935 115.413 142.205 1.00 26.86 444 LEU A C 1
ATOM 6046 O O . LEU A 1 398 ? 120.081 115.032 142.468 1.00 39.62 444 LEU A O 1
ATOM 6062 N N . PHE A 1 399 ? 118.551 115.688 140.958 1.00 25.78 445 PHE A N 1
ATOM 6063 C CA . PHE A 1 399 ? 119.496 115.557 139.854 1.00 24.63 445 PHE A CA 1
ATOM 6064 C C . PHE A 1 399 ? 120.601 116.601 139.950 1.00 30.23 445 PHE A C 1
ATOM 6065 O O . PHE A 1 399 ? 121.767 116.311 139.654 1.00 34.90 445 PHE A O 1
ATOM 6082 N N . THR A 1 400 ? 120.254 117.822 140.358 1.00 27.39 446 THR A N 1
ATOM 6083 C CA . THR A 1 400 ? 121.264 118.851 140.564 1.00 27.89 446 THR A CA 1
ATOM 6084 C C . THR A 1 400 ? 122.225 118.450 141.673 1.00 25.94 446 THR A C 1
ATOM 6085 O O . THR A 1 400 ? 123.437 118.661 141.561 1.00 24.05 446 THR A O 1
ATOM 6096 N N . PHE A 1 401 ? 121.702 117.870 142.756 1.00 29.13 447 PHE A N 1
ATOM 6097 C CA . PHE A 1 401 ? 122.582 117.375 143.805 1.00 27.75 447 PHE A CA 1
ATOM 6098 C C . PHE A 1 401 ? 123.499 116.287 143.275 1.00 33.61 447 PHE A C 1
ATOM 6099 O O . PHE A 1 401 ? 124.689 116.266 143.591 1.00 39.10 447 PHE A O 1
ATOM 6116 N N . GLY A 1 402 ? 122.962 115.365 142.481 1.00 33.61 448 GLY A N 1
ATOM 6117 C CA . GLY A 1 402 ? 123.803 114.328 141.908 1.00 28.00 448 GLY A CA 1
ATOM 6118 C C . GLY A 1 402 ? 124.927 114.901 141.069 1.00 28.16 448 GLY A C 1
ATOM 6119 O O . GLY A 1 402 ? 126.087 114.512 141.219 1.00 33.19 448 GLY A O 1
ATOM 6123 N N . VAL A 1 403 ? 124.602 115.854 140.195 1.00 32.93 449 VAL A N 1
ATOM 6124 C CA . VAL A 1 403 ? 125.616 116.448 139.328 1.00 23.36 449 VAL A CA 1
ATOM 6125 C C . VAL A 1 403 ? 126.675 117.165 140.157 1.00 29.19 449 VAL A C 1
ATOM 6126 O O . VAL A 1 403 ? 127.880 116.961 139.964 1.00 38.02 449 VAL A O 1
ATOM 6139 N N . THR A 1 404 ? 126.245 118.013 141.095 1.00 32.38 450 THR A N 1
ATOM 6140 C CA . THR A 1 404 ? 127.202 118.794 141.873 1.00 28.23 450 THR A CA 1
ATOM 6141 C C . THR A 1 404 ? 128.047 117.906 142.776 1.00 27.72 450 THR A C 1
ATOM 6142 O O . THR A 1 404 ? 129.248 118.144 142.936 1.00 36.41 450 THR A O 1
ATOM 6153 N N . PHE A 1 405 ? 127.447 116.878 143.378 1.00 27.58 451 PHE A N 1
ATOM 6154 C CA . PHE A 1 405 ? 128.197 116.000 144.265 1.00 29.12 451 PHE A CA 1
ATOM 6155 C C . PHE A 1 405 ? 129.184 115.142 143.485 1.00 32.14 451 PHE A C 1
ATOM 6156 O O . PHE A 1 405 ? 130.303 114.901 143.950 1.00 41.48 451 PHE A O 1
ATOM 6173 N N . SER A 1 406 ? 128.798 114.678 142.294 1.00 27.29 452 SER A N 1
ATOM 6174 C CA . SER A 1 406 ? 129.747 113.965 141.448 1.00 29.20 452 SER A CA 1
ATOM 6175 C C . SER A 1 406 ? 130.897 114.874 141.037 1.00 30.10 452 SER A C 1
ATOM 6176 O O . SER A 1 406 ? 132.059 114.450 141.024 1.00 34.83 452 SER A O 1
ATOM 6184 N N . THR A 1 407 ? 130.592 116.129 140.700 1.00 34.10 453 THR A N 1
ATOM 6185 C CA . THR A 1 407 ? 131.650 117.071 140.359 1.00 28.41 453 THR A CA 1
ATOM 6186 C C . THR A 1 407 ? 132.584 117.292 141.540 1.00 30.66 453 THR A C 1
ATOM 6187 O O . THR A 1 407 ? 133.804 117.347 141.371 1.00 34.79 453 THR A O 1
ATOM 6198 N N . PHE A 1 408 ? 132.029 117.413 142.746 1.00 29.30 454 PHE A N 1
ATOM 6199 C CA . PHE A 1 408 ? 132.855 117.567 143.940 1.00 27.26 454 PHE A CA 1
ATOM 6200 C C . PHE A 1 408 ? 133.759 116.356 144.146 1.00 31.52 454 PHE A C 1
ATOM 6201 O O . PHE A 1 408 ? 134.967 116.499 144.388 1.00 31.58 454 PHE A O 1
ATOM 6218 N N . LEU A 1 409 ? 133.194 115.153 144.039 1.00 29.80 455 LEU A N 1
ATOM 6219 C CA . LEU A 1 409 ? 133.973 113.943 144.270 1.00 27.15 455 LEU A CA 1
ATOM 6220 C C . LEU A 1 409 ? 135.095 113.798 143.252 1.00 32.88 455 LEU A C 1
ATOM 6221 O O . LEU A 1 409 ? 136.220 113.436 143.611 1.00 35.55 455 LEU A O 1
ATOM 6237 N N . LEU A 1 410 ? 134.814 114.062 141.977 1.00 32.65 456 LEU A N 1
ATOM 6238 C CA . LEU A 1 410 ? 135.842 113.906 140.957 1.00 30.70 456 LEU A CA 1
ATOM 6239 C C . LEU A 1 410 ? 136.732 115.132 140.811 1.00 33.97 456 LEU A C 1
ATOM 6240 O O . LEU A 1 410 ? 137.717 115.074 140.068 1.00 39.94 456 LEU A O 1
ATOM 6256 N N . ALA A 1 411 ? 136.418 116.227 141.496 1.00 33.44 457 ALA A N 1
ATOM 6257 C CA . ALA A 1 411 ? 137.351 117.327 141.663 1.00 22.59 457 ALA A CA 1
ATOM 6258 C C . ALA A 1 411 ? 138.224 117.159 142.896 1.00 28.63 457 ALA A C 1
ATOM 6259 O O . ALA A 1 411 ? 139.214 117.882 143.039 1.00 33.21 457 ALA A O 1
ATOM 6266 N N . LEU A 1 412 ? 137.870 116.235 143.792 1.00 27.85 458 LEU A N 1
ATOM 6267 C CA . LEU A 1 412 ? 138.758 115.920 144.907 1.00 26.90 458 LEU A CA 1
ATOM 6268 C C . LEU A 1 412 ? 140.149 115.520 144.425 1.00 30.47 458 LEU A C 1
ATOM 6269 O O . LEU A 1 412 ? 141.134 115.733 145.139 1.00 29.01 458 LEU A O 1
ATOM 6285 N N . PHE A 1 413 ? 140.250 114.932 143.229 1.00 34.62 459 PHE A N 1
ATOM 6286 C CA . PHE A 1 413 ? 141.559 114.598 142.671 1.00 30.13 459 PHE A CA 1
ATOM 6287 C C . PHE A 1 413 ? 142.393 115.847 142.428 1.00 31.40 459 PHE A C 1
ATOM 6288 O O . PHE A 1 413 ? 143.616 115.831 142.602 1.00 34.84 459 PHE A O 1
ATOM 6305 N N . CYS A 1 414 ? 141.750 116.936 142.007 1.00 29.98 460 CYS A N 1
ATOM 6306 C CA . CYS A 1 414 ? 142.471 118.139 141.618 1.00 22.75 460 CYS A CA 1
ATOM 6307 C C . CYS A 1 414 ? 142.839 119.024 142.801 1.00 29.11 460 CYS A C 1
ATOM 6308 O O . CYS A 1 414 ? 143.520 120.034 142.600 1.00 32.03 460 CYS A O 1
ATOM 6316 N N . ILE A 1 415 ? 142.410 118.684 144.012 1.00 30.76 461 ILE A N 1
ATOM 6317 C CA . ILE A 1 415 ? 142.807 119.407 145.213 1.00 25.58 461 ILE A CA 1
ATOM 6318 C C . ILE A 1 415 ? 143.759 118.572 146.067 1.00 30.94 461 ILE A C 1
ATOM 6319 O O . ILE A 1 415 ? 144.026 118.916 147.215 1.00 36.85 461 ILE A O 1
ATOM 6335 N N . THR A 1 416 ? 144.267 117.471 145.522 1.00 34.17 462 THR A N 1
ATOM 6336 C CA . THR A 1 416 ? 145.306 116.701 146.180 1.00 30.33 462 THR A CA 1
ATOM 6337 C C . THR A 1 416 ? 146.612 117.491 146.150 1.00 32.18 462 THR A C 1
ATOM 6338 O O . THR A 1 416 ? 146.695 118.578 145.574 1.00 39.16 462 THR A O 1
ATOM 6349 N N . LYS A 1 417 ? 147.653 116.944 146.779 1.00 33.30 463 LYS A N 1
ATOM 6350 C CA . LYS A 1 417 ? 148.952 117.608 146.743 1.00 31.32 463 LYS A CA 1
ATOM 6351 C C . LYS A 1 417 ? 149.454 117.742 145.312 1.00 33.48 463 LYS A C 1
ATOM 6352 O O . LYS A 1 417 ? 149.962 118.798 144.919 1.00 37.36 463 LYS A O 1
ATOM 6371 N N . GLY A 1 418 ? 149.315 116.685 144.519 1.00 32.26 464 GLY A N 1
ATOM 6372 C CA . GLY A 1 418 ? 149.648 116.740 143.112 1.00 28.69 464 GLY A CA 1
ATOM 6373 C C . GLY A 1 418 ? 148.425 117.029 142.273 1.00 24.22 464 GLY A C 1
ATOM 6374 O O . GLY A 1 418 ? 148.387 116.717 141.081 1.00 37.94 464 GLY A O 1
ATOM 6378 N N . GLY A 1 419 ? 147.408 117.622 142.898 1.00 26.30 465 GLY A N 1
ATOM 6379 C CA . GLY A 1 419 ? 146.196 117.949 142.175 1.00 19.98 465 GLY A CA 1
ATOM 6380 C C . GLY A 1 419 ? 146.435 118.897 141.021 1.00 25.47 465 GLY A C 1
ATOM 6381 O O . GLY A 1 419 ? 145.629 118.961 140.093 1.00 32.10 465 GLY A O 1
ATOM 6385 N N . ILE A 1 420 ? 147.534 119.651 141.062 1.00 29.38 466 ILE A N 1
ATOM 6386 C CA . ILE A 1 420 ? 147.864 120.538 139.951 1.00 26.44 466 ILE A CA 1
ATOM 6387 C C . ILE A 1 420 ? 148.187 119.729 138.703 1.00 28.25 466 ILE A C 1
ATOM 6388 O O . ILE A 1 420 ? 147.873 120.140 137.583 1.00 33.49 466 ILE A O 1
ATOM 6404 N N . TYR A 1 421 ? 148.821 118.567 138.871 1.00 28.20 467 TYR A N 1
ATOM 6405 C CA . TYR A 1 421 ? 149.121 117.719 137.723 1.00 23.21 467 TYR A CA 1
ATOM 6406 C C . TYR A 1 421 ? 147.849 117.133 137.123 1.00 26.33 467 TYR A C 1
ATOM 6407 O O . TYR A 1 421 ? 147.685 117.104 135.896 1.00 35.20 467 TYR A O 1
ATOM 6425 N N . VAL A 1 422 ? 146.934 116.669 137.974 1.00 31.07 468 VAL A N 1
ATOM 6426 C CA . VAL A 1 422 ? 145.647 116.182 137.492 1.00 21.19 468 VAL A CA 1
ATOM 6427 C C . VAL A 1 422 ? 144.891 117.301 136.792 1.00 26.01 468 VAL A C 1
ATOM 6428 O O . VAL A 1 422 ? 144.264 117.089 135.749 1.00 32.57 468 VAL A O 1
ATOM 6441 N N . LEU A 1 423 ? 144.932 118.506 137.360 1.00 24.45 469 LEU A N 1
ATOM 6442 C CA . LEU A 1 423 ? 144.248 119.640 136.754 1.00 25.72 469 LEU A CA 1
ATOM 6443 C C . LEU A 1 423 ? 144.863 120.001 135.411 1.00 20.73 469 LEU A C 1
ATOM 6444 O O . LEU A 1 423 ? 144.151 120.385 134.483 1.00 34.62 469 LEU A O 1
ATOM 6460 N N . THR A 1 424 ? 146.188 119.912 135.296 1.00 23.96 470 THR A N 1
ATOM 6461 C CA . THR A 1 424 ? 146.839 120.162 134.016 1.00 31.46 470 THR A CA 1
ATOM 6462 C C . THR A 1 424 ? 146.400 119.140 132.979 1.00 31.38 470 THR A C 1
ATOM 6463 O O . THR A 1 424 ? 146.068 119.494 131.840 1.00 31.40 470 THR A O 1
ATOM 6474 N N . LEU A 1 425 ? 146.370 117.866 133.369 1.00 31.18 471 LEU A N 1
ATOM 6475 C CA . LEU A 1 425 ? 145.921 116.817 132.461 1.00 30.20 471 LEU A CA 1
ATOM 6476 C C . LEU A 1 425 ? 144.490 117.069 132.001 1.00 30.30 471 LEU A C 1
ATOM 6477 O O . LEU A 1 425 ? 144.181 116.970 130.804 1.00 34.74 471 LEU A O 1
ATOM 6493 N N . LEU A 1 426 ? 143.606 117.412 132.939 1.00 31.45 472 LEU A N 1
ATOM 6494 C CA . LEU A 1 426 ? 142.212 117.659 132.590 1.00 21.78 472 LEU A CA 1
ATOM 6495 C C . LEU A 1 426 ? 142.072 118.897 131.717 1.00 23.16 472 LEU A C 1
ATOM 6496 O O . LEU A 1 426 ? 141.407 118.854 130.682 1.00 37.12 472 LEU A O 1
ATOM 6512 N N . ASP A 1 427 ? 142.704 120.002 132.103 1.00 25.39 473 ASP A N 1
ATOM 6513 C CA . ASP A 1 427 ? 142.635 121.213 131.299 1.00 22.80 473 ASP A CA 1
ATOM 6514 C C . ASP A 1 427 ? 143.132 120.958 129.885 1.00 26.23 473 ASP A C 1
ATOM 6515 O O . ASP A 1 427 ? 142.647 121.572 128.928 1.00 41.81 473 ASP A O 1
ATOM 6524 N N . THR A 1 428 ? 144.101 120.055 129.728 1.00 30.75 474 THR A N 1
ATOM 6525 C CA . THR A 1 428 ? 144.595 119.744 128.393 1.00 29.20 474 THR A CA 1
ATOM 6526 C C . THR A 1 428 ? 143.588 118.916 127.600 1.00 33.06 474 THR A C 1
ATOM 6527 O O . THR A 1 428 ? 143.314 119.214 126.432 1.00 34.18 474 THR A O 1
ATOM 6538 N N . PHE A 1 429 ? 143.017 117.876 128.214 1.00 27.65 475 PHE A N 1
ATOM 6539 C CA . PHE A 1 429 ? 142.353 116.847 127.419 1.00 22.07 475 PHE A CA 1
ATOM 6540 C C . PHE A 1 429 ? 140.830 116.832 127.520 1.00 30.51 475 PHE A C 1
ATOM 6541 O O . PHE A 1 429 ? 140.178 116.329 126.600 1.00 38.87 475 PHE A O 1
ATOM 6558 N N . ALA A 1 430 ? 140.241 117.358 128.593 1.00 31.52 476 ALA A N 1
ATOM 6559 C CA . ALA A 1 430 ? 138.794 117.271 128.758 1.00 32.31 476 ALA A CA 1
ATOM 6560 C C . ALA A 1 430 ? 138.057 118.048 127.675 1.00 34.52 476 ALA A C 1
ATOM 6561 O O . ALA A 1 430 ? 137.080 117.552 127.103 1.00 37.17 476 ALA A O 1
ATOM 6568 N N . ALA A 1 431 ? 138.508 119.266 127.379 1.00 37.14 477 ALA A N 1
ATOM 6569 C CA . ALA A 1 431 ? 137.806 120.163 126.470 1.00 29.47 477 ALA A CA 1
ATOM 6570 C C . ALA A 1 431 ? 138.790 120.797 125.487 1.00 31.59 477 ALA A C 1
ATOM 6571 O O . ALA A 1 431 ? 138.844 122.008 125.310 1.00 43.44 477 ALA A O 1
ATOM 6578 N N . GLY A 1 432 ? 139.608 119.969 124.851 1.00 24.90 478 GLY A N 1
ATOM 6579 C CA . GLY A 1 432 ? 140.464 120.450 123.788 1.00 30.35 478 GLY A CA 1
ATOM 6580 C C . GLY A 1 432 ? 140.019 119.944 122.434 1.00 31.93 478 GLY A C 1
ATOM 6581 O O . GLY A 1 432 ? 139.040 120.433 121.856 1.00 38.27 478 GLY A O 1
ATOM 6585 N N . THR A 1 433 ? 140.749 118.954 121.920 1.00 32.63 479 THR A N 1
ATOM 6586 C CA . THR A 1 433 ? 140.364 118.329 120.662 1.00 30.60 479 THR A CA 1
ATOM 6587 C C . THR A 1 433 ? 138.968 117.734 120.757 1.00 31.98 479 THR A C 1
ATOM 6588 O O . THR A 1 433 ? 138.219 117.740 119.778 1.00 32.74 479 THR A O 1
ATOM 6599 N N . SER A 1 434 ? 138.600 117.214 121.929 1.00 32.01 480 SER A N 1
ATOM 6600 C CA . SER A 1 434 ? 137.289 116.596 122.081 1.00 25.70 480 SER A CA 1
ATOM 6601 C C . SER A 1 434 ? 136.169 117.607 121.866 1.00 30.82 480 SER A C 1
ATOM 6602 O O . SER A 1 434 ? 135.240 117.357 121.089 1.00 25.71 480 SER A O 1
ATOM 6610 N N . ILE A 1 435 ? 136.236 118.756 122.543 1.00 33.57 481 ILE A N 1
ATOM 6611 C CA . ILE A 1 435 ? 135.188 119.756 122.380 1.00 24.56 481 ILE A CA 1
ATOM 6612 C C . ILE A 1 435 ? 135.235 120.350 120.982 1.00 29.08 481 ILE A C 1
ATOM 6613 O O . ILE A 1 435 ? 134.194 120.653 120.391 1.00 30.46 481 ILE A O 1
ATOM 6629 N N . LEU A 1 436 ? 136.434 120.534 120.426 1.00 32.89 482 LEU A N 1
ATOM 6630 C CA . LEU A 1 436 ? 136.517 121.061 119.070 1.00 30.04 482 LEU A CA 1
ATOM 6631 C C . LEU A 1 436 ? 135.850 120.117 118.076 1.00 25.73 482 LEU A C 1
ATOM 6632 O O . LEU A 1 436 ? 135.096 120.558 117.201 1.00 35.02 482 LEU A O 1
ATOM 6648 N N . PHE A 1 437 ? 136.096 118.814 118.213 1.00 26.72 483 PHE A N 1
ATOM 6649 C CA . PHE A 1 437 ? 135.475 117.829 117.336 1.00 28.66 483 PHE A CA 1
ATOM 6650 C C . PHE A 1 437 ? 133.966 117.787 117.539 1.00 30.78 483 PHE A C 1
ATOM 6651 O O . PHE A 1 437 ? 133.206 117.686 116.572 1.00 33.24 483 PHE A O 1
ATOM 6668 N N . ALA A 1 438 ? 133.511 117.855 118.791 1.00 28.22 484 ALA A N 1
ATOM 6669 C CA . ALA A 1 438 ? 132.075 117.828 119.055 1.00 25.25 484 ALA A CA 1
ATOM 6670 C C . ALA A 1 438 ? 131.381 119.037 118.438 1.00 25.40 484 ALA A C 1
ATOM 6671 O O . ALA A 1 438 ? 130.311 118.912 117.831 1.00 27.73 484 ALA A O 1
ATOM 6678 N N . VAL A 1 439 ? 131.978 120.221 118.585 1.00 31.10 485 VAL A N 1
ATOM 6679 C CA . VAL A 1 439 ? 131.380 121.423 118.018 1.00 29.72 485 VAL A CA 1
ATOM 6680 C C . VAL A 1 439 ? 131.420 121.377 116.498 1.00 25.44 485 VAL A C 1
ATOM 6681 O O . VAL A 1 439 ? 130.470 121.807 115.834 1.00 33.45 485 VAL A O 1
ATOM 6694 N N . LEU A 1 440 ? 132.499 120.851 115.916 1.00 21.39 486 LEU A N 1
ATOM 6695 C CA . LEU A 1 440 ? 132.526 120.668 114.471 1.00 25.35 486 LEU A CA 1
ATOM 6696 C C . LEU A 1 440 ? 131.409 119.737 114.023 1.00 27.07 486 LEU A C 1
ATOM 6697 O O . LEU A 1 440 ? 130.721 120.014 113.035 1.00 31.74 486 LEU A O 1
ATOM 6713 N N . MET A 1 441 ? 131.206 118.636 114.746 1.00 31.49 487 MET A N 1
ATOM 6714 C CA . MET A 1 441 ? 130.181 117.676 114.362 1.00 22.79 487 MET A CA 1
ATOM 6715 C C . MET A 1 441 ? 128.787 118.278 114.469 1.00 26.19 487 MET A C 1
ATOM 6716 O O . MET A 1 441 ? 127.943 118.043 113.601 1.00 34.06 487 MET A O 1
ATOM 6730 N N . GLU A 1 442 ? 128.518 119.052 115.521 1.00 30.72 488 GLU A N 1
ATOM 6731 C CA . GLU A 1 442 ? 127.184 119.635 115.651 1.00 27.35 488 GLU A CA 1
ATOM 6732 C C . GLU A 1 442 ? 126.957 120.742 114.628 1.00 30.79 488 GLU A C 1
ATOM 6733 O O . GLU A 1 442 ? 125.851 120.877 114.092 1.00 38.08 488 GLU A O 1
ATOM 6745 N N . ALA A 1 443 ? 127.985 121.542 114.335 1.00 26.06 489 ALA A N 1
ATOM 6746 C CA . ALA A 1 443 ? 127.849 122.535 113.277 1.00 23.91 489 ALA A CA 1
ATOM 6747 C C . ALA A 1 443 ? 127.579 121.866 111.938 1.00 30.18 489 ALA A C 1
ATOM 6748 O O . ALA A 1 443 ? 126.703 122.302 111.181 1.00 34.78 489 ALA A O 1
ATOM 6755 N N . ILE A 1 444 ? 128.319 120.797 111.634 1.00 32.50 490 ILE A N 1
ATOM 6756 C CA . ILE A 1 444 ? 128.082 120.046 110.408 1.00 27.32 490 ILE A CA 1
ATOM 6757 C C . ILE A 1 444 ? 126.662 119.505 110.387 1.00 24.07 490 ILE A C 1
ATOM 6758 O O . ILE A 1 444 ? 125.942 119.666 109.400 1.00 30.12 490 ILE A O 1
ATOM 6774 N N . GLY A 1 445 ? 126.236 118.855 111.468 1.00 24.01 491 GLY A N 1
ATOM 6775 C CA . GLY A 1 445 ? 124.870 118.372 111.530 1.00 24.55 491 GLY A CA 1
ATOM 6776 C C . GLY A 1 445 ? 123.872 119.457 111.190 1.00 33.65 491 GLY A C 1
ATOM 6777 O O . GLY A 1 445 ? 123.171 119.366 110.181 1.00 42.35 491 GLY A O 1
ATOM 6781 N N . VAL A 1 446 ? 123.875 120.541 111.966 1.00 23.97 492 VAL A N 1
ATOM 6782 C CA . VAL A 1 446 ? 122.876 121.590 111.800 1.00 20.64 492 VAL A CA 1
ATOM 6783 C C . VAL A 1 446 ? 122.899 122.143 110.379 1.00 20.49 492 VAL A C 1
ATOM 6784 O O . VAL A 1 446 ? 121.855 122.250 109.727 1.00 31.48 492 VAL A O 1
ATOM 6797 N N . SER A 1 447 ? 124.077 122.503 109.873 1.00 27.43 493 SER A N 1
ATOM 6798 C CA . SER A 1 447 ? 124.157 123.279 108.643 1.00 21.63 493 SER A CA 1
ATOM 6799 C C . SER A 1 447 ? 124.200 122.431 107.378 1.00 27.46 493 SER A C 1
ATOM 6800 O O . SER A 1 447 ? 124.067 122.983 106.284 1.00 29.46 493 SER A O 1
ATOM 6808 N N . TRP A 1 448 ? 124.392 121.116 107.486 1.00 28.91 494 TRP A N 1
ATOM 6809 C CA . TRP A 1 448 ? 124.450 120.254 106.314 1.00 23.09 494 TRP A CA 1
ATOM 6810 C C . TRP A 1 448 ? 123.364 119.189 106.336 1.00 25.20 494 TRP A C 1
ATOM 6811 O O . TRP A 1 448 ? 122.618 119.061 105.362 1.00 37.08 494 TRP A O 1
ATOM 6832 N N . PHE A 1 449 ? 123.252 118.413 107.416 1.00 22.34 495 PHE A N 1
ATOM 6833 C CA . PHE A 1 449 ? 122.333 117.284 107.405 1.00 28.59 495 PHE A CA 1
ATOM 6834 C C . PHE A 1 449 ? 120.912 117.747 107.677 1.00 28.78 495 PHE A C 1
ATOM 6835 O O . PHE A 1 449 ? 119.974 117.358 106.972 1.00 34.49 495 PHE A O 1
ATOM 6852 N N . TYR A 1 450 ? 120.735 118.586 108.696 1.00 29.32 496 TYR A N 1
ATOM 6853 C CA . TYR A 1 450 ? 119.436 119.201 108.920 1.00 26.92 496 TYR A CA 1
ATOM 6854 C C . TYR A 1 450 ? 119.142 120.253 107.860 1.00 25.68 496 TYR A C 1
ATOM 6855 O O . TYR A 1 450 ? 118.037 120.289 107.309 1.00 31.26 496 TYR A O 1
ATOM 6873 N N . GLY A 1 451 ? 120.118 121.101 107.555 1.00 19.74 497 GLY A N 1
ATOM 6874 C CA . GLY A 1 451 ? 119.968 122.078 106.500 1.00 16.72 497 GLY A CA 1
ATOM 6875 C C . GLY A 1 451 ? 120.044 123.508 106.985 1.00 23.35 497 GLY A C 1
ATOM 6876 O O . GLY A 1 451 ? 119.298 123.916 107.879 1.00 34.67 497 GLY A O 1
ATOM 6880 N N . VAL A 1 452 ? 120.949 124.285 106.394 1.00 32.41 498 VAL A N 1
ATOM 6881 C CA . VAL A 1 452 ? 121.027 125.703 106.720 1.00 28.73 498 VAL A CA 1
ATOM 6882 C C . VAL A 1 452 ? 119.755 126.417 106.275 1.00 23.81 498 VAL A C 1
ATOM 6883 O O . VAL A 1 452 ? 119.304 127.367 106.921 1.00 33.25 498 VAL A O 1
ATOM 6896 N N . ASP A 1 453 ? 119.151 125.966 105.174 1.00 28.12 499 ASP A N 1
ATOM 6897 C CA . ASP A 1 453 ? 117.875 126.533 104.743 1.00 29.74 499 ASP A CA 1
ATOM 6898 C C . ASP A 1 453 ? 116.762 126.216 105.737 1.00 29.04 499 ASP A C 1
ATOM 6899 O O . ASP A 1 453 ? 115.920 127.072 106.035 1.00 35.50 499 ASP A O 1
ATOM 6908 N N . ARG A 1 454 ? 116.736 124.986 106.256 1.00 32.51 500 ARG A N 1
ATOM 6909 C CA . ARG A 1 454 ? 115.774 124.637 107.296 1.00 25.23 500 ARG A CA 1
ATOM 6910 C C . ARG A 1 454 ? 115.980 125.486 108.541 1.00 24.65 500 ARG A C 1
ATOM 6911 O O . ARG A 1 454 ? 115.015 125.956 109.155 1.00 27.41 500 ARG A O 1
ATOM 6932 N N . PHE A 1 455 ? 117.236 125.675 108.938 1.00 24.50 501 PHE A N 1
ATOM 6933 C CA . PHE A 1 455 ? 117.544 126.501 110.096 1.00 23.85 501 PHE A CA 1
ATOM 6934 C C . PHE A 1 455 ? 117.102 127.944 109.880 1.00 26.44 501 PHE A C 1
ATOM 6935 O O . PHE A 1 455 ? 116.596 128.590 110.806 1.00 25.74 501 PHE A O 1
ATOM 6952 N N . SER A 1 456 ? 117.285 128.464 108.666 1.00 26.11 502 SER A N 1
ATOM 6953 C CA . SER A 1 456 ? 116.806 129.801 108.343 1.00 26.56 502 SER A CA 1
ATOM 6954 C C . SER A 1 456 ? 115.287 129.883 108.405 1.00 25.23 502 SER A C 1
ATOM 6955 O O . SER A 1 456 ? 114.742 130.893 108.860 1.00 30.67 502 SER A O 1
ATOM 6963 N N . ASN A 1 457 ? 114.589 128.845 107.942 1.00 25.89 503 ASN A N 1
ATOM 6964 C CA . ASN A 1 457 ? 113.135 128.821 108.069 1.00 23.82 503 ASN A CA 1
ATOM 6965 C C . ASN A 1 457 ? 112.711 128.822 109.533 1.00 27.41 503 ASN A C 1
ATOM 6966 O O . ASN A 1 457 ? 111.745 129.496 109.910 1.00 32.57 503 ASN A O 1
ATOM 6977 N N . ASP A 1 458 ? 113.424 128.069 110.370 1.00 24.42 504 ASP A N 1
ATOM 6978 C CA . ASP A 1 458 ? 113.147 128.074 111.803 1.00 16.57 504 ASP A CA 1
ATOM 6979 C C . ASP A 1 458 ? 113.325 129.468 112.393 1.00 20.76 504 ASP A C 1
ATOM 6980 O O . ASP A 1 458 ? 112.485 129.943 113.172 1.00 33.25 504 ASP A O 1
ATOM 6989 N N . ILE A 1 459 ? 114.421 130.136 112.037 1.00 24.72 505 ILE A N 1
ATOM 6990 C CA . ILE A 1 459 ? 114.672 131.471 112.566 1.00 24.96 505 ILE A CA 1
ATOM 6991 C C . ILE A 1 459 ? 113.616 132.448 112.068 1.00 25.81 505 ILE A C 1
ATOM 6992 O O . ILE A 1 459 ? 113.216 133.366 112.788 1.00 31.20 505 ILE A O 1
ATOM 7008 N N . GLN A 1 460 ? 113.162 132.284 110.824 1.00 19.06 506 GLN A N 1
ATOM 7009 C CA . GLN A 1 460 ? 112.089 133.131 110.317 1.00 19.06 506 GLN A CA 1
ATOM 7010 C C . GLN A 1 460 ? 110.808 132.921 111.108 1.00 24.62 506 GLN A C 1
ATOM 7011 O O . GLN A 1 460 ? 110.094 133.880 111.419 1.00 30.06 506 GLN A O 1
ATOM 7025 N N . GLN A 1 461 ? 110.494 131.666 111.429 1.00 29.21 507 GLN A N 1
ATOM 7026 C CA . GLN A 1 461 ? 109.314 131.387 112.236 1.00 22.80 507 GLN A CA 1
ATOM 7027 C C . GLN A 1 461 ? 109.421 132.045 113.604 1.00 12.75 507 GLN A C 1
ATOM 7028 O O . GLN A 1 461 ? 108.430 132.561 114.133 1.00 22.08 507 GLN A O 1
ATOM 7042 N N . MET A 1 462 ? 110.616 132.034 114.196 1.00 26.00 508 MET A N 1
ATOM 7043 C CA . MET A 1 462 ? 110.779 132.618 115.526 1.00 18.11 508 MET A CA 1
ATOM 7044 C C . MET A 1 462 ? 110.765 134.144 115.487 1.00 22.17 508 MET A C 1
ATOM 7045 O O . MET A 1 462 ? 110.202 134.785 116.381 1.00 33.07 508 MET A O 1
ATOM 7059 N N . MET A 1 463 ? 111.383 134.743 114.472 1.00 29.35 509 MET A N 1
ATOM 7060 C CA . MET A 1 463 ? 111.708 136.162 114.482 1.00 23.21 509 MET A CA 1
ATOM 7061 C C . MET A 1 463 ? 111.179 136.931 113.280 1.00 26.96 509 MET A C 1
ATOM 7062 O O . MET A 1 463 ? 111.343 138.154 113.234 1.00 31.97 509 MET A O 1
ATOM 7076 N N . GLY A 1 464 ? 110.556 136.263 112.314 1.00 29.06 510 GLY A N 1
ATOM 7077 C CA . GLY A 1 464 ? 109.910 136.940 111.214 1.00 27.71 510 GLY A CA 1
ATOM 7078 C C . GLY A 1 464 ? 110.806 137.271 110.044 1.00 22.81 510 GLY A C 1
ATOM 7079 O O . GLY A 1 464 ? 110.305 137.749 109.020 1.00 31.34 510 GLY A O 1
ATOM 7083 N N . PHE A 1 465 ? 112.108 137.044 110.158 1.00 30.47 511 PHE A N 1
ATOM 7084 C CA . PHE A 1 465 ? 113.040 137.266 109.065 1.00 26.78 511 PHE A CA 1
ATOM 7085 C C . PHE A 1 465 ? 113.981 136.077 108.971 1.00 26.24 511 PHE A C 1
ATOM 7086 O O . PHE A 1 465 ? 114.303 135.449 109.983 1.00 31.38 511 PHE A O 1
ATOM 7103 N N . ARG A 1 466 ? 114.397 135.760 107.753 1.00 28.86 512 ARG A N 1
ATOM 7104 C CA . ARG A 1 466 ? 115.407 134.726 107.591 1.00 22.57 512 ARG A CA 1
ATOM 7105 C C . ARG A 1 466 ? 116.799 135.320 107.792 1.00 29.79 512 ARG A C 1
ATOM 7106 O O . ARG A 1 466 ? 117.045 136.464 107.399 1.00 32.07 512 ARG A O 1
ATOM 7127 N N . PRO A 1 467 ? 117.730 134.591 108.407 1.00 29.26 513 PRO A N 1
ATOM 7128 C CA . PRO A 1 467 ? 119.099 135.105 108.513 1.00 21.27 513 PRO A CA 1
ATOM 7129 C C . PRO A 1 467 ? 119.694 135.353 107.136 1.00 28.12 513 PRO A C 1
ATOM 7130 O O . PRO A 1 467 ? 119.427 134.622 106.181 1.00 31.73 513 PRO A O 1
ATOM 7141 N N . GLY A 1 468 ? 120.510 136.398 107.042 1.00 26.81 514 GLY A N 1
ATOM 7142 C CA . GLY A 1 468 ? 121.049 136.807 105.767 1.00 28.33 514 GLY A CA 1
ATOM 7143 C C . GLY A 1 468 ? 122.000 135.789 105.177 1.00 31.65 514 GLY A C 1
ATOM 7144 O O . GLY A 1 468 ? 122.394 134.814 105.813 1.00 32.75 514 GLY A O 1
ATOM 7148 N N . LEU A 1 469 ? 122.370 136.033 103.919 1.00 32.64 515 LEU A N 1
ATOM 7149 C CA . LEU A 1 469 ? 123.262 135.114 103.222 1.00 26.33 515 LEU A CA 1
ATOM 7150 C C . LEU A 1 469 ? 124.591 134.972 103.950 1.00 26.68 515 LEU A C 1
ATOM 7151 O O . LEU A 1 469 ? 125.203 133.900 103.931 1.00 34.04 515 LEU A O 1
ATOM 7167 N N . TYR A 1 470 ? 125.059 136.044 104.592 1.00 29.18 516 TYR A N 1
ATOM 7168 C CA . TYR A 1 470 ? 126.334 135.972 105.293 1.00 24.99 516 TYR A CA 1
ATOM 7169 C C . TYR A 1 470 ? 126.297 134.925 106.397 1.00 28.99 516 TYR A C 1
ATOM 7170 O O . TYR A 1 470 ? 127.224 134.120 106.528 1.00 37.71 516 TYR A O 1
ATOM 7188 N N . TRP A 1 471 ? 125.234 134.920 107.201 1.00 30.72 517 TRP A N 1
ATOM 7189 C CA . TRP A 1 471 ? 125.160 133.986 108.319 1.00 26.84 517 TRP A CA 1
ATOM 7190 C C . TRP A 1 471 ? 125.011 132.552 107.831 1.00 28.38 517 TRP A C 1
ATOM 7191 O O . TRP A 1 471 ? 125.591 131.630 108.412 1.00 31.24 517 TRP A O 1
ATOM 7212 N N . ARG A 1 472 ? 124.236 132.342 106.766 1.00 35.13 518 ARG A N 1
ATOM 7213 C CA . ARG A 1 472 ? 124.100 131.001 106.208 1.00 27.36 518 ARG A CA 1
ATOM 7214 C C . ARG A 1 472 ? 125.428 130.499 105.658 1.00 26.82 518 ARG A C 1
ATOM 7215 O O . ARG A 1 472 ? 125.814 129.346 105.896 1.00 31.97 518 ARG A O 1
ATOM 7236 N N . LEU A 1 473 ? 126.142 131.350 104.918 1.00 35.94 519 LEU A N 1
ATOM 7237 C CA . LEU A 1 473 ? 127.453 130.964 104.412 1.00 28.80 519 LEU A CA 1
ATOM 7238 C C . LEU A 1 473 ? 128.403 130.652 105.555 1.00 20.51 519 LEU A C 1
ATOM 7239 O O . LEU A 1 473 ? 129.152 129.671 105.500 1.00 25.96 519 LEU A O 1
ATOM 7255 N N . CYS A 1 474 ? 128.394 131.479 106.600 1.00 25.99 520 CYS A N 1
ATOM 7256 C CA . CYS A 1 474 ? 129.226 131.190 107.757 1.00 22.52 520 CYS A CA 1
ATOM 7257 C C . CYS A 1 474 ? 128.894 129.822 108.327 1.00 21.00 520 CYS A C 1
ATOM 7258 O O . CYS A 1 474 ? 129.768 128.955 108.393 1.00 31.90 520 CYS A O 1
ATOM 7266 N N . TRP A 1 475 ? 127.616 129.581 108.623 1.00 28.04 521 TRP A N 1
ATOM 7267 C CA . TRP A 1 475 ? 127.203 128.325 109.237 1.00 24.44 521 TRP A CA 1
ATOM 7268 C C . TRP A 1 475 ? 127.620 127.129 108.395 1.00 24.79 521 TRP A C 1
ATOM 7269 O O . TRP A 1 475 ? 128.029 126.094 108.930 1.00 33.07 521 TRP A O 1
ATOM 7290 N N . LYS A 1 476 ? 127.506 127.241 107.070 1.00 25.94 522 LYS A N 1
ATOM 7291 C CA . LYS A 1 476 ? 127.703 126.057 106.242 1.00 20.85 522 LYS A CA 1
ATOM 7292 C C . LYS A 1 476 ? 129.173 125.829 105.903 1.00 26.13 522 LYS A C 1
ATOM 7293 O O . LYS A 1 476 ? 129.609 124.678 105.799 1.00 34.53 522 LYS A O 1
ATOM 7312 N N . PHE A 1 477 ? 129.955 126.892 105.720 1.00 28.84 523 PHE A N 1
ATOM 7313 C CA . PHE A 1 477 ? 131.329 126.738 105.256 1.00 29.74 523 PHE A CA 1
ATOM 7314 C C . PHE A 1 477 ? 132.361 127.298 106.219 1.00 28.30 523 PHE A C 1
ATOM 7315 O O . PHE A 1 477 ? 133.378 126.643 106.472 1.00 35.78 523 PHE A O 1
ATOM 7332 N N . VAL A 1 478 ? 132.137 128.491 106.768 1.00 31.27 524 VAL A N 1
ATOM 7333 C CA . VAL A 1 478 ? 133.220 129.192 107.450 1.00 29.45 524 VAL A CA 1
ATOM 7334 C C . VAL A 1 478 ? 133.369 128.675 108.872 1.00 29.33 524 VAL A C 1
ATOM 7335 O O . VAL A 1 478 ? 134.482 128.396 109.333 1.00 39.22 524 VAL A O 1
ATOM 7348 N N . SER A 1 479 ? 132.262 128.549 109.590 1.00 28.68 525 SER A N 1
ATOM 7349 C CA . SER A 1 479 ? 132.302 128.002 110.937 1.00 31.06 525 SER A CA 1
ATOM 7350 C C . SER A 1 479 ? 132.770 126.551 110.893 1.00 35.11 525 SER A C 1
ATOM 7351 O O . SER A 1 479 ? 133.626 126.164 111.695 1.00 38.26 525 SER A O 1
ATOM 7359 N N . PRO A 1 480 ? 132.235 125.709 110.001 1.00 34.34 526 PRO A N 1
ATOM 7360 C CA . PRO A 1 480 ? 132.809 124.360 109.859 1.00 32.74 526 PRO A CA 1
ATOM 7361 C C . PRO A 1 480 ? 134.279 124.357 109.470 1.00 29.33 526 PRO A C 1
ATOM 7362 O O . PRO A 1 480 ? 135.058 123.583 110.034 1.00 35.56 526 PRO A O 1
ATOM 7373 N N . ALA A 1 481 ? 134.682 125.202 108.518 1.00 32.51 527 ALA A N 1
ATOM 7374 C CA . ALA A 1 481 ? 136.086 125.255 108.122 1.00 23.29 527 ALA A CA 1
ATOM 7375 C C . ALA A 1 481 ? 136.959 125.763 109.261 1.00 28.03 527 ALA A C 1
ATOM 7376 O O . ALA A 1 481 ? 138.054 125.240 109.493 1.00 32.62 527 ALA A O 1
ATOM 7383 N N . PHE A 1 482 ? 136.489 126.778 109.984 1.00 30.57 528 PHE A N 1
ATOM 7384 C CA . PHE A 1 482 ? 137.222 127.281 111.140 1.00 26.54 528 PHE A CA 1
ATOM 7385 C C . PHE A 1 482 ? 137.376 126.198 112.201 1.00 28.58 528 PHE A C 1
ATOM 7386 O O . PHE A 1 482 ? 138.459 126.013 112.768 1.00 34.70 528 PHE A O 1
ATOM 7403 N N . LEU A 1 483 ? 136.295 125.470 112.481 1.00 31.31 529 LEU A N 1
ATOM 7404 C CA . LEU A 1 483 ? 136.344 124.418 113.489 1.00 29.85 529 LEU A CA 1
ATOM 7405 C C . LEU A 1 483 ? 137.278 123.294 113.067 1.00 31.93 529 LEU A C 1
ATOM 7406 O O . LEU A 1 483 ? 138.025 122.759 113.893 1.00 38.19 529 LEU A O 1
ATOM 7422 N N . LEU A 1 484 ? 137.251 122.919 111.788 1.00 23.32 530 LEU A N 1
ATOM 7423 C CA . LEU A 1 484 ? 138.169 121.898 111.301 1.00 25.09 530 LEU A CA 1
ATOM 7424 C C . LEU A 1 484 ? 139.614 122.371 111.396 1.00 31.56 530 LEU A C 1
ATOM 7425 O O . LEU A 1 484 ? 140.507 121.592 111.742 1.00 38.83 530 LEU A O 1
ATOM 7441 N N . PHE A 1 485 ? 139.863 123.645 111.091 1.00 32.84 531 PHE A N 1
ATOM 7442 C CA . PHE A 1 485 ? 141.211 124.190 111.212 1.00 30.71 531 PHE A CA 1
ATOM 7443 C C . PHE A 1 485 ? 141.697 124.125 112.655 1.00 28.96 531 PHE A C 1
ATOM 7444 O O . PHE A 1 485 ? 142.836 123.721 112.925 1.00 33.81 531 PHE A O 1
ATOM 7461 N N . VAL A 1 486 ? 140.838 124.506 113.602 1.00 29.20 532 VAL A N 1
ATOM 7462 C CA . VAL A 1 486 ? 141.245 124.469 115.003 1.00 29.47 532 VAL A CA 1
ATOM 7463 C C . VAL A 1 486 ? 141.451 123.029 115.465 1.00 31.62 532 VAL A C 1
ATOM 7464 O O . VAL A 1 486 ? 142.385 122.745 116.221 1.00 37.80 532 VAL A O 1
ATOM 7477 N N . VAL A 1 487 ? 140.606 122.099 115.017 1.00 33.37 533 VAL A N 1
ATOM 7478 C CA . VAL A 1 487 ? 140.796 120.691 115.360 1.00 36.34 533 VAL A CA 1
ATOM 7479 C C . VAL A 1 487 ? 142.137 120.196 114.835 1.00 34.45 533 VAL A C 1
ATOM 7480 O O . VAL A 1 487 ? 142.896 119.521 115.543 1.00 37.36 533 VAL A O 1
ATOM 7493 N N . VAL A 1 488 ? 142.443 120.520 113.578 1.00 35.15 534 VAL A N 1
ATOM 7494 C CA . VAL A 1 488 ? 143.670 120.039 112.959 1.00 31.04 534 VAL A CA 1
ATOM 7495 C C . VAL A 1 488 ? 144.886 120.594 113.682 1.00 35.36 534 VAL A C 1
ATOM 7496 O O . VAL A 1 488 ? 145.850 119.868 113.936 1.00 39.81 534 VAL A O 1
ATOM 7509 N N . VAL A 1 489 ? 144.874 121.885 114.019 1.00 37.07 535 VAL A N 1
ATOM 7510 C CA . VAL A 1 489 ? 146.029 122.454 114.709 1.00 40.06 535 VAL A CA 1
ATOM 7511 C C . VAL A 1 489 ? 146.143 121.887 116.119 1.00 36.96 535 VAL A C 1
ATOM 7512 O O . VAL A 1 489 ? 147.250 121.653 116.617 1.00 43.68 535 VAL A O 1
ATOM 7525 N N . SER A 1 490 ? 145.011 121.650 116.787 1.00 35.17 536 SER A N 1
ATOM 7526 C CA . SER A 1 490 ? 145.062 121.067 118.123 1.00 32.48 536 SER A CA 1
ATOM 7527 C C . SER A 1 490 ? 145.684 119.678 118.087 1.00 38.89 536 SER A C 1
ATOM 7528 O O . SER A 1 490 ? 146.447 119.308 118.985 1.00 41.59 536 SER A O 1
ATOM 7536 N N . ILE A 1 491 ? 145.354 118.887 117.066 1.00 40.08 537 ILE A N 1
ATOM 7537 C CA . ILE A 1 491 ? 146.001 117.587 116.910 1.00 34.05 537 ILE A CA 1
ATOM 7538 C C . ILE A 1 491 ? 147.477 117.757 116.565 1.00 38.43 537 ILE A C 1
ATOM 7539 O O . ILE A 1 491 ? 148.337 117.058 117.109 1.00 45.15 537 ILE A O 1
ATOM 7555 N N . ILE A 1 492 ? 147.793 118.681 115.656 1.00 42.42 538 ILE A N 1
ATOM 7556 C CA . ILE A 1 492 ? 149.180 118.912 115.262 1.00 42.86 538 ILE A CA 1
ATOM 7557 C C . ILE A 1 492 ? 149.977 119.463 116.434 1.00 42.24 538 ILE A C 1
ATOM 7558 O O . ILE A 1 492 ? 151.135 119.088 116.650 1.00 47.67 538 ILE A O 1
ATOM 7574 N N . ASN A 1 493 ? 149.373 120.362 117.209 1.00 47.08 539 ASN A N 1
ATOM 7575 C CA . ASN A 1 493 ? 150.048 121.034 118.307 1.00 46.92 539 ASN A CA 1
ATOM 7576 C C . ASN A 1 493 ? 149.962 120.255 119.612 1.00 49.25 539 ASN A C 1
ATOM 7577 O O . ASN A 1 493 ? 150.023 120.859 120.688 1.00 57.24 539 ASN A O 1
ATOM 7588 N N . PHE A 1 494 ? 149.809 118.937 119.547 1.00 47.83 540 PHE A N 1
ATOM 7589 C CA . PHE A 1 494 ? 149.849 118.120 120.753 1.00 48.02 540 PHE A CA 1
ATOM 7590 C C . PHE A 1 494 ? 151.283 118.035 121.258 1.00 53.96 540 PHE A C 1
ATOM 7591 O O . PHE A 1 494 ? 152.123 117.357 120.657 1.00 52.92 540 PHE A O 1
ATOM 7608 N N . LYS A 1 495 ? 151.564 118.721 122.360 1.00 57.15 541 LYS A N 1
ATOM 7609 C CA . LYS A 1 495 ? 152.833 118.600 123.048 1.00 52.11 541 LYS A CA 1
ATOM 7610 C C . LYS A 1 495 ? 152.659 117.694 124.255 1.00 54.96 541 LYS A C 1
ATOM 7611 O O . LYS A 1 495 ? 151.745 117.932 125.056 1.00 55.85 541 LYS A O 1
ATOM 7630 N N . PRO A 1 496 ? 153.469 116.643 124.410 1.00 56.61 542 PRO A N 1
ATOM 7631 C CA . PRO A 1 496 ? 153.322 115.768 125.577 1.00 50.54 542 PRO A CA 1
ATOM 7632 C C . PRO A 1 496 ? 153.075 116.551 126.858 1.00 48.09 542 PRO A C 1
ATOM 7633 O O . PRO A 1 496 ? 153.574 117.662 127.044 1.00 48.16 542 PRO A O 1
ATOM 7644 N N . LEU A 1 497 ? 152.280 115.952 127.739 1.00 40.64 543 LEU A N 1
ATOM 7645 C CA . LEU A 1 497 ? 151.863 116.619 128.963 1.00 37.66 543 LEU A CA 1
ATOM 7646 C C . LEU A 1 497 ? 153.070 116.996 129.812 1.00 40.99 543 LEU A C 1
ATOM 7647 O O . LEU A 1 497 ? 153.956 116.173 130.057 1.00 37.88 543 LEU A O 1
ATOM 7663 N N . THR A 1 498 ? 153.101 118.250 130.259 1.00 40.55 544 THR A N 1
ATOM 7664 C CA . THR A 1 498 ? 154.138 118.732 131.160 1.00 37.95 544 THR A CA 1
ATOM 7665 C C . THR A 1 498 ? 153.559 119.850 132.011 1.00 40.03 544 THR A C 1
ATOM 7666 O O . THR A 1 498 ? 152.590 120.505 131.622 1.00 42.98 544 THR A O 1
ATOM 7677 N N . TYR A 1 499 ? 154.161 120.060 133.180 1.00 38.79 545 TYR A N 1
ATOM 7678 C CA . TYR A 1 499 ? 153.827 121.182 134.048 1.00 37.50 545 TYR A CA 1
ATOM 7679 C C . TYR A 1 499 ? 155.120 121.772 134.583 1.00 39.56 545 TYR A C 1
ATOM 7680 O O . TYR A 1 499 ? 155.875 121.085 135.278 1.00 44.79 545 TYR A O 1
ATOM 7698 N N . ASP A 1 500 ? 155.368 123.042 134.272 1.00 43.75 546 ASP A N 1
ATOM 7699 C CA . ASP A 1 500 ? 156.611 123.723 134.645 1.00 45.30 546 ASP A CA 1
ATOM 7700 C C . ASP A 1 500 ? 157.760 122.835 134.168 1.00 49.11 546 ASP A C 1
ATOM 7701 O O . ASP A 1 500 ? 157.800 122.486 132.980 1.00 48.55 546 ASP A O 1
ATOM 7710 N N . ASP A 1 501 ? 158.697 122.448 135.032 1.00 52.90 547 ASP A N 1
ATOM 7711 C CA . ASP A 1 501 ? 159.774 121.554 134.632 1.00 51.04 547 ASP A CA 1
ATOM 7712 C C . ASP A 1 501 ? 159.381 120.086 134.707 1.00 49.64 547 ASP A C 1
ATOM 7713 O O . ASP A 1 501 ? 160.147 119.234 134.245 1.00 48.30 547 ASP A O 1
ATOM 7722 N N . TYR A 1 502 ? 158.219 119.770 135.272 1.00 42.97 548 TYR A N 1
ATOM 7723 C CA . TYR A 1 502 ? 157.792 118.384 135.381 1.00 37.90 548 TYR A CA 1
ATOM 7724 C C . TYR A 1 502 ? 157.316 117.863 134.032 1.00 42.75 548 TYR A C 1
ATOM 7725 O O . TYR A 1 502 ? 156.590 118.545 133.304 1.00 48.02 548 TYR A O 1
ATOM 7743 N N . ILE A 1 503 ? 157.731 116.644 133.702 1.00 40.41 549 ILE A N 1
ATOM 7744 C CA . ILE A 1 503 ? 157.320 115.965 132.480 1.00 35.22 549 ILE A CA 1
ATOM 7745 C C . ILE A 1 503 ? 156.518 114.740 132.891 1.00 34.00 549 ILE A C 1
ATOM 7746 O O . ILE A 1 503 ? 157.033 113.863 133.594 1.00 39.13 549 ILE A O 1
ATOM 7762 N N . PHE A 1 504 ? 155.266 114.680 132.450 1.00 31.70 550 PHE A N 1
ATOM 7763 C CA . PHE A 1 504 ? 154.377 113.610 132.858 1.00 33.56 550 PHE A CA 1
ATOM 7764 C C . PHE A 1 504 ? 154.866 112.273 132.310 1.00 37.18 550 PHE A C 1
ATOM 7765 O O . PHE A 1 504 ? 155.518 112.220 131.265 1.00 42.45 550 PHE A O 1
ATOM 7782 N N . PRO A 1 505 ? 154.560 111.174 132.993 1.00 37.55 551 PRO A N 1
ATOM 7783 C CA . PRO A 1 505 ? 154.904 109.856 132.462 1.00 38.48 551 PRO A CA 1
ATOM 7784 C C . PRO A 1 505 ? 154.040 109.512 131.263 1.00 42.10 551 PRO A C 1
ATOM 7785 O O . PRO A 1 505 ? 152.983 110.127 131.054 1.00 46.18 551 PRO A O 1
ATOM 7796 N N . PRO A 1 506 ? 154.456 108.543 130.443 1.00 48.31 552 PRO A N 1
ATOM 7797 C CA . PRO A 1 506 ? 153.627 108.180 129.281 1.00 45.26 552 PRO A CA 1
ATOM 7798 C C . PRO A 1 506 ? 152.219 107.751 129.652 1.00 42.95 552 PRO A C 1
ATOM 7799 O O . PRO A 1 506 ? 151.270 108.054 128.918 1.00 44.26 552 PRO A O 1
ATOM 7810 N N . TRP A 1 507 ? 152.051 107.051 130.777 1.00 40.79 553 TRP A N 1
ATOM 7811 C CA . TRP A 1 507 ? 150.721 106.590 131.156 1.00 36.94 553 TRP A CA 1
ATOM 7812 C C . TRP A 1 507 ? 149.790 107.755 131.460 1.00 38.51 553 TRP A C 1
ATOM 7813 O O . TRP A 1 507 ? 148.580 107.652 131.240 1.00 45.68 553 TRP A O 1
ATOM 7834 N N . ALA A 1 508 ? 150.326 108.870 131.960 1.00 43.38 554 ALA A N 1
ATOM 7835 C CA . ALA A 1 508 ? 149.496 110.056 132.150 1.00 42.15 554 ALA A CA 1
ATOM 7836 C C . ALA A 1 508 ? 148.993 110.590 130.815 1.00 39.12 554 ALA A C 1
ATOM 7837 O O . ALA A 1 508 ? 147.832 111.002 130.699 1.00 43.20 554 ALA A O 1
ATOM 7844 N N . ASN A 1 509 ? 149.853 110.594 129.795 1.00 40.65 555 ASN A N 1
ATOM 7845 C CA . ASN A 1 509 ? 149.414 110.997 128.464 1.00 42.33 555 ASN A CA 1
ATOM 7846 C C . ASN A 1 509 ? 148.360 110.038 127.924 1.00 46.01 555 ASN A C 1
ATOM 7847 O O . ASN A 1 509 ? 147.396 110.464 127.280 1.00 44.92 555 ASN A O 1
ATOM 7858 N N . TRP A 1 510 ? 148.528 108.738 128.174 1.00 41.33 556 TRP A N 1
ATOM 7859 C CA . TRP A 1 510 ? 147.513 107.777 127.752 1.00 33.50 556 TRP A CA 1
ATOM 7860 C C . TRP A 1 510 ? 146.186 108.040 128.449 1.00 37.93 556 TRP A C 1
ATOM 7861 O O . TRP A 1 510 ? 145.122 107.933 127.833 1.00 40.43 556 TRP A O 1
ATOM 7882 N N . VAL A 1 511 ? 146.228 108.363 129.742 1.00 39.25 557 VAL A N 1
ATOM 7883 C CA . VAL A 1 511 ? 145.000 108.651 130.477 1.00 33.32 557 VAL A CA 1
ATOM 7884 C C . VAL A 1 511 ? 144.326 109.896 129.917 1.00 35.72 557 VAL A C 1
ATOM 7885 O O . VAL A 1 511 ? 143.100 109.942 129.762 1.00 38.16 557 VAL A O 1
ATOM 7898 N N . GLY A 1 512 ? 145.112 110.928 129.615 1.00 37.25 558 GLY A N 1
ATOM 7899 C CA . GLY A 1 512 ? 144.541 112.120 129.010 1.00 33.94 558 GLY A CA 1
ATOM 7900 C C . GLY A 1 512 ? 143.924 111.843 127.652 1.00 31.90 558 GLY A C 1
ATOM 7901 O O . GLY A 1 512 ? 142.853 112.364 127.325 1.00 35.61 558 GLY A O 1
ATOM 7905 N N . TRP A 1 513 ? 144.593 111.024 126.840 1.00 39.90 559 TRP A N 1
ATOM 7906 C CA . TRP A 1 513 ? 144.041 110.653 125.542 1.00 37.66 559 TRP A CA 1
ATOM 7907 C C . TRP A 1 513 ? 142.759 109.849 125.697 1.00 32.59 559 TRP A C 1
ATOM 7908 O O . TRP A 1 513 ? 141.815 110.023 124.923 1.00 34.97 559 TRP A O 1
ATOM 7929 N N . GLY A 1 514 ? 142.712 108.955 126.683 1.00 35.51 560 GLY A N 1
ATOM 7930 C CA . GLY A 1 514 ? 141.481 108.240 126.960 1.00 29.76 560 GLY A CA 1
ATOM 7931 C C . GLY A 1 514 ? 140.359 109.162 127.380 1.00 28.40 560 GLY A C 1
ATOM 7932 O O . GLY A 1 514 ? 139.214 108.975 126.969 1.00 33.99 560 GLY A O 1
ATOM 7936 N N . ILE A 1 515 ? 140.668 110.171 128.194 1.00 31.32 561 ILE A N 1
ATOM 7937 C CA . ILE A 1 515 ? 139.655 111.144 128.588 1.00 27.71 561 ILE A CA 1
ATOM 7938 C C . ILE A 1 515 ? 139.141 111.902 127.372 1.00 28.41 561 ILE A C 1
ATOM 7939 O O . ILE A 1 515 ? 137.933 112.121 127.224 1.00 41.33 561 ILE A O 1
ATOM 7955 N N . ALA A 1 516 ? 140.045 112.323 126.488 1.00 32.00 562 ALA A N 1
ATOM 7956 C CA . ALA A 1 516 ? 139.623 113.028 125.282 1.00 27.35 562 ALA A CA 1
ATOM 7957 C C . ALA A 1 516 ? 138.770 112.132 124.389 1.00 25.17 562 ALA A C 1
ATOM 7958 O O . ALA A 1 516 ? 137.750 112.570 123.847 1.00 34.28 562 ALA A O 1
ATOM 7965 N N . LEU A 1 517 ? 139.170 110.869 124.231 1.00 27.37 563 LEU A N 1
ATOM 7966 C CA . LEU A 1 517 ? 138.467 109.959 123.334 1.00 29.82 563 LEU A CA 1
ATOM 7967 C C . LEU A 1 517 ? 137.147 109.480 123.923 1.00 29.12 563 LEU A C 1
ATOM 7968 O O . LEU A 1 517 ? 136.263 109.052 123.177 1.00 37.84 563 LEU A O 1
ATOM 7984 N N . SER A 1 518 ? 136.994 109.537 125.246 1.00 33.05 564 SER A N 1
ATOM 7985 C CA . SER A 1 518 ? 135.784 109.019 125.873 1.00 27.87 564 SER A CA 1
ATOM 7986 C C . SER A 1 518 ? 134.543 109.733 125.358 1.00 32.66 564 SER A C 1
ATOM 7987 O O . SER A 1 518 ? 133.508 109.100 125.120 1.00 37.76 564 SER A O 1
ATOM 7995 N N . SER A 1 519 ? 134.619 111.051 125.190 1.00 32.26 565 SER A N 1
ATOM 7996 C CA . SER A 1 519 ? 133.501 111.806 124.642 1.00 29.79 565 SER A CA 1
ATOM 7997 C C . SER A 1 519 ? 133.466 111.775 123.123 1.00 25.68 565 SER A C 1
ATOM 7998 O O . SER A 1 519 ? 132.384 111.860 122.534 1.00 39.35 565 SER A O 1
ATOM 8006 N N . MET A 1 520 ? 134.624 111.649 122.473 1.00 32.88 566 MET A N 1
ATOM 8007 C CA . MET A 1 520 ? 134.656 111.679 121.015 1.00 31.44 566 MET A CA 1
ATOM 8008 C C . MET A 1 520 ? 134.090 110.400 120.411 1.00 32.89 566 MET A C 1
ATOM 8009 O O . MET A 1 520 ? 133.449 110.450 119.357 1.00 38.44 566 MET A O 1
ATOM 8023 N N . VAL A 1 521 ? 134.310 109.251 121.055 1.00 29.22 567 VAL A N 1
ATOM 8024 C CA . VAL A 1 521 ? 133.787 107.996 120.528 1.00 32.75 567 VAL A CA 1
ATOM 8025 C C . VAL A 1 521 ? 132.285 107.883 120.737 1.00 31.34 567 VAL A C 1
ATOM 8026 O O . VAL A 1 521 ? 131.651 106.991 120.164 1.00 32.44 567 VAL A O 1
ATOM 8039 N N . LEU A 1 522 ? 131.694 108.761 121.550 1.00 34.89 568 LEU A N 1
ATOM 8040 C CA . LEU A 1 522 ? 130.248 108.727 121.745 1.00 30.02 568 LEU A CA 1
ATOM 8041 C C . LEU A 1 522 ? 129.511 109.028 120.449 1.00 31.94 568 LEU A C 1
ATOM 8042 O O . LEU A 1 522 ? 128.386 108.560 120.244 1.00 37.32 568 LEU A O 1
ATOM 8058 N N . VAL A 1 523 ? 130.123 109.808 119.565 1.00 31.83 569 VAL A N 1
ATOM 8059 C CA . VAL A 1 523 ? 129.502 110.184 118.299 1.00 25.84 569 VAL A CA 1
ATOM 8060 C C . VAL A 1 523 ? 129.413 108.952 117.402 1.00 28.03 569 VAL A C 1
ATOM 8061 O O . VAL A 1 523 ? 128.299 108.542 117.040 1.00 36.61 569 VAL A O 1
ATOM 8074 N N . PRO A 1 524 ? 130.530 108.324 117.014 1.00 36.30 570 PRO A N 1
ATOM 8075 C CA . PRO A 1 524 ? 130.410 107.091 116.219 1.00 31.17 570 PRO A CA 1
ATOM 8076 C C . PRO A 1 524 ? 129.666 105.985 116.942 1.00 33.06 570 PRO A C 1
ATOM 8077 O O . PRO A 1 524 ? 128.931 105.221 116.305 1.00 41.19 570 PRO A O 1
ATOM 8088 N N . ILE A 1 525 ? 129.834 105.875 118.261 1.00 33.38 571 ILE A N 1
ATOM 8089 C CA . ILE A 1 525 ? 129.133 104.833 119.004 1.00 30.26 571 ILE A CA 1
ATOM 8090 C C . ILE A 1 525 ? 127.631 105.049 118.917 1.00 35.63 571 ILE A C 1
ATOM 8091 O O . ILE A 1 525 ? 126.866 104.103 118.696 1.00 38.86 571 ILE A O 1
ATOM 8107 N N . TYR A 1 526 ? 127.180 106.291 119.096 1.00 38.63 572 TYR A N 1
ATOM 8108 C CA . TYR A 1 526 ? 125.749 106.548 119.011 1.00 27.31 572 TYR A CA 1
ATOM 8109 C C . TYR A 1 526 ? 125.237 106.349 117.593 1.00 28.48 572 TYR A C 1
ATOM 8110 O O . TYR A 1 526 ? 124.114 105.880 117.399 1.00 40.73 572 TYR A O 1
ATOM 8128 N N . VAL A 1 527 ? 126.031 106.713 116.585 1.00 31.27 573 VAL A N 1
ATOM 8129 C CA . VAL A 1 527 ? 125.593 106.481 115.210 1.00 26.35 573 VAL A CA 1
ATOM 8130 C C . VAL A 1 527 ? 125.419 104.988 114.957 1.00 30.48 573 VAL A C 1
ATOM 8131 O O . VAL A 1 527 ? 124.433 104.556 114.347 1.00 38.33 573 VAL A O 1
ATOM 8144 N N . ILE A 1 528 ? 126.368 104.177 115.426 1.00 39.29 574 ILE A N 1
ATOM 8145 C CA . ILE A 1 528 ? 126.269 102.730 115.258 1.00 36.84 574 ILE A CA 1
ATOM 8146 C C . ILE A 1 528 ? 125.049 102.188 115.992 1.00 34.84 574 ILE A C 1
ATOM 8147 O O . ILE A 1 528 ? 124.302 101.358 115.458 1.00 40.44 574 ILE A O 1
ATOM 8163 N N . TYR A 1 529 ? 124.836 102.635 117.230 1.00 40.03 575 TYR A N 1
ATOM 8164 C CA . TYR A 1 529 ? 123.690 102.163 117.998 1.00 38.16 575 TYR A CA 1
ATOM 8165 C C . TYR A 1 529 ? 122.381 102.549 117.326 1.00 40.84 575 TYR A C 1
ATOM 8166 O O . TYR A 1 529 ? 121.449 101.742 117.264 1.00 43.51 575 TYR A O 1
ATOM 8184 N N . LYS A 1 530 ? 122.287 103.783 116.832 1.00 40.43 576 LYS A N 1
ATOM 8185 C CA . LYS A 1 530 ? 121.075 104.228 116.160 1.00 41.85 576 LYS A CA 1
ATOM 8186 C C . LYS A 1 530 ? 120.826 103.420 114.897 1.00 38.54 576 LYS A C 1
ATOM 8187 O O . LYS A 1 530 ? 119.685 103.040 114.609 1.00 42.95 576 LYS A O 1
ATOM 8206 N N . PHE A 1 531 ? 121.879 103.150 114.126 1.00 35.88 577 PHE A N 1
ATOM 8207 C CA . PHE A 1 531 ? 121.714 102.360 112.914 1.00 38.96 577 PHE A CA 1
ATOM 8208 C C . PHE A 1 531 ? 121.237 100.951 113.239 1.00 43.92 577 PHE A C 1
ATOM 8209 O O . PHE A 1 531 ? 120.339 100.420 112.578 1.00 50.49 577 PHE A O 1
ATOM 8226 N N . LEU A 1 532 ? 121.823 100.330 114.263 1.00 43.98 578 LEU A N 1
ATOM 8227 C CA . LEU A 1 532 ? 121.479 98.944 114.566 1.00 43.25 578 LEU A CA 1
ATOM 8228 C C . LEU A 1 532 ? 120.102 98.837 115.213 1.00 45.71 578 LEU A C 1
ATOM 8229 O O . LEU A 1 532 ? 119.387 97.851 115.000 1.00 46.81 578 LEU A O 1
ATOM 8245 N N . SER A 1 533 ? 119.713 99.836 116.007 1.00 45.27 579 SER A N 1
ATOM 8246 C CA . SER A 1 533 ? 118.423 99.783 116.688 1.00 40.55 579 SER A CA 1
ATOM 8247 C C . SER A 1 533 ? 117.277 100.070 115.726 1.00 45.69 579 SER A C 1
ATOM 8248 O O . SER A 1 533 ? 116.175 99.534 115.885 1.00 47.72 579 SER A O 1
ATOM 8256 N N . THR A 1 534 ? 117.515 100.914 114.727 1.00 52.56 580 THR A N 1
ATOM 8257 C CA . THR A 1 534 ? 116.486 101.230 113.748 1.00 48.77 580 THR A CA 1
ATOM 8258 C C . THR A 1 534 ? 116.129 99.994 112.929 1.00 54.05 580 THR A C 1
ATOM 8259 O O . THR A 1 534 ? 116.963 99.120 112.681 1.00 54.42 580 THR A O 1
ATOM 8270 N N . GLN A 1 535 ? 114.870 99.929 112.508 1.00 56.90 581 GLN A N 1
ATOM 8271 C CA . GLN A 1 535 ? 114.351 98.799 111.751 1.00 55.26 581 GLN A CA 1
ATOM 8272 C C . GLN A 1 535 ? 114.153 99.192 110.294 1.00 58.47 581 GLN A C 1
ATOM 8273 O O . GLN A 1 535 ? 113.708 100.303 109.993 1.00 60.62 581 GLN A O 1
ATOM 8287 N N . GLY A 1 536 ? 114.489 98.277 109.396 1.00 55.90 582 GLY A N 1
ATOM 8288 C CA . GLY A 1 536 ? 114.307 98.473 107.978 1.00 56.01 582 GLY A CA 1
ATOM 8289 C C . GLY A 1 536 ? 115.573 98.127 107.230 1.00 55.47 582 GLY A C 1
ATOM 8290 O O . GLY A 1 536 ? 116.479 97.497 107.771 1.00 56.33 582 GLY A O 1
ATOM 8294 N N . SER A 1 537 ? 115.622 98.545 105.969 1.00 55.05 583 SER A N 1
ATOM 8295 C CA . SER A 1 537 ? 116.791 98.322 105.139 1.00 54.41 583 SER A CA 1
ATOM 8296 C C . SER A 1 537 ? 117.873 99.349 105.463 1.00 57.47 583 SER A C 1
ATOM 8297 O O . SER A 1 537 ? 117.691 100.247 106.288 1.00 60.66 583 SER A O 1
ATOM 8305 N N . LEU A 1 538 ? 119.020 99.203 104.799 1.00 55.63 584 LEU A N 1
ATOM 8306 C CA . LEU A 1 538 ? 120.119 100.139 105.014 1.00 54.64 584 LEU A CA 1
ATOM 8307 C C . LEU A 1 538 ? 119.682 101.569 104.726 1.00 54.75 584 LEU A C 1
ATOM 8308 O O . LEU A 1 538 ? 119.934 102.479 105.525 1.00 56.39 584 LEU A O 1
ATOM 8324 N N . TRP A 1 539 ? 119.012 101.784 103.594 1.00 56.55 585 TRP A N 1
ATOM 8325 C CA . TRP A 1 539 ? 118.603 103.134 103.228 1.00 56.32 585 TRP A CA 1
ATOM 8326 C C . TRP A 1 539 ? 117.501 103.645 104.147 1.00 56.19 585 TRP A C 1
ATOM 8327 O O . TRP A 1 539 ? 117.472 104.833 104.483 1.00 56.50 585 TRP A O 1
ATOM 8348 N N . GLU A 1 540 ? 116.594 102.766 104.577 1.00 53.88 586 GLU A N 1
ATOM 8349 C CA . GLU A 1 540 ? 115.582 103.172 105.547 1.00 53.58 586 GLU A CA 1
ATOM 8350 C C . GLU A 1 540 ? 116.222 103.581 106.867 1.00 53.15 586 GLU A C 1
ATOM 8351 O O . GLU A 1 540 ? 115.831 104.589 107.470 1.00 53.47 586 GLU A O 1
ATOM 8363 N N . ARG A 1 541 ? 117.203 102.807 107.334 1.00 50.81 587 ARG A N 1
ATOM 8364 C CA . ARG A 1 541 ? 117.888 103.148 108.575 1.00 47.19 587 ARG A CA 1
ATOM 8365 C C . ARG A 1 541 ? 118.613 104.480 108.449 1.00 46.73 587 ARG A C 1
ATOM 8366 O O . ARG A 1 541 ? 118.560 105.314 109.360 1.00 51.03 587 ARG A O 1
ATOM 8387 N N . LEU A 1 542 ? 119.287 104.702 107.3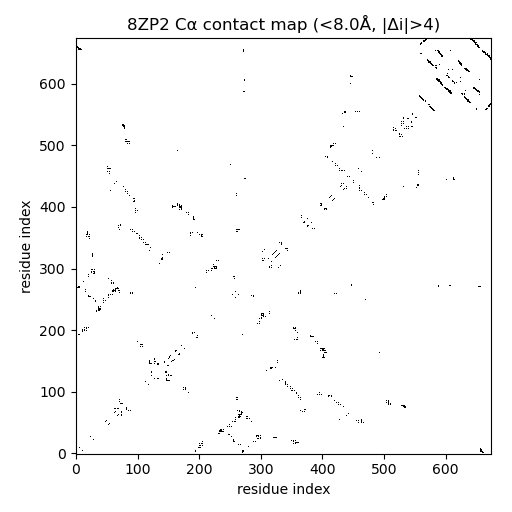20 1.00 44.43 588 LEU A N 1
ATOM 8388 C CA . LEU A 1 542 ? 119.971 105.972 107.109 1.00 41.23 588 LEU A CA 1
ATOM 8389 C C . LEU A 1 542 ? 118.983 107.133 107.082 1.00 40.55 588 LEU A C 1
ATOM 8390 O O . LEU A 1 542 ? 119.224 108.177 107.701 1.00 41.74 588 LEU A O 1
ATOM 8406 N N . ALA A 1 543 ? 117.858 106.961 106.383 1.00 45.87 589 ALA A N 1
ATOM 8407 C CA . ALA A 1 543 ? 116.864 108.024 106.292 1.00 44.10 589 ALA A CA 1
ATOM 8408 C C . ALA A 1 543 ? 116.286 108.359 107.658 1.00 44.50 589 ALA A C 1
ATOM 8409 O O . ALA A 1 543 ? 116.107 109.535 107.994 1.00 45.76 589 ALA A O 1
ATOM 8416 N N . TYR A 1 544 ? 115.977 107.339 108.460 1.00 43.13 590 TYR A N 1
ATOM 8417 C CA . TYR A 1 544 ? 115.494 107.595 109.811 1.00 41.38 590 TYR A CA 1
ATOM 8418 C C . TYR A 1 544 ? 116.560 108.290 110.646 1.00 42.74 590 TYR A C 1
ATOM 8419 O O . TYR A 1 544 ? 116.250 109.173 111.453 1.00 44.59 590 TYR A O 1
ATOM 8437 N N . GLY A 1 545 ? 117.824 107.904 110.466 1.00 40.31 591 GLY A N 1
ATOM 8438 C CA . GLY A 1 545 ? 118.891 108.515 111.236 1.00 34.62 591 GLY A CA 1
ATOM 8439 C C . GLY A 1 545 ? 119.127 109.975 110.906 1.00 34.44 591 GLY A C 1
ATOM 8440 O O . GLY A 1 545 ? 119.521 110.751 111.778 1.00 33.94 591 GLY A O 1
ATOM 8444 N N . ILE A 1 546 ? 118.920 110.368 109.649 1.00 39.85 592 ILE A N 1
ATOM 8445 C CA . ILE A 1 546 ? 119.178 111.741 109.220 1.00 39.81 592 ILE A CA 1
ATOM 8446 C C . ILE A 1 546 ? 117.907 112.562 109.093 1.00 37.55 592 ILE A C 1
ATOM 8447 O O . ILE A 1 546 ? 117.985 113.747 108.738 1.00 39.16 592 ILE A O 1
ATOM 8463 N N . THR A 1 547 ? 116.746 111.984 109.370 1.00 41.93 593 THR A N 1
ATOM 8464 C CA . THR A 1 547 ? 115.483 112.688 109.245 1.00 35.39 593 THR A CA 1
ATOM 8465 C C . THR A 1 547 ? 115.020 113.187 110.608 1.00 42.43 593 THR A C 1
ATOM 8466 O O . THR A 1 547 ? 115.186 112.480 111.607 1.00 44.37 593 THR A O 1
ATOM 8477 N N . PRO A 1 548 ? 114.438 114.382 110.693 1.00 42.53 594 PRO A N 1
ATOM 8478 C CA . PRO A 1 548 ? 113.891 114.831 111.976 1.00 33.87 594 PRO A CA 1
ATOM 8479 C C . PRO A 1 548 ? 112.868 113.840 112.508 1.00 38.27 594 PRO A C 1
ATOM 8480 O O . PRO A 1 548 ? 112.082 113.266 111.753 1.00 48.97 594 PRO A O 1
ATOM 8491 N N . GLU A 1 549 ? 112.886 113.633 113.824 1.00 44.13 595 GLU A N 1
ATOM 8492 C CA . GLU A 1 549 ? 112.041 112.608 114.422 1.00 42.14 595 GLU A CA 1
ATOM 8493 C C . GLU A 1 549 ? 110.561 112.870 114.192 1.00 46.67 595 GLU A C 1
ATOM 8494 O O . GLU A 1 549 ? 109.765 111.925 114.205 1.00 50.43 595 GLU A O 1
ATOM 8506 N N . ASN A 1 550 ? 110.168 114.126 113.983 1.00 48.13 596 ASN A N 1
ATOM 8507 C CA . ASN A 1 550 ? 108.775 114.442 113.701 1.00 47.60 596 ASN A CA 1
ATOM 8508 C C . ASN A 1 550 ? 108.425 114.317 112.222 1.00 49.85 596 ASN A C 1
ATOM 8509 O O . ASN A 1 550 ? 107.268 114.551 111.857 1.00 54.30 596 ASN A O 1
ATOM 8520 N N . GLU A 1 551 ? 109.387 113.956 111.369 1.00 46.08 597 GLU A N 1
ATOM 8521 C CA . GLU A 1 551 ? 109.140 113.721 109.951 1.00 47.67 597 GLU A CA 1
ATOM 8522 C C . GLU A 1 551 ? 109.364 112.264 109.565 1.00 50.65 597 GLU A C 1
ATOM 8523 O O . GLU A 1 551 ? 109.479 111.954 108.377 1.00 54.16 597 GLU A O 1
ATOM 8535 N N . HIS A 1 552 ? 109.435 111.361 110.544 1.00 50.41 598 HIS A N 1
ATOM 8536 C CA . HIS A 1 552 ? 109.764 109.974 110.241 1.00 50.47 598 HIS A CA 1
ATOM 8537 C C . HIS A 1 552 ? 108.638 109.252 109.515 1.00 50.71 598 HIS A C 1
ATOM 8538 O O . HIS A 1 552 ? 108.882 108.198 108.919 1.00 53.87 598 HIS A O 1
ATOM 8552 N N . HIS A 1 553 ? 107.416 109.785 109.549 1.00 56.85 599 HIS A N 1
ATOM 8553 C CA . HIS A 1 553 ? 106.341 109.190 108.761 1.00 59.35 599 HIS A CA 1
ATOM 8554 C C . HIS A 1 553 ? 106.568 109.422 107.273 1.00 63.31 599 HIS A C 1
ATOM 8555 O O . HIS A 1 553 ? 106.060 108.669 106.434 1.00 66.42 599 HIS A O 1
ATOM 8569 N N . LEU A 1 554 ? 107.330 110.462 106.926 1.00 63.05 600 LEU A N 1
ATOM 8570 C CA . LEU A 1 554 ? 107.630 110.729 105.523 1.00 61.53 600 LEU A CA 1
ATOM 8571 C C . LEU A 1 554 ? 108.566 109.683 104.936 1.00 60.85 600 LEU A C 1
ATOM 8572 O O . LEU A 1 554 ? 108.516 109.416 103.731 1.00 65.34 600 LEU A O 1
ATOM 8588 N N . VAL A 1 555 ? 109.427 109.087 105.762 1.00 55.97 601 VAL A N 1
ATOM 8589 C CA . VAL A 1 555 ? 110.399 108.126 105.247 1.00 56.19 601 VAL A CA 1
ATOM 8590 C C . VAL A 1 555 ? 109.687 106.960 104.574 1.00 57.09 601 VAL A C 1
ATOM 8591 O O . VAL A 1 555 ? 110.088 106.507 103.496 1.00 61.08 601 VAL A O 1
ATOM 8604 N N . ALA A 1 556 ? 108.620 106.455 105.197 1.00 66.48 602 ALA A N 1
ATOM 8605 C CA . ALA A 1 556 ? 107.863 105.365 104.589 1.00 66.02 602 ALA A CA 1
ATOM 8606 C C . ALA A 1 556 ? 107.332 105.767 103.220 1.00 67.59 602 ALA A C 1
ATOM 8607 O O . ALA A 1 556 ? 107.121 104.912 102.351 1.00 69.26 602 ALA A O 1
ATOM 8614 N N . GLN A 1 557 ? 107.114 107.064 103.007 1.00 69.81 603 GLN A N 1
ATOM 8615 C CA . GLN A 1 557 ? 106.705 107.595 101.714 1.00 69.22 603 GLN A CA 1
ATO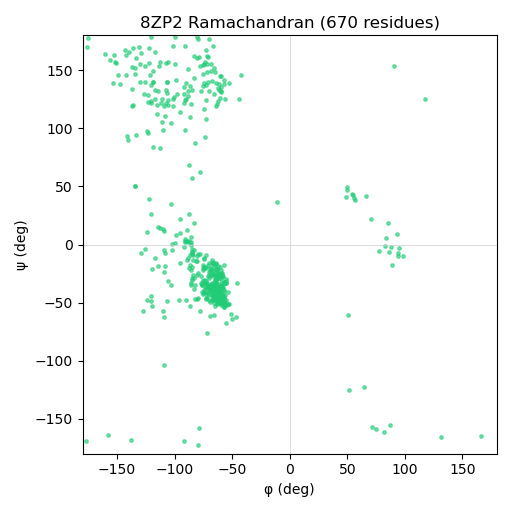M 8616 C C . GLN A 1 557 ? 107.889 107.884 100.801 1.00 70.83 603 GLN A C 1
ATOM 8617 O O . GLN A 1 557 ? 107.702 108.460 99.723 1.00 69.21 603 GLN A O 1
ATOM 8631 N N . ARG A 1 558 ? 109.098 107.503 101.212 1.00 74.33 604 ARG A N 1
ATOM 8632 C CA . ARG A 1 558 ? 110.307 107.709 100.418 1.00 73.63 604 ARG A CA 1
ATOM 8633 C C . ARG A 1 558 ? 110.458 109.177 100.028 1.00 74.23 604 ARG A C 1
ATOM 8634 O O . ARG A 1 558 ? 110.796 109.518 98.893 1.00 74.53 604 ARG A O 1
ATOM 8655 N N . ASP A 1 559 ? 110.209 110.053 100.994 1.00 68.01 605 ASP A N 1
ATOM 8656 C CA . ASP A 1 559 ? 110.321 111.497 100.815 1.00 67.71 605 ASP A CA 1
ATOM 8657 C C . ASP A 1 559 ? 111.391 112.018 101.772 1.00 67.93 605 ASP A C 1
ATOM 8658 O O . ASP A 1 559 ? 111.084 112.484 102.873 1.00 69.75 605 ASP A O 1
ATOM 8667 N N . ILE A 1 560 ? 112.649 111.941 101.344 1.00 54.11 606 ILE A N 1
ATOM 8668 C CA . ILE A 1 560 ? 113.793 112.359 102.149 1.00 51.96 606 ILE A CA 1
ATOM 8669 C C . ILE A 1 560 ? 114.554 113.416 101.365 1.00 50.24 606 ILE A C 1
ATOM 8670 O O . ILE A 1 560 ? 114.998 113.164 100.238 1.00 46.33 606 ILE A O 1
ATOM 8686 N N . ARG A 1 561 ? 114.712 114.598 101.963 1.00 48.89 607 ARG A N 1
ATOM 8687 C CA . ARG A 1 561 ? 115.409 115.680 101.277 1.00 42.65 607 ARG A CA 1
ATOM 8688 C C . ARG A 1 561 ? 116.914 115.446 101.257 1.00 43.12 607 ARG A C 1
ATOM 8689 O O . ARG A 1 561 ? 117.601 115.864 100.320 1.00 54.03 607 ARG A O 1
ATOM 8710 N N . GLN A 1 562 ? 117.446 114.776 102.282 1.00 38.56 608 GLN A N 1
ATOM 8711 C CA . GLN A 1 562 ? 118.883 114.535 102.345 1.00 36.53 608 GLN A CA 1
ATOM 8712 C C . GLN A 1 562 ? 119.359 113.594 101.248 1.00 40.08 608 GLN A C 1
ATOM 8713 O O . GLN A 1 562 ? 120.559 113.555 100.960 1.00 44.40 608 GLN A O 1
ATOM 8727 N N . PHE A 1 563 ? 118.457 112.834 100.636 1.00 44.24 609 PHE A N 1
ATOM 8728 C CA . PHE A 1 563 ? 118.799 111.962 99.524 1.00 43.62 609 PHE A CA 1
ATOM 8729 C C . PHE A 1 563 ? 118.689 112.667 98.180 1.00 49.03 609 PHE A C 1
ATOM 8730 O O . PHE A 1 563 ? 118.726 112.005 97.140 1.00 53.84 609 PHE A O 1
ATOM 8747 N N . GLN A 1 564 ? 118.556 113.990 98.182 1.00 46.43 610 GLN A N 1
ATOM 8748 C CA . GLN A 1 564 ? 118.501 114.789 96.969 1.00 44.06 610 GLN A CA 1
ATOM 8749 C C . GLN A 1 564 ? 119.634 115.806 96.982 1.00 46.77 610 GLN A C 1
ATOM 8750 O O . GLN A 1 564 ? 120.021 116.316 98.036 1.00 50.94 610 GLN A O 1
ATOM 8764 N N . LEU A 1 565 ? 120.167 116.092 95.792 1.00 43.50 611 LEU A N 1
ATOM 8765 C CA . LEU A 1 565 ? 121.302 117.002 95.687 1.00 43.49 611 LEU A CA 1
ATOM 8766 C C . LEU A 1 565 ? 120.922 118.428 96.070 1.00 42.57 611 LEU A C 1
ATOM 8767 O O . LEU A 1 565 ? 121.781 119.202 96.509 1.00 45.00 611 LEU A O 1
ATOM 8783 N N . GLN A 1 566 ? 119.647 118.791 95.915 1.00 42.32 612 GLN A N 1
ATOM 8784 C CA . GLN A 1 566 ? 119.230 120.156 96.220 1.00 43.40 612 GLN A CA 1
ATOM 8785 C C . GLN A 1 566 ? 119.437 120.485 97.691 1.00 41.77 612 GLN A C 1
ATOM 8786 O O . GLN A 1 566 ? 119.816 121.611 98.028 1.00 43.43 612 GLN A O 1
ATOM 8800 N N . HIS A 1 567 ? 119.179 119.525 98.580 1.00 35.09 613 HIS A N 1
ATOM 8801 C CA . HIS A 1 567 ? 119.381 119.765 100.004 1.00 35.69 613 HIS A CA 1
ATOM 8802 C C . HIS A 1 567 ? 120.839 120.080 100.304 1.00 38.87 613 HIS A C 1
ATOM 8803 O O . HIS A 1 567 ? 121.140 120.962 101.117 1.00 38.67 613 HIS A O 1
ATOM 8817 N N . TRP A 1 568 ? 121.760 119.366 99.656 1.00 38.44 614 TRP A N 1
ATOM 8818 C CA . TRP A 1 568 ? 123.176 119.538 99.951 1.00 32.36 614 TRP A CA 1
ATOM 8819 C C . TRP A 1 568 ? 123.753 120.764 99.259 1.00 35.23 614 TRP A C 1
ATOM 8820 O O . TRP A 1 568 ? 124.757 121.317 99.721 1.00 41.63 614 TRP A O 1
ATOM 8841 N N . LEU A 1 569 ? 123.143 121.205 98.163 1.00 36.90 615 LEU A N 1
ATOM 8842 C CA . LEU A 1 569 ? 123.577 122.416 97.481 1.00 31.76 615 LEU A CA 1
ATOM 8843 C C . LEU A 1 569 ? 122.972 123.682 98.073 1.00 39.23 615 LEU A C 1
ATOM 8844 O O . LEU A 1 569 ? 123.318 124.780 97.628 1.00 43.51 615 LEU A O 1
ATOM 8860 N N . ALA A 1 570 ? 122.080 123.561 99.052 1.00 41.61 616 ALA A N 1
ATOM 8861 C CA . ALA A 1 570 ? 121.526 124.740 99.702 1.00 35.57 616 ALA A CA 1
ATOM 8862 C C . ALA A 1 570 ? 122.646 125.560 100.328 1.00 39.58 616 ALA A C 1
ATOM 8863 O O . ALA A 1 570 ? 123.509 125.022 101.027 1.00 41.88 616 ALA A O 1
ATOM 8870 N N . ILE A 1 571 ? 122.628 126.864 100.079 1.00 40.00 617 ILE A N 1
ATOM 8871 C CA . ILE A 1 571 ? 123.703 127.745 100.525 1.00 44.16 617 ILE A CA 1
ATOM 8872 C C . ILE A 1 571 ? 123.137 128.874 101.373 1.00 47.03 617 ILE A C 1
ATOM 8873 O O . ILE A 1 571 ? 121.988 129.279 101.206 1.00 48.80 617 ILE A O 1
ATOM 8890 N N . GLU B 2 1 ? 92.828 125.136 132.731 1.00 58.18 1 GLU B N 1
ATOM 8891 C CA . GLU B 2 1 ? 93.503 124.378 131.641 1.00 58.32 1 GLU B CA 1
ATOM 8892 C C . GLU B 2 1 ? 93.639 125.244 130.393 1.00 59.52 1 GLU B C 1
ATOM 8893 O O . GLU B 2 1 ? 92.701 125.940 130.009 1.00 59.15 1 GLU B O 1
ATOM 8907 N N . VAL B 2 2 ? 94.813 125.201 129.765 1.00 45.76 2 VAL B N 1
ATOM 8908 C CA . VAL B 2 2 ? 95.027 125.934 128.521 1.00 39.51 2 VAL B CA 1
ATOM 8909 C C . VAL B 2 2 ? 94.280 125.221 127.402 1.00 42.40 2 VAL B C 1
ATOM 8910 O O . VAL B 2 2 ? 94.490 124.027 127.159 1.00 47.12 2 VAL B O 1
ATOM 8923 N N . GLN B 2 3 ? 93.403 125.951 126.716 1.00 41.58 3 GLN B N 1
ATOM 8924 C CA . GLN B 2 3 ? 92.628 125.407 125.608 1.00 45.66 3 GLN B CA 1
ATOM 8925 C C . GLN B 2 3 ? 92.616 126.423 124.478 1.00 40.72 3 GLN B C 1
ATOM 8926 O O . GLN B 2 3 ? 92.401 127.616 124.716 1.00 38.36 3 GLN B O 1
ATOM 8940 N N . LEU B 2 4 ? 92.856 125.950 123.258 1.00 37.74 4 LEU B N 1
ATOM 8941 C CA . LEU B 2 4 ? 92.748 126.762 122.053 1.00 36.28 4 LEU B CA 1
ATOM 8942 C C . LEU B 2 4 ? 91.618 126.185 121.208 1.00 36.32 4 LEU B C 1
ATOM 8943 O O . LEU B 2 4 ? 91.731 125.069 120.693 1.00 42.68 4 LEU B O 1
ATOM 8959 N N . VAL B 2 5 ? 90.530 126.940 121.070 1.00 37.99 5 VAL B N 1
ATOM 8960 C CA . VAL B 2 5 ? 89.355 126.484 120.334 1.00 40.30 5 VAL B CA 1
ATOM 8961 C C . VAL B 2 5 ? 89.365 127.172 118.972 1.00 44.24 5 VAL B C 1
ATOM 8962 O O . VAL B 2 5 ? 89.045 128.355 118.856 1.00 47.98 5 VAL B O 1
ATOM 8975 N N . GLU B 2 6 ? 89.733 126.424 117.936 1.00 45.65 6 GLU B N 1
ATOM 8976 C CA . GLU B 2 6 ? 89.679 126.942 116.578 1.00 42.02 6 GLU B CA 1
ATOM 8977 C C . GLU B 2 6 ? 88.239 126.987 116.082 1.00 44.35 6 GLU B C 1
ATOM 8978 O O . GLU B 2 6 ? 87.411 126.140 116.428 1.00 47.56 6 GLU B O 1
ATOM 8990 N N . SER B 2 7 ? 87.944 127.988 115.259 1.00 47.27 7 SER B N 1
ATOM 8991 C CA . SER B 2 7 ? 86.610 128.139 114.698 1.00 48.11 7 SER B CA 1
ATOM 8992 C C . SER B 2 7 ? 86.697 129.028 113.468 1.00 47.23 7 SER B C 1
ATOM 8993 O O . SER B 2 7 ? 87.690 129.726 113.252 1.00 51.14 7 SER B O 1
ATOM 9001 N N . GLY B 2 8 ? 85.639 128.989 112.661 1.00 50.45 8 GLY B N 1
ATOM 9002 C CA . GLY B 2 8 ? 85.538 129.808 111.473 1.00 51.99 8 GLY B CA 1
ATOM 9003 C C . GLY B 2 8 ? 85.901 129.109 110.182 1.00 50.58 8 GLY B C 1
ATOM 9004 O O . GLY B 2 8 ? 85.667 129.675 109.108 1.00 53.74 8 GLY B O 1
ATOM 9008 N N . GLY B 2 9 ? 86.454 127.904 110.247 1.00 52.57 9 GLY B N 1
ATOM 9009 C CA . GLY B 2 9 ? 86.817 127.189 109.044 1.00 53.48 9 GLY B CA 1
ATOM 9010 C C . GLY B 2 9 ? 85.603 126.680 108.291 1.00 57.12 9 GLY B C 1
ATOM 9011 O O . GLY B 2 9 ? 84.493 126.577 108.814 1.00 57.35 9 GLY B O 1
ATOM 9015 N N . GLY B 2 10 ? 85.829 126.352 107.028 1.00 57.47 10 GLY B N 1
ATOM 9016 C CA . GLY B 2 10 ? 84.762 125.865 106.180 1.00 59.04 10 GLY B CA 1
ATOM 9017 C C . GLY B 2 10 ? 85.185 125.885 104.725 1.00 59.30 10 GLY B C 1
ATOM 9018 O O . GLY B 2 10 ? 86.365 126.009 104.400 1.00 62.10 10 GLY B O 1
ATOM 9022 N N . LEU B 2 11 ? 84.185 125.762 103.857 1.00 63.63 11 LEU B N 1
ATOM 9023 C CA . LEU B 2 11 ? 84.403 125.738 102.418 1.00 65.56 11 LEU B CA 1
ATOM 9024 C C . LEU B 2 11 ? 84.384 127.158 101.871 1.00 66.08 11 LEU B C 1
ATOM 9025 O O . LEU B 2 11 ? 83.478 127.939 102.182 1.00 67.16 11 LEU B O 1
ATOM 9041 N N . VAL B 2 12 ? 85.384 127.488 101.058 1.00 63.02 12 VAL B N 1
ATOM 9042 C CA . VAL B 2 12 ? 85.498 128.801 100.442 1.00 60.16 12 VAL B CA 1
ATOM 9043 C C . VAL B 2 12 ? 85.734 128.617 98.951 1.00 62.40 12 VAL B C 1
ATOM 9044 O O . VAL B 2 12 ? 86.238 127.583 98.505 1.00 62.94 12 VAL B O 1
ATOM 9057 N N . GLN B 2 13 ? 85.363 129.633 98.179 1.00 66.30 13 GLN B N 1
ATOM 9058 C CA . GLN B 2 13 ? 85.628 129.654 96.749 1.00 64.28 13 GLN B CA 1
ATOM 9059 C C . GLN B 2 13 ? 86.955 130.358 96.501 1.00 66.74 13 GLN B C 1
ATOM 9060 O O . GLN B 2 13 ? 87.232 131.398 97.106 1.00 68.50 13 GLN B O 1
ATOM 9074 N N . ALA B 2 14 ? 87.774 129.779 95.625 1.00 66.32 14 ALA B N 1
ATOM 9075 C CA . ALA B 2 14 ? 89.080 130.343 95.307 1.00 65.00 14 ALA B CA 1
ATOM 9076 C C . ALA B 2 14 ? 88.981 131.848 95.105 1.00 64.78 14 ALA B C 1
ATOM 9077 O O . ALA B 2 14 ? 88.188 132.328 94.291 1.00 62.56 14 ALA B O 1
ATOM 9084 N N . GLY B 2 15 ? 89.791 132.589 95.857 1.00 60.47 15 GLY B N 1
ATOM 9085 C CA . GLY B 2 15 ? 89.722 134.032 95.886 1.00 59.43 15 GLY B CA 1
ATOM 9086 C C . GLY B 2 15 ? 88.856 134.594 96.992 1.00 60.85 15 GLY B C 1
ATOM 9087 O O . GLY B 2 15 ? 88.845 135.816 97.186 1.00 62.07 15 GLY B O 1
ATOM 9091 N N . GLY B 2 16 ? 88.134 133.743 97.723 1.00 64.01 16 GLY B N 1
ATOM 9092 C CA . GLY B 2 16 ? 87.305 134.189 98.821 1.00 61.60 16 GLY B CA 1
ATOM 9093 C C . GLY B 2 16 ? 88.109 134.426 100.087 1.00 59.44 16 GLY B C 1
ATOM 9094 O O . GLY B 2 16 ? 89.320 134.221 100.143 1.00 59.89 16 GLY B O 1
ATOM 9098 N N . SER B 2 17 ? 87.402 134.863 101.125 1.00 55.22 17 SER B N 1
ATOM 9099 C CA . SER B 2 17 ? 88.010 135.213 102.398 1.00 52.95 17 SER B CA 1
ATOM 9100 C C . SER B 2 17 ? 87.398 134.388 103.523 1.00 55.58 17 SER B C 1
ATOM 9101 O O . SER B 2 17 ? 86.273 133.891 103.420 1.00 59.18 17 SER B O 1
ATOM 9109 N N . LEU B 2 18 ? 88.162 134.247 104.604 1.00 49.99 18 LEU B N 1
ATOM 9110 C CA . LEU B 2 18 ? 87.725 133.496 105.774 1.00 47.82 18 LEU B CA 1
ATOM 9111 C C . LEU B 2 18 ? 88.440 134.040 106.999 1.00 48.63 18 LEU B C 1
ATOM 9112 O O . LEU B 2 18 ? 89.635 134.340 106.936 1.00 51.84 18 LEU B O 1
ATOM 9128 N N . ARG B 2 19 ? 87.712 134.160 108.107 1.00 45.88 19 ARG B N 1
ATOM 9129 C CA . ARG B 2 19 ? 88.272 134.613 109.375 1.00 43.41 19 ARG B CA 1
ATOM 9130 C C . ARG B 2 19 ? 88.277 133.445 110.352 1.00 45.96 19 ARG B C 1
ATOM 9131 O O . ARG B 2 19 ? 87.226 133.057 110.871 1.00 48.77 19 ARG B O 1
ATOM 9152 N N . LEU B 2 20 ? 89.456 132.886 110.599 1.00 44.81 20 LEU B N 1
ATOM 9153 C CA . LEU B 2 20 ? 89.599 131.847 111.605 1.00 40.54 20 LEU B CA 1
ATOM 9154 C C . LEU B 2 20 ? 89.792 132.479 112.975 1.00 39.61 20 LEU B C 1
ATOM 9155 O O . LEU B 2 20 ? 90.593 133.402 113.142 1.00 42.06 20 LEU B O 1
ATOM 9171 N N . SER B 2 21 ? 89.049 131.980 113.954 1.00 39.24 21 SER B N 1
ATOM 9172 C CA . SER B 2 21 ? 89.152 132.436 115.329 1.00 36.39 21 SER B CA 1
ATOM 9173 C C . SER B 2 21 ? 89.833 131.369 116.172 1.00 39.55 21 SER B C 1
ATOM 9174 O O . SER B 2 21 ? 89.836 130.184 115.831 1.00 44.48 21 SER B O 1
ATOM 9182 N N . CYS B 2 22 ? 90.423 131.809 117.280 1.00 39.61 22 CYS B N 1
ATOM 9183 C CA . CYS B 2 22 ? 91.074 130.912 118.237 1.00 38.26 22 CYS B CA 1
ATOM 9184 C C . CYS B 2 22 ? 90.771 131.452 119.632 1.00 38.05 22 CYS B C 1
ATOM 9185 O O . CYS B 2 22 ? 91.491 132.310 120.147 1.00 36.60 22 CYS B O 1
ATOM 9192 N N . ALA B 2 23 ? 89.701 130.944 120.235 1.00 40.45 23 ALA B N 1
ATOM 9193 C CA . ALA B 2 23 ? 89.356 131.329 121.596 1.00 39.42 23 ALA B CA 1
ATOM 9194 C C . ALA B 2 23 ? 90.306 130.645 122.568 1.00 43.87 23 ALA B C 1
ATOM 9195 O O . ALA B 2 23 ? 90.325 129.414 122.667 1.00 45.81 23 ALA B O 1
ATOM 9202 N N . ALA B 2 24 ? 91.092 131.440 123.283 1.00 35.93 24 ALA B N 1
ATOM 9203 C CA . ALA B 2 24 ? 92.101 130.934 124.196 1.00 32.80 24 ALA B CA 1
ATOM 9204 C C . ALA B 2 24 ? 91.656 131.132 125.638 1.00 41.73 24 ALA B C 1
ATOM 9205 O O . ALA B 2 24 ? 91.083 132.165 125.995 1.00 45.96 24 ALA B O 1
ATOM 9212 N N . SER B 2 25 ? 91.922 130.123 126.461 1.00 43.50 25 SER B N 1
ATOM 9213 C CA . SER B 2 25 ? 91.615 130.168 127.881 1.00 42.14 25 SER B CA 1
ATOM 9214 C C . SER B 2 25 ? 92.820 129.661 128.654 1.00 41.67 25 SER B C 1
ATOM 9215 O O . SER B 2 25 ? 93.599 128.856 128.140 1.00 48.53 25 SER B O 1
ATOM 9223 N N . GLY B 2 26 ? 92.974 130.142 129.884 1.00 38.24 26 GLY B N 1
ATOM 9224 C CA . GLY B 2 26 ? 94.066 129.738 130.746 1.00 37.43 26 GLY B CA 1
ATOM 9225 C C . GLY B 2 26 ? 95.278 130.640 130.694 1.00 38.22 26 GLY B C 1
ATOM 9226 O O . GLY B 2 26 ? 96.179 130.480 131.526 1.00 46.71 26 GLY B O 1
ATOM 9230 N N . PHE B 2 27 ? 95.337 131.578 129.754 1.00 35.29 27 PHE B N 1
ATOM 9231 C CA . PHE B 2 27 ? 96.463 132.493 129.651 1.00 36.41 27 PHE B CA 1
ATOM 9232 C C . PHE B 2 27 ? 95.996 133.749 128.931 1.00 35.23 27 PHE B C 1
ATOM 9233 O O . PHE B 2 27 ? 94.982 133.720 128.224 1.00 36.78 27 PHE B O 1
ATOM 9250 N N . PRO B 2 28 ? 96.705 134.873 129.099 1.00 41.49 28 PRO B N 1
ATOM 9251 C CA . PRO B 2 28 ? 96.362 136.077 128.333 1.00 38.75 28 PRO B CA 1
ATOM 9252 C C . PRO B 2 28 ? 97.021 136.089 126.964 1.00 39.78 28 PRO B C 1
ATOM 9253 O O . PRO B 2 28 ? 98.251 136.046 126.867 1.00 41.67 28 PRO B O 1
ATOM 9264 N N . VAL B 2 29 ? 96.222 136.152 125.897 1.00 39.41 29 VAL B N 1
ATOM 9265 C CA . VAL B 2 29 ? 96.788 136.148 124.555 1.00 36.36 29 VAL B CA 1
ATOM 9266 C C . VAL B 2 29 ? 97.543 137.434 124.252 1.00 34.50 29 VAL B C 1
ATOM 9267 O O . VAL B 2 29 ? 98.385 137.449 123.346 1.00 38.67 29 VAL B O 1
ATOM 9280 N N . TYR B 2 30 ? 97.275 138.516 124.982 1.00 30.99 30 TYR B N 1
ATOM 9281 C CA . TYR B 2 30 ? 97.898 139.800 124.688 1.00 36.34 30 TYR B CA 1
ATOM 9282 C C . TYR B 2 30 ? 99.370 139.849 125.074 1.00 41.83 30 TYR B C 1
ATOM 9283 O O . TYR B 2 30 ? 100.050 140.820 124.727 1.00 47.28 30 TYR B O 1
ATOM 9301 N N . GLN B 2 31 ? 99.876 138.841 125.783 1.00 40.46 31 GLN B N 1
ATOM 9302 C CA . GLN B 2 31 ? 101.298 138.736 126.078 1.00 39.88 31 GLN B CA 1
ATOM 9303 C C . GLN B 2 31 ? 101.885 137.416 125.597 1.00 35.42 31 GLN B C 1
ATOM 9304 O O . GLN B 2 31 ? 103.026 137.097 125.946 1.00 42.59 31 GLN B O 1
ATOM 9318 N N . ALA B 2 32 ? 101.146 136.651 124.803 1.00 28.92 32 ALA B N 1
ATOM 9319 C CA . ALA B 2 32 ? 101.539 135.307 124.413 1.00 28.10 32 ALA B CA 1
ATOM 9320 C C . ALA B 2 32 ? 102.012 135.270 122.968 1.00 27.08 32 ALA B C 1
ATOM 9321 O O . ALA B 2 32 ? 101.678 136.131 122.152 1.00 32.03 32 ALA B O 1
ATOM 9328 N N . ASN B 2 33 ? 102.807 134.248 122.666 1.00 23.82 33 ASN B N 1
ATOM 9329 C CA . ASN B 2 33 ? 103.269 133.980 121.308 1.00 24.76 33 ASN B CA 1
ATOM 9330 C C . ASN B 2 33 ? 102.269 133.035 120.656 1.00 19.02 33 ASN B C 1
ATOM 9331 O O . ASN B 2 33 ? 102.316 131.821 120.863 1.00 27.29 33 ASN B O 1
ATOM 9342 N N . MET B 2 34 ? 101.361 133.595 119.868 1.00 22.22 34 MET B N 1
ATOM 9343 C CA . MET B 2 34 ? 100.277 132.842 119.254 1.00 21.41 34 MET B CA 1
ATOM 9344 C C . MET B 2 34 ? 100.628 132.575 117.797 1.00 21.84 34 MET B C 1
ATOM 9345 O O . MET B 2 34 ? 100.816 133.513 117.018 1.00 23.27 34 MET B O 1
ATOM 9359 N N . TYR B 2 35 ? 100.716 131.300 117.437 1.00 25.36 35 TYR B N 1
ATOM 9360 C CA . TYR B 2 35 ? 101.159 130.881 116.117 1.00 17.07 35 TYR B CA 1
ATOM 9361 C C . TYR B 2 35 ? 100.055 130.099 115.424 1.00 19.31 35 TYR B C 1
ATOM 9362 O O . TYR B 2 35 ? 99.361 129.296 116.052 1.00 25.25 35 TYR B O 1
ATOM 9380 N N . TRP B 2 36 ? 99.889 130.349 114.131 1.00 30.99 36 TRP B N 1
ATOM 9381 C CA . TRP B 2 36 ? 98.975 129.593 113.291 1.00 22.19 36 TRP B CA 1
ATOM 9382 C C . TRP B 2 36 ? 99.778 128.686 112.371 1.00 25.11 36 TRP B C 1
ATOM 9383 O O . TRP B 2 36 ? 100.735 129.126 111.729 1.00 28.40 36 TRP B O 1
ATOM 9404 N N . TYR B 2 37 ? 99.394 127.415 112.329 1.00 33.16 37 TYR B N 1
ATOM 9405 C CA . TYR B 2 37 ? 100.002 126.431 111.450 1.00 22.60 37 TYR B CA 1
ATOM 9406 C C . TYR B 2 37 ? 98.918 125.832 110.570 1.00 31.92 37 TYR B C 1
ATOM 9407 O O . TYR B 2 37 ? 97.723 126.040 110.789 1.00 39.42 37 TYR B O 1
ATOM 9425 N N . ARG B 2 38 ? 99.347 125.084 109.560 1.00 35.73 38 ARG B N 1
ATOM 9426 C CA . ARG B 2 38 ? 98.418 124.369 108.703 1.00 32.10 38 ARG B CA 1
ATOM 9427 C C . ARG B 2 38 ? 99.089 123.098 108.212 1.00 35.50 38 ARG B C 1
ATOM 9428 O O . ARG B 2 38 ? 100.301 123.064 107.990 1.00 34.24 38 ARG B O 1
ATOM 9449 N N . GLN B 2 39 ? 98.285 122.049 108.053 1.00 44.58 39 GLN B N 1
ATOM 9450 C CA . GLN B 2 39 ? 98.765 120.736 107.629 1.00 43.38 39 GLN B CA 1
ATOM 9451 C C . GLN B 2 39 ? 97.836 120.229 106.531 1.00 45.45 39 GLN B C 1
ATOM 9452 O O . GLN B 2 39 ? 96.797 119.627 106.817 1.00 45.38 39 GLN B O 1
ATOM 9466 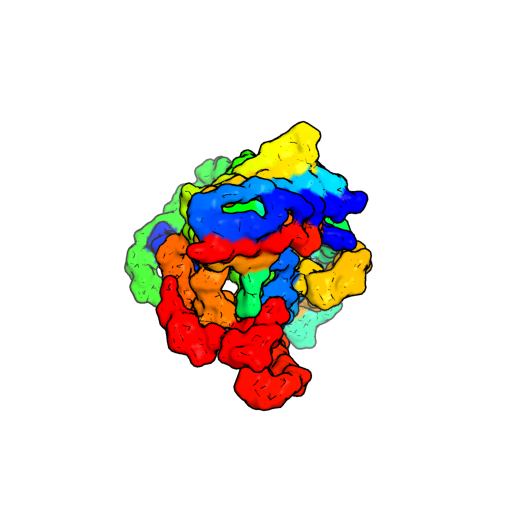N N . ALA B 2 40 ? 98.211 120.471 105.280 1.00 54.50 40 ALA B N 1
ATOM 9467 C CA . ALA B 2 40 ? 97.411 120.035 104.142 1.00 53.33 40 ALA B CA 1
ATOM 9468 C C . ALA B 2 40 ? 97.492 118.524 103.971 1.00 54.40 40 ALA B C 1
ATOM 9469 O O . ALA B 2 40 ? 98.440 117.887 104.431 1.00 57.19 40 ALA B O 1
ATOM 9476 N N . GLY B 2 42 ? 98.787 115.287 103.111 1.00 58.52 42 GLY B N 1
ATOM 9477 C CA . GLY B 2 42 ? 100.032 114.557 102.969 1.00 59.34 42 GLY B CA 1
ATOM 9478 C C . GLY B 2 42 ? 101.255 115.453 103.008 1.00 63.29 42 GLY B C 1
ATOM 9479 O O . GLY B 2 42 ? 102.236 115.208 102.306 1.00 62.91 42 GLY B O 1
ATOM 9483 N N . LYS B 2 43 ? 101.198 116.494 103.835 1.00 61.52 43 LYS B N 1
ATOM 9484 C CA . LYS B 2 43 ? 102.293 117.438 103.993 1.00 57.99 43 LYS B CA 1
ATOM 9485 C C . LYS B 2 43 ? 102.539 117.686 105.474 1.00 58.26 43 LYS B C 1
ATOM 9486 O O . LYS B 2 43 ? 101.680 117.434 106.323 1.00 58.23 43 LYS B O 1
ATOM 9505 N N . GLU B 2 44 ? 103.733 118.180 105.779 1.00 52.03 44 GLU B N 1
ATOM 9506 C CA . GLU B 2 44 ? 104.091 118.501 107.149 1.00 54.28 44 GLU B CA 1
ATOM 9507 C C . GLU B 2 44 ? 103.393 119.781 107.598 1.00 49.29 44 GLU B C 1
ATOM 9508 O O . GLU B 2 44 ? 103.025 120.638 106.791 1.00 46.91 44 GLU B O 1
ATOM 9520 N N . ARG B 2 45 ? 103.211 119.900 108.910 1.00 40.20 45 ARG B N 1
ATOM 9521 C CA . ARG B 2 45 ? 102.649 121.117 109.475 1.00 39.01 45 ARG B CA 1
ATOM 9522 C C . ARG B 2 45 ? 103.573 122.291 109.188 1.00 42.89 45 ARG B C 1
ATOM 9523 O O . ARG B 2 45 ? 104.755 122.264 109.543 1.00 42.25 45 ARG B O 1
ATOM 9544 N N . GLU B 2 46 ? 103.033 123.321 108.545 1.00 37.46 46 GLU B N 1
ATOM 9545 C CA . GLU B 2 46 ? 103.805 124.480 108.124 1.00 34.39 46 GLU B CA 1
ATOM 9546 C C . GLU B 2 46 ? 103.289 125.721 108.834 1.00 32.43 46 GLU B C 1
ATOM 9547 O O . GLU B 2 46 ? 102.078 125.957 108.886 1.00 37.84 46 GLU B O 1
ATOM 9559 N N . TRP B 2 47 ? 104.212 126.506 109.378 1.00 27.05 47 TRP B N 1
ATOM 9560 C CA . TRP B 2 47 ? 103.851 127.753 110.031 1.00 27.11 47 TRP B CA 1
ATOM 9561 C C . TRP B 2 47 ? 103.192 128.699 109.036 1.00 26.92 47 TRP B C 1
ATOM 9562 O O . TRP B 2 47 ? 103.625 128.818 107.887 1.00 31.21 47 TRP B O 1
ATOM 9583 N N . VAL B 2 48 ? 102.132 129.369 109.480 1.00 23.25 48 VAL B N 1
ATOM 9584 C CA . VAL B 2 48 ? 101.366 130.290 108.644 1.00 27.20 48 VAL B CA 1
ATOM 9585 C C . VAL B 2 48 ? 101.595 131.736 109.072 1.00 23.23 48 VAL B C 1
ATOM 9586 O O . VAL B 2 48 ? 102.117 132.544 108.304 1.00 28.33 48 VAL B O 1
ATOM 9599 N N . ALA B 2 49 ? 101.222 132.076 110.302 1.00 26.67 49 ALA B N 1
ATOM 9600 C CA . ALA B 2 49 ? 101.355 133.436 110.799 1.00 24.58 49 ALA B CA 1
ATOM 9601 C C . ALA B 2 49 ? 101.504 133.390 112.309 1.00 23.15 49 ALA B C 1
ATOM 9602 O O . ALA B 2 49 ? 101.201 132.383 112.951 1.00 26.90 49 ALA B O 1
ATOM 9609 N N . ALA B 2 50 ? 101.988 134.493 112.873 1.00 32.23 50 ALA B N 1
ATOM 9610 C CA . ALA B 2 50 ? 102.151 134.593 114.316 1.00 22.25 50 ALA B CA 1
ATOM 9611 C C . ALA B 2 50 ? 101.928 136.029 114.756 1.00 18.92 50 ALA B C 1
ATOM 9612 O O . ALA B 2 50 ? 102.374 136.961 114.084 1.00 27.05 50 ALA B O 1
ATOM 9619 N N . ILE B 2 51 ? 101.221 136.197 115.868 1.00 24.00 51 ILE B N 1
ATOM 9620 C CA . ILE B 2 51 ? 101.178 137.456 116.601 1.00 22.16 51 ILE B CA 1
ATOM 9621 C C . ILE B 2 51 ? 101.900 137.211 117.917 1.00 22.66 51 ILE B C 1
ATOM 9622 O O . ILE B 2 51 ? 101.530 136.311 118.679 1.00 30.95 51 ILE B O 1
ATOM 9638 N N . GLN B 2 52 ? 102.940 137.991 118.172 1.00 22.87 52 GLN B N 1
ATOM 9639 C CA . GLN B 2 52 ? 103.904 137.672 119.211 1.00 19.43 52 GLN B CA 1
ATOM 9640 C C . GLN B 2 52 ? 103.649 138.490 120.472 1.00 26.37 52 GLN B C 1
ATOM 9641 O O . GLN B 2 52 ? 102.841 139.419 120.489 1.00 39.22 52 GLN B O 1
ATOM 9655 N N . SER B 2 53 ? 104.360 138.122 121.536 1.00 29.07 53 SER B N 1
ATOM 9656 C CA . SER B 2 53 ? 104.087 138.631 122.875 1.00 30.74 53 SER B CA 1
ATOM 9657 C C . SER B 2 53 ? 104.101 140.153 122.924 1.00 33.77 53 SER B C 1
ATOM 9658 O O . SER B 2 53 ? 103.357 140.760 123.700 1.00 38.43 53 SER B O 1
ATOM 9666 N N . GLU B 2 54 ? 104.941 140.777 122.107 1.00 45.49 54 GLU B N 1
ATOM 9667 C CA . GLU B 2 54 ? 105.019 142.229 122.036 1.00 42.02 54 GLU B CA 1
ATOM 9668 C C . GLU B 2 54 ? 104.053 142.816 121.016 1.00 40.47 54 GLU B C 1
ATOM 9669 O O . GLU B 2 54 ? 104.048 144.036 120.821 1.00 44.73 54 GLU B O 1
ATOM 9681 N N . GLY B 2 55 ? 103.239 141.986 120.369 1.00 32.78 55 GLY B N 1
ATOM 9682 C CA . GLY B 2 55 ? 102.291 142.452 119.384 1.00 32.94 55 GLY B CA 1
ATOM 9683 C C . GLY B 2 55 ? 102.771 142.394 117.953 1.00 31.33 55 GLY B C 1
ATOM 9684 O O . GLY B 2 55 ? 101.994 142.718 117.047 1.00 32.53 55 GLY B O 1
ATOM 9688 N N . ARG B 2 56 ? 104.016 141.992 117.714 1.00 31.97 56 ARG B N 1
ATOM 9689 C CA . ARG B 2 56 ? 104.535 141.923 116.356 1.00 28.14 56 ARG B CA 1
ATOM 9690 C C . ARG B 2 56 ? 103.869 140.780 115.604 1.00 31.74 56 ARG B C 1
ATOM 9691 O O . ARG B 2 56 ? 103.777 139.659 116.112 1.00 33.13 56 ARG B O 1
ATOM 9712 N N . THR B 2 57 ? 103.413 141.066 114.390 1.00 27.13 57 THR B N 1
ATOM 9713 C CA . THR B 2 57 ? 102.774 140.081 113.534 1.00 18.38 57 THR B CA 1
ATOM 9714 C C . THR B 2 57 ? 103.738 139.692 112.425 1.00 30.64 57 THR B C 1
ATOM 9715 O O . THR B 2 57 ? 104.231 140.556 111.694 1.00 39.78 57 THR B O 1
ATOM 9726 N N . ILE B 2 58 ? 104.007 138.396 112.308 1.00 30.58 58 ILE B N 1
ATOM 9727 C CA . ILE B 2 58 ? 104.880 137.865 111.272 1.00 18.43 58 ILE B CA 1
ATOM 9728 C C . ILE B 2 58 ? 104.115 136.790 110.518 1.00 18.83 58 ILE B C 1
ATOM 9729 O O . ILE B 2 58 ? 103.200 136.160 111.055 1.00 23.26 58 ILE B O 1
ATOM 9745 N N . TYR B 2 59 ? 104.491 136.588 109.260 1.00 33.35 59 TYR B N 1
ATOM 9746 C CA . TYR B 2 59 ? 103.768 135.702 108.365 1.00 22.58 59 TYR B CA 1
ATOM 9747 C C . TYR B 2 59 ? 104.744 134.849 107.575 1.00 33.46 59 TYR B C 1
ATOM 9748 O O . TYR B 2 59 ? 105.889 135.240 107.338 1.00 36.31 59 TYR B O 1
ATOM 9766 N N . ALA B 2 60 ? 104.275 133.674 107.173 1.00 33.06 60 ALA B N 1
ATOM 9767 C CA . ALA B 2 60 ? 105.018 132.841 106.246 1.00 27.75 60 ALA B CA 1
ATOM 9768 C C . ALA B 2 60 ? 104.972 133.455 104.854 1.00 39.85 60 ALA B C 1
ATOM 9769 O O . ALA B 2 60 ? 104.060 134.213 104.516 1.00 43.62 60 ALA B O 1
ATOM 9776 N N . ASP B 2 61 ? 105.976 133.123 104.043 1.00 44.11 61 ASP B N 1
ATOM 9777 C CA . ASP B 2 61 ? 106.088 133.734 102.724 1.00 40.49 61 ASP B CA 1
ATOM 9778 C C . ASP B 2 61 ? 104.876 133.416 101.859 1.00 41.09 61 ASP B C 1
ATOM 9779 O O . ASP B 2 61 ? 104.388 134.278 101.120 1.00 42.47 61 ASP B O 1
ATOM 9788 N N . SER B 2 62 ? 104.374 132.182 101.938 1.00 44.95 62 SER B N 1
ATOM 9789 C CA . SER B 2 62 ? 103.276 131.773 101.069 1.00 42.56 62 SER B CA 1
ATOM 9790 C C . SER B 2 62 ? 102.017 132.586 101.338 1.00 44.37 62 SER B C 1
ATOM 9791 O O . SER B 2 62 ? 101.203 132.801 100.432 1.00 50.53 62 SER B O 1
ATOM 9799 N N . VAL B 2 63 ? 101.834 133.043 102.579 1.00 44.76 63 VAL B N 1
ATOM 9800 C CA . VAL B 2 63 ? 100.612 133.731 102.982 1.00 39.56 63 VAL B CA 1
ATOM 9801 C C . VAL B 2 63 ? 100.822 135.220 103.202 1.00 40.75 63 VAL B C 1
ATOM 9802 O O . VAL B 2 63 ? 99.844 135.947 103.413 1.00 38.35 63 VAL B O 1
ATOM 9815 N N . LYS B 2 64 ? 102.063 135.697 103.163 1.00 44.10 64 LYS B N 1
ATOM 9816 C CA . LYS B 2 64 ? 102.329 137.101 103.444 1.00 36.95 64 LYS B CA 1
ATOM 9817 C C . LYS B 2 64 ? 101.630 137.988 102.423 1.00 40.62 64 LYS B C 1
ATOM 9818 O O . LYS B 2 64 ? 101.666 137.722 101.219 1.00 44.75 64 LYS B O 1
ATOM 9837 N N . GLY B 2 65 ? 100.986 139.045 102.913 1.00 46.39 65 GLY B N 1
ATOM 9838 C CA . GLY B 2 65 ? 100.234 139.949 102.074 1.00 44.52 65 GLY B CA 1
ATOM 9839 C C . GLY B 2 65 ? 98.789 139.559 101.866 1.00 44.13 65 GLY B C 1
ATOM 9840 O O . GLY B 2 65 ? 97.989 140.407 101.453 1.00 48.37 65 GLY B O 1
ATOM 9844 N N . ARG B 2 66 ? 98.428 138.308 102.144 1.00 42.81 66 ARG B N 1
ATOM 9845 C CA . ARG B 2 66 ? 97.057 137.828 102.047 1.00 43.91 66 ARG B CA 1
ATOM 9846 C C . ARG B 2 66 ? 96.421 137.621 103.411 1.00 44.33 66 ARG B C 1
ATOM 9847 O O . ARG B 2 66 ? 95.300 138.076 103.650 1.00 47.67 66 ARG B O 1
ATOM 9868 N N . PHE B 2 67 ? 97.116 136.941 104.315 1.00 39.20 67 PHE B N 1
ATOM 9869 C CA . PHE B 2 67 ? 96.595 136.650 105.640 1.00 33.71 67 PHE B CA 1
ATOM 9870 C C . PHE B 2 67 ? 96.928 137.789 106.592 1.00 39.03 67 PHE B C 1
ATOM 9871 O O . PHE B 2 67 ? 97.928 138.492 106.427 1.00 44.59 67 PHE B O 1
ATOM 9888 N N . THR B 2 68 ? 96.071 137.972 107.593 1.00 41.67 68 THR B N 1
ATOM 9889 C CA . THR B 2 68 ? 96.280 138.982 108.623 1.00 31.06 68 THR B CA 1
ATOM 9890 C C . THR B 2 68 ? 95.962 138.360 109.971 1.00 30.45 68 THR B C 1
ATOM 9891 O O . THR B 2 68 ? 94.833 137.917 110.199 1.00 40.56 68 THR B O 1
ATOM 9902 N N . ILE B 2 69 ? 96.944 138.330 110.853 1.00 34.84 69 ILE B N 1
ATOM 9903 C CA . ILE B 2 69 ? 96.761 137.799 112.196 1.00 28.34 69 ILE B CA 1
ATOM 9904 C C . ILE B 2 69 ? 96.509 138.956 113.149 1.00 28.51 69 ILE B C 1
ATOM 9905 O O . ILE B 2 69 ? 97.246 139.948 113.161 1.00 36.26 69 ILE B O 1
ATOM 9921 N N . SER B 2 70 ? 95.449 138.835 113.939 1.00 38.10 70 SER B N 1
ATOM 9922 C CA . SER B 2 70 ? 95.093 139.829 114.936 1.00 30.82 70 SER B CA 1
ATOM 9923 C C . SER B 2 70 ? 94.630 139.103 116.187 1.00 27.49 70 SER B C 1
ATOM 9924 O O . SER B 2 70 ? 94.360 137.900 116.168 1.00 39.49 70 SER B O 1
ATOM 9932 N N . ARG B 2 71 ? 94.553 139.840 117.290 1.00 33.44 71 ARG B N 1
ATOM 9933 C CA . ARG B 2 71 ? 94.032 139.283 118.526 1.00 38.52 71 ARG B CA 1
ATOM 9934 C C . ARG B 2 71 ? 93.208 140.341 119.239 1.00 37.63 71 ARG B C 1
ATOM 9935 O O . ARG B 2 71 ? 93.507 141.535 119.169 1.00 38.74 71 ARG B O 1
ATOM 9956 N N . ASP B 2 72 ? 92.162 139.886 119.921 1.00 45.34 72 ASP B N 1
ATOM 9957 C CA . ASP B 2 72 ? 91.286 140.743 120.709 1.00 46.40 72 ASP B CA 1
ATOM 9958 C C . ASP B 2 72 ? 91.565 140.458 122.178 1.00 50.42 72 ASP B C 1
ATOM 9959 O O . ASP B 2 72 ? 91.247 139.374 122.677 1.00 51.07 72 ASP B O 1
ATOM 9968 N N . ASN B 2 73 ? 92.161 141.431 122.867 1.00 52.59 73 ASN B N 1
ATOM 9969 C CA . ASN B 2 73 ? 92.536 141.222 124.261 1.00 50.57 73 ASN B CA 1
ATOM 9970 C C . ASN B 2 73 ? 91.310 140.967 125.128 1.00 50.75 73 ASN B C 1
ATOM 9971 O O . ASN B 2 73 ? 91.330 140.096 126.005 1.00 48.84 73 ASN B O 1
ATOM 9982 N N . SER B 2 74 ? 90.230 141.716 124.896 1.00 57.54 74 SER B N 1
ATOM 9983 C CA . SER B 2 74 ? 89.028 141.549 125.706 1.00 58.15 74 SER B CA 1
ATOM 9984 C C . SER B 2 74 ? 88.441 140.152 125.545 1.00 54.40 74 SER B C 1
ATOM 9985 O O . SER B 2 74 ? 88.057 139.515 126.533 1.00 53.65 74 SER B O 1
ATOM 9993 N N . LYS B 2 75 ? 88.367 139.656 124.310 1.00 52.24 75 LYS B N 1
ATOM 9994 C CA . LYS B 2 75 ? 87.812 138.334 124.052 1.00 50.66 75 LYS B CA 1
ATOM 9995 C C . LYS B 2 75 ? 88.828 137.215 124.228 1.00 48.34 75 LYS B C 1
ATOM 9996 O O . LYS B 2 75 ? 88.439 136.043 124.201 1.00 47.91 75 LYS B O 1
ATOM 10015 N N . ASN B 2 76 ? 90.108 137.540 124.410 1.00 42.62 76 ASN B N 1
ATOM 10016 C CA . ASN B 2 76 ? 91.162 136.534 124.520 1.00 43.34 76 ASN B CA 1
ATOM 10017 C C . ASN B 2 76 ? 91.137 135.603 123.309 1.00 41.30 76 ASN B C 1
ATOM 10018 O O . ASN B 2 76 ? 91.283 134.385 123.423 1.00 42.50 76 ASN B O 1
ATOM 10029 N N . THR B 2 77 ? 90.950 136.198 122.135 1.00 40.97 77 THR B N 1
ATOM 10030 C CA . THR B 2 77 ? 90.804 135.467 120.886 1.00 41.33 77 THR B CA 1
ATOM 10031 C C . THR B 2 77 ? 91.817 135.980 119.875 1.00 38.76 77 THR B C 1
ATOM 10032 O O . THR B 2 77 ? 92.059 137.186 119.783 1.00 40.38 77 THR B O 1
ATOM 10043 N N . VAL B 2 78 ? 92.405 135.057 119.120 1.00 33.07 78 VAL B N 1
ATOM 10044 C CA . VAL B 2 78 ? 93.316 135.379 118.030 1.00 31.81 78 VAL B CA 1
ATOM 10045 C C . VAL B 2 78 ? 92.593 135.106 116.721 1.00 29.80 78 VAL B C 1
ATOM 10046 O O . VAL B 2 78 ? 91.962 134.056 116.557 1.00 34.91 78 VAL B O 1
ATOM 10059 N N . TYR B 2 79 ? 92.681 136.051 115.792 1.00 33.44 79 TYR B N 1
ATOM 10060 C CA . TYR B 2 79 ? 92.011 135.950 114.505 1.00 35.85 79 TYR B CA 1
ATOM 10061 C C . TYR B 2 79 ? 93.034 135.851 113.386 1.00 38.65 79 TYR B C 1
ATOM 10062 O O . TYR B 2 79 ? 93.990 136.630 113.336 1.00 41.76 79 TYR B O 1
ATOM 10080 N N . LEU B 2 80 ? 92.829 134.890 112.494 1.00 35.78 80 LEU B N 1
ATOM 10081 C CA . LEU B 2 80 ? 93.580 134.787 111.252 1.00 31.04 80 LEU B CA 1
ATOM 10082 C C . LEU B 2 80 ? 92.641 135.126 110.105 1.00 33.50 80 LEU B C 1
ATOM 10083 O O . LEU B 2 80 ? 91.862 134.275 109.667 1.00 38.28 80 LEU B O 1
ATOM 10099 N N . GLN B 2 81 ? 92.710 136.362 109.625 1.00 38.88 81 GLN B N 1
ATOM 10100 C CA . GLN B 2 81 ? 91.865 136.815 108.530 1.00 38.41 81 GLN B CA 1
ATOM 10101 C C . GLN B 2 81 ? 92.557 136.456 107.223 1.00 41.53 81 GLN B C 1
ATOM 10102 O O . GLN B 2 81 ? 93.586 137.045 106.878 1.00 46.30 81 GLN B O 1
ATOM 10116 N N . MET B 2 82 ? 91.991 135.496 106.504 1.00 41.73 82 MET B N 1
ATOM 10117 C CA . MET B 2 82 ? 92.573 134.963 105.281 1.00 42.01 82 MET B CA 1
ATOM 10118 C C . MET B 2 82 ? 91.794 135.493 104.086 1.00 43.97 82 MET B C 1
ATOM 10119 O O . MET B 2 82 ? 90.587 135.257 103.975 1.00 47.41 82 MET B O 1
ATOM 10133 N N . ASN B 2 83 ? 92.484 136.211 103.202 1.00 45.46 83 ASN B N 1
ATOM 10134 C CA . ASN B 2 83 ? 91.910 136.734 101.972 1.00 47.70 83 ASN B CA 1
ATOM 10135 C C . ASN B 2 83 ? 92.612 136.115 100.771 1.00 53.31 83 ASN B C 1
ATOM 10136 O O . ASN B 2 83 ? 93.679 135.508 100.892 1.00 51.02 83 ASN B O 1
ATOM 10147 N N . SER B 2 84 ? 91.993 136.280 99.602 1.00 49.72 84 SER B N 1
ATOM 10148 C CA . SER B 2 84 ? 92.547 135.791 98.342 1.00 49.34 84 SER B CA 1
ATOM 10149 C C . SER B 2 84 ? 92.965 134.329 98.470 1.00 50.29 84 SER B C 1
ATOM 10150 O O . SER B 2 84 ? 94.078 133.937 98.113 1.00 53.11 84 SER B O 1
ATOM 10158 N N . LEU B 2 85 ? 92.056 133.517 98.998 1.00 50.48 85 LEU B N 1
ATOM 10159 C CA . LEU B 2 85 ? 92.379 132.125 99.270 1.00 49.90 85 LEU B CA 1
ATOM 10160 C C . LEU B 2 85 ? 92.595 131.358 97.974 1.00 52.50 85 LEU B C 1
ATOM 10161 O O . LEU B 2 85 ? 91.888 131.561 96.983 1.00 55.06 85 LEU B O 1
ATOM 10177 N N . LYS B 2 86 ? 93.583 130.468 97.991 1.00 54.09 86 LYS B N 1
ATOM 10178 C CA . LYS B 2 86 ? 93.940 129.642 96.854 1.00 53.92 86 LYS B CA 1
ATOM 10179 C C . LYS B 2 86 ? 93.630 128.182 97.155 1.00 55.48 86 LYS B C 1
ATOM 10180 O O . LYS B 2 86 ? 93.556 127.790 98.324 1.00 52.61 86 LYS B O 1
ATOM 10199 N N . PRO B 2 87 ? 93.450 127.348 96.127 1.00 61.49 87 PRO B N 1
ATOM 10200 C CA . PRO B 2 87 ? 93.307 125.905 96.376 1.00 60.82 87 PRO B CA 1
ATOM 10201 C C . PRO B 2 87 ? 94.482 125.308 97.127 1.00 57.83 87 PRO B C 1
ATOM 10202 O O . PRO B 2 87 ? 94.348 124.207 97.675 1.00 56.96 87 PRO B O 1
ATOM 10213 N N . GLU B 2 88 ? 95.622 125.992 97.167 1.00 56.79 88 GLU B N 1
ATOM 10214 C CA . GLU B 2 88 ? 96.781 125.549 97.926 1.00 55.56 88 GLU B CA 1
ATOM 10215 C C . GLU B 2 88 ? 96.678 125.888 99.407 1.00 59.17 88 GLU B C 1
ATOM 10216 O O . GLU B 2 88 ? 97.507 125.421 100.194 1.00 57.83 88 GLU B O 1
ATOM 10228 N N . ASP B 2 89 ? 95.690 126.689 99.802 1.00 53.68 89 ASP B N 1
ATOM 10229 C CA . ASP B 2 89 ? 95.454 126.999 101.204 1.00 49.32 89 ASP B CA 1
ATOM 10230 C C . ASP B 2 89 ? 94.601 125.953 101.907 1.00 49.34 89 ASP B C 1
ATOM 10231 O O . ASP B 2 89 ? 94.424 126.040 103.125 1.00 50.25 89 ASP B O 1
ATOM 10240 N N . THR B 2 90 ? 94.073 124.976 101.175 1.00 53.85 90 THR B N 1
ATOM 10241 C CA . THR B 2 90 ? 93.253 123.936 101.780 1.00 51.14 90 THR B CA 1
ATOM 10242 C C . THR B 2 90 ? 94.082 123.114 102.757 1.00 48.54 90 THR B C 1
ATOM 10243 O O . THR B 2 90 ? 95.069 122.482 102.369 1.00 48.05 90 THR B O 1
ATOM 10254 N N . ALA B 2 91 ? 93.677 123.121 104.024 1.00 45.29 91 ALA B N 1
ATOM 10255 C CA . ALA B 2 91 ? 94.392 122.386 105.058 1.00 45.47 91 ALA B CA 1
ATOM 10256 C C . ALA B 2 91 ? 93.649 122.468 106.382 1.00 42.06 91 ALA B C 1
ATOM 10257 O O . ALA B 2 91 ? 92.608 123.125 106.477 1.00 42.01 91 ALA B O 1
ATOM 10264 N N . VAL B 2 92 ? 94.174 121.806 107.406 1.00 38.52 92 VAL B N 1
ATOM 10265 C CA . VAL B 2 92 ? 93.688 121.950 108.771 1.00 42.60 92 VAL B CA 1
ATOM 10266 C C . VAL B 2 92 ? 94.562 122.991 109.453 1.00 38.98 92 VAL B C 1
ATOM 10267 O O . VAL B 2 92 ? 95.764 122.774 109.644 1.00 35.32 92 VAL B O 1
ATOM 10280 N N . TYR B 2 93 ? 93.968 124.124 109.811 1.00 39.75 93 TYR B N 1
ATOM 10281 C CA . TYR B 2 93 ? 94.699 125.234 110.403 1.00 34.69 93 TYR B CA 1
ATOM 10282 C C . TYR B 2 93 ? 94.687 125.099 111.917 1.00 30.28 93 TYR B C 1
ATOM 10283 O O . TYR B 2 93 ? 93.619 125.007 112.529 1.00 33.06 93 TYR B O 1
ATOM 10301 N N . TYR B 2 94 ? 95.874 125.094 112.514 1.00 31.81 94 TYR B N 1
ATOM 10302 C CA . TYR B 2 94 ? 96.040 124.891 113.945 1.00 30.83 94 TYR B CA 1
ATOM 10303 C C . TYR B 2 94 ? 96.508 126.185 114.589 1.00 28.53 94 TYR B C 1
ATOM 10304 O O . TYR B 2 94 ? 97.516 126.762 114.171 1.00 32.43 94 TYR B O 1
ATOM 10322 N N . CYS B 2 95 ? 95.773 126.633 115.598 1.00 35.92 95 CYS B N 1
ATOM 10323 C CA . CYS B 2 95 ? 96.196 127.750 116.425 1.00 30.71 95 CYS B CA 1
ATOM 10324 C C . CYS B 2 95 ? 97.033 127.213 117.576 1.00 32.56 95 CYS B C 1
ATOM 10325 O O . CYS B 2 95 ? 96.622 126.287 118.280 1.00 37.14 95 CYS B O 1
ATOM 10332 N N . ASN B 2 96 ? 98.217 127.788 117.749 1.00 33.65 96 ASN B N 1
ATOM 10333 C CA . ASN B 2 96 ? 99.191 127.284 118.702 1.00 26.59 96 ASN B CA 1
ATOM 10334 C C . ASN B 2 96 ? 99.686 128.431 119.567 1.00 22.13 96 ASN B C 1
ATOM 10335 O O . ASN B 2 96 ? 99.900 129.541 119.076 1.00 27.37 96 ASN B O 1
ATOM 10346 N N . VAL B 2 97 ? 99.848 128.162 120.857 1.00 27.28 97 VAL B N 1
ATOM 10347 C CA . VAL B 2 97 ? 100.484 129.092 121.780 1.00 27.74 97 VAL B CA 1
ATOM 10348 C C . VAL B 2 97 ? 101.850 128.521 122.122 1.00 22.67 97 VAL B C 1
ATOM 10349 O O . VAL B 2 97 ? 101.956 127.383 122.590 1.00 24.80 97 VAL B O 1
ATOM 10362 N N . LYS B 2 98 ? 102.903 129.290 121.851 1.00 25.67 98 LYS B N 1
ATOM 10363 C CA . LYS B 2 98 ? 104.251 128.815 122.136 1.00 12.87 98 LYS B CA 1
ATOM 10364 C C . LYS B 2 98 ? 104.615 129.047 123.594 1.00 26.56 98 LYS B C 1
ATOM 10365 O O . LYS B 2 98 ? 105.271 128.207 124.217 1.00 33.58 98 LYS B O 1
ATOM 10384 N N . ASP B 2 99 ? 104.190 130.178 124.146 1.00 24.93 99 ASP B N 1
ATOM 10385 C CA . ASP B 2 99 ? 104.442 130.559 125.529 1.00 24.92 99 ASP B CA 1
ATOM 10386 C C . ASP B 2 99 ? 103.698 131.867 125.759 1.00 27.52 99 ASP B C 1
ATOM 10387 O O . ASP B 2 99 ? 103.193 132.486 124.818 1.00 26.25 99 ASP B O 1
ATOM 10396 N N . ALA B 2 100 ? 103.630 132.277 127.018 1.00 32.73 100 ALA B N 1
ATOM 10397 C CA . ALA B 2 100 ? 102.975 133.532 127.392 1.00 27.32 100 ALA B CA 1
ATOM 10398 C C . ALA B 2 100 ? 104.001 134.617 127.695 1.00 31.60 100 ALA B C 1
ATOM 10399 O O . ALA B 2 100 ? 103.803 135.460 128.567 1.00 39.55 100 ALA B O 1
ATOM 10406 N N . GLY B 2 101 ? 105.116 134.603 126.966 1.00 23.85 101 GLY B N 1
ATOM 10407 C CA . GLY B 2 101 ? 106.150 135.601 127.149 1.00 25.68 101 GLY B CA 1
ATOM 10408 C C . GLY B 2 101 ? 107.140 135.224 128.239 1.00 26.29 101 GLY B C 1
ATOM 10409 O O . GLY B 2 101 ? 107.344 134.052 128.565 1.00 30.52 101 GLY B O 1
ATOM 10413 N N . TRP B 2 102 ? 107.771 136.252 128.802 1.00 25.84 102 TRP B N 1
ATOM 10414 C CA . TRP B 2 102 ? 108.702 136.052 129.901 1.00 18.05 102 TRP B CA 1
ATOM 10415 C C . TRP B 2 102 ? 107.952 135.713 131.186 1.00 23.38 102 TRP B C 1
ATOM 10416 O O . TRP B 2 102 ? 106.772 136.034 131.355 1.00 31.60 102 TRP B O 1
ATOM 10437 N N . ALA B 2 103 ? 108.664 135.064 132.106 1.00 30.55 103 ALA B N 1
ATOM 10438 C CA . ALA B 2 103 ? 108.103 134.672 133.398 1.00 10.72 103 ALA B CA 1
ATOM 10439 C C . ALA B 2 103 ? 106.845 133.832 133.209 1.00 27.34 103 ALA B C 1
ATOM 10440 O O . ALA B 2 103 ? 105.859 133.981 133.932 1.00 33.06 103 ALA B O 1
ATOM 10447 N N . SER B 2 104 ? 106.882 132.939 132.226 1.00 26.61 104 SER B N 1
ATOM 10448 C CA . SER B 2 104 ? 105.744 132.101 131.888 1.00 27.97 104 SER B CA 1
ATOM 10449 C C . SER B 2 104 ? 106.252 130.693 131.619 1.00 25.44 104 SER B C 1
ATOM 10450 O O . SER B 2 104 ? 107.403 130.356 131.912 1.00 31.10 104 SER B O 1
ATOM 10458 N N . TYR B 2 105 ? 105.380 129.866 131.057 1.00 32.58 105 TYR B N 1
ATOM 10459 C CA . TYR B 2 105 ? 105.700 128.493 130.712 1.00 24.40 105 TYR B CA 1
ATOM 10460 C C . TYR B 2 105 ? 105.555 128.302 129.213 1.00 21.37 105 TYR B C 1
ATOM 10461 O O . TYR B 2 105 ? 104.746 128.966 128.560 1.00 34.38 105 TYR B O 1
ATOM 10479 N N . GLN B 2 106 ? 106.357 127.391 128.670 1.00 20.74 106 GLN B N 1
ATOM 10480 C CA . GLN B 2 106 ? 106.325 127.087 127.244 1.00 22.19 106 GLN B CA 1
ATOM 10481 C C . GLN B 2 106 ? 105.271 126.014 126.999 1.00 24.52 106 GLN B C 1
ATOM 10482 O O . GLN B 2 106 ? 105.572 124.872 126.648 1.00 31.56 106 GLN B O 1
ATOM 10496 N N . TYR B 2 107 ? 104.005 126.384 127.192 1.00 31.85 107 TYR B N 1
ATOM 10497 C CA . TYR B 2 107 ? 102.910 125.487 126.837 1.00 23.61 107 TYR B CA 1
ATOM 10498 C C . TYR B 2 107 ? 102.827 125.486 125.320 1.00 31.13 107 TYR B C 1
ATOM 10499 O O . TYR B 2 107 ? 102.160 126.340 124.732 1.00 46.95 107 TYR B O 1
ATOM 10517 N N . ASP B 2 108 ? 103.506 124.540 124.684 1.00 36.50 108 ASP B N 1
ATOM 10518 C CA . ASP B 2 108 ? 103.413 124.389 123.237 1.00 29.06 108 ASP B CA 1
ATOM 10519 C C . ASP B 2 108 ? 102.103 123.676 122.911 1.00 31.41 108 ASP B C 1
ATOM 10520 O O . ASP B 2 108 ? 102.063 122.576 122.360 1.00 38.70 108 ASP B O 1
ATOM 10529 N N . TYR B 2 109 ? 101.012 124.341 123.281 1.00 26.09 109 TYR B N 1
ATOM 10530 C CA . TYR B 2 109 ? 99.683 123.760 123.194 1.00 29.17 109 TYR B CA 1
ATOM 10531 C C . TYR B 2 109 ? 99.068 124.056 121.836 1.00 29.11 109 TYR B C 1
ATOM 10532 O O . TYR B 2 109 ? 99.191 125.165 121.311 1.00 33.21 109 TYR B O 1
ATOM 10550 N N . TRP B 2 110 ? 98.406 123.051 121.277 1.00 33.94 110 TRP B N 1
ATOM 10551 C CA . TRP B 2 110 ? 97.779 123.135 119.968 1.00 28.85 110 TRP B CA 1
ATOM 10552 C C . TRP B 2 110 ? 96.283 122.908 120.103 1.00 34.50 110 TRP B C 1
ATOM 10553 O O . TRP B 2 110 ? 95.844 122.052 120.875 1.00 44.90 110 TRP B O 1
ATOM 10574 N N . GLY B 2 111 ? 95.505 123.679 119.356 1.00 37.36 111 GLY B N 1
ATOM 10575 C CA . GLY B 2 111 ? 94.096 123.400 119.219 1.00 33.72 111 GLY B CA 1
ATOM 10576 C C . GLY B 2 111 ? 93.875 122.186 118.337 1.00 39.70 111 GLY B C 1
ATOM 10577 O O . GLY B 2 111 ? 94.775 121.686 117.663 1.00 39.23 111 GLY B O 1
ATOM 10581 N N . GLN B 2 112 ? 92.637 121.695 118.354 1.00 44.30 112 GLN B N 1
ATOM 10582 C CA . GLN B 2 112 ? 92.291 120.545 117.529 1.00 44.55 112 GLN B CA 1
ATOM 10583 C C . GLN B 2 112 ? 92.350 120.862 116.043 1.00 48.98 112 GLN B C 1
ATOM 10584 O O . GLN B 2 112 ? 92.379 119.936 115.226 1.00 50.80 112 GLN B O 1
ATOM 10598 N N . GLY B 2 113 ? 92.369 122.130 115.679 1.00 41.87 113 GLY B N 1
ATOM 10599 C CA . GLY B 2 113 ? 92.470 122.528 114.293 1.00 32.76 113 GLY B CA 1
ATOM 10600 C C . GLY B 2 113 ? 91.102 122.687 113.659 1.00 42.35 113 GLY B C 1
ATOM 10601 O O . GLY B 2 113 ? 90.112 122.073 114.079 1.00 43.20 113 GLY B O 1
ATOM 10605 N N . THR B 2 114 ? 91.041 123.532 112.634 1.00 44.47 114 THR B N 1
ATOM 10606 C CA . THR B 2 114 ? 89.823 123.751 111.866 1.00 42.73 114 THR B CA 1
ATOM 10607 C C . THR B 2 114 ? 90.144 123.537 110.396 1.00 46.02 114 THR B C 1
ATOM 10608 O O . THR B 2 114 ? 91.111 124.104 109.881 1.00 47.41 114 THR B O 1
ATOM 10619 N N . GLN B 2 115 ? 89.340 122.716 109.728 1.00 48.04 115 GLN B N 1
ATOM 10620 C CA . GLN B 2 115 ? 89.581 122.415 108.325 1.00 47.78 115 GLN B CA 1
ATOM 10621 C C . GLN B 2 115 ? 89.123 123.579 107.457 1.00 51.44 115 GLN B C 1
ATOM 10622 O O . GLN B 2 115 ? 88.014 124.095 107.622 1.00 49.40 115 GLN B O 1
ATOM 10636 N N . VAL B 2 116 ? 89.986 123.993 106.536 1.00 54.71 116 VAL B N 1
ATOM 10637 C CA . VAL B 2 116 ? 89.661 124.990 105.526 1.00 50.29 116 VAL B CA 1
ATOM 10638 C C . VAL B 2 116 ? 89.766 124.317 104.167 1.00 48.33 116 VAL B C 1
ATOM 10639 O O . VAL B 2 116 ? 90.802 123.726 103.842 1.00 51.90 116 VAL B O 1
ATOM 10652 N N . THR B 2 117 ? 88.697 124.397 103.384 1.00 54.37 117 THR B N 1
ATOM 10653 C CA . THR B 2 117 ? 88.655 123.819 102.049 1.00 56.43 117 THR B CA 1
ATOM 10654 C C . THR B 2 117 ? 88.388 124.924 101.041 1.00 57.54 117 THR B C 1
ATOM 10655 O O . THR B 2 117 ? 87.370 125.617 101.129 1.00 56.91 117 THR B O 1
ATOM 10666 N N . VAL B 2 118 ? 89.303 125.087 100.091 1.00 59.12 118 VAL B N 1
ATOM 10667 C CA . VAL B 2 118 ? 89.166 126.054 99.010 1.00 60.68 118 VAL B CA 1
ATOM 10668 C C . VAL B 2 118 ? 88.917 125.283 97.723 1.00 61.59 118 VAL B C 1
ATOM 10669 O O . VAL B 2 118 ? 89.752 124.471 97.307 1.00 60.86 118 VAL B O 1
ATOM 10682 N N . SER B 2 119 ? 87.771 125.532 97.100 1.00 71.32 119 SER B N 1
ATOM 10683 C CA . SER B 2 119 ? 87.372 124.851 95.876 1.00 71.31 119 SER B CA 1
ATOM 10684 C C . SER B 2 119 ? 87.629 125.764 94.688 1.00 73.45 119 SER B C 1
ATOM 10685 O O . SER B 2 119 ? 87.154 126.904 94.661 1.00 73.22 119 SER B O 1
ATOM 10693 N N . SER B 2 120 ? 88.382 125.263 93.714 1.00 73.28 120 SER B N 1
ATOM 10694 C CA . SER B 2 120 ? 88.704 126.032 92.520 1.00 74.14 120 SER B CA 1
ATOM 10695 C C . SER B 2 120 ? 87.434 126.450 91.786 1.00 72.93 120 SER B C 1
ATOM 10696 O O . SER B 2 120 ? 87.492 126.960 90.668 1.00 72.23 120 SER B O 1
#

Nearest PDB structures (foldseek):
  8zp1-assembly1_A  TM=1.001E+00  e=1.160E-77  Homo sapiens
  8zpb-assembly1_A  TM=9.739E-01  e=7.348E-73  Homo sapiens
  8wtw-assembly1_A  TM=9.848E-01  e=5.757E-71  Homo sapiens
  8vby-assembly1_A  TM=9.797E-01  e=6.021E-60  Homo sapiens
  4xpt-assembly1_A  TM=9.764E-01  e=1.507E-51  Drosophila melanogaster

Secondary structure (DSSP, 8-state):
-PEE--S-HHHHHHHHHHHHSSHHHHHTHHHHHHHTTGGGGHHHHHHHIIIIIHHHHHHHHHHHHHH---TTGGGGSSGGGHHHHHHHHHHHHHHHHHHHHHHHHHHHHHHHTSSSS-TTT-S-SSS--TT---TTT--GGG---SHHHHHIIIIIS-GGG--SGGG--PBPHHHHHHHHHHHHHHHHHHTTTHHHHHHHHHHHTTHHHHHHHHHHHHHHTSTTHHHHHHHHH---GGGGGSHHHHHHHHHHHHHHH-TTSSHHHHHHTTS-TT--HHHHHHHHHHHHHHHHHHHHHHHHHHHHHHHHHTT--HHHH---HHHIIIIIHHHHHHHSTTHHHHHHHHHHHHHHHHHHHHHHHHHHHHHHHHHH-HHHHH-HHHHHHHHHHHHHHHHGGGGBTTHHHHHHHHHHHTTSHHHHHHHHHHHHIIIIIIIHHHHHHHHHHHHSSPPPHHHHHIIIIIHHHHHHHHHHHHHHT----EETTEE--HHHHHHHHHHHHHHHTHHHHHHHHHHHHS-S-HHHHHHHHHS-GGGHHHHHTT--GGGSHHHHH--/--EEEEE---EEETT--EEEEEEEESS-GGGS-EEEEEE-----EEEEEE-TTS-EEE-TTTTTTEEEEEETTTTEEEEEE-S--GGG-EEEEEEE---STTSEE--EE---EEEEEE-

GO terms:
  GO:0070050 neuron cellular homeostasis (P, TAS)
  GO:0005515 protein binding (F, IPI)
  GO:0003779 actin binding (F, IPI)
  GO:0008504 monoamine transmembrane transporter activity (F, IDA)
  GO:0051620 norepinephrine uptake (P, IDA)
  GO:0005330 dopamine:sodium symporter activity (F, IDA)
  GO:0005334 norepinephrine:sodium symporter activity (F, IDA)
  GO:0005886 plasma membrane (C, IDA)
  GO:0005330 dopamine:sodium symporter activity (F, EXP)
  GO:0005334 norepinephrine:sodium symporter activity (F, TAS)
  GO:0005886 plasma membrane (C, TAS)
  GO:0016020 membrane (C, TAS)
  GO:0007268 chemical synaptic transmission (P, TAS)
  GO:0006836 neurotransmitter transport (P, TAS)

Sequence (674 aa):
QPRETWGKKIDFLLSVVGFAVDLANVWRFPYLCYKNGGGAFLIPYTLFLIIAGMPLFYMELALGQYNREGAATVWKICPFFKGVGYAVILIALYVGFYYNVIIAWSLYYLFSSFTLNLPWTDCGHTWNSPNCTDPKLLKYSKYKFTPAAEFYERGVLHLHESSGIHDIGLPQWQLLLCLMVVVIVLYFSLWKGVKTSGKVVWITATLPYFVLFVLLVHGVTLPGASNGINAYLHIDFYRLKEATVWIDAATQIFFSLGAGFGVLIAFASYNKFDNNCYRDALLTSSINCITSFVSGFAIFSILGYMAHEHKVNIEDVATEGAGLVFILYPEAISTLSGSTFWAVVFFVMLLALGLDSSMGGMEAVITGLADDFQVLKRHRKLFTFGVTFSTFLLALFCITKGGIYVLTLLDTFAAGTSILFAVLMEAIGVSWFYGVDRFSNDIQQMMGFRPGLYWRLCWKFVSPAFLLFVVVVSIINFKPLTYDDYIFPPWANWVGWGIALSSMVLVPIYVIYKFLSTQGSLWERLAYGITPENEHHLVAQRDIRQFQLQHWLAIEVQLVESGGGLVQAGGSLRLSCAASGFPVYQANMYWYRQAGKEREWVAAIQSEGRTIYADSVKGRFTISRDNSKNTVYLQMNSLKPEDTAVYYCNVKDAGWASYQYDYWGQGTQVTVSS